Protein AF-0000000085028324 (afdb_homodimer)

InterPro domains:
  IPR006282 Thiamin pyrophosphokinase [TIGR01378] (23-215)
  IPR006282 Thiamin pyrophosphokinase [cd07995] (23-228)
  IPR007371 Thiamin pyrophosphokinase, catalytic domain [PF04263] (46-137)
  IPR007373 Thiamin pyrophosphokinase, thiamin-binding domain [PF04265] (170-210)
  IPR007373 Thiamin pyrophosphokinase, thiamin-binding domain [SM00983] (159-222)
  IPR036371 Thiamin pyrophosphokinase, thiamin-binding domain superfamily [SSF63862] (160-210)
  IPR036759 Thiamin pyrophosphokinase, catalytic domain superfamily [G3DSA:3.40.50.10240] (21-229)
  IPR036759 Thiamin pyrophosphokinase, catalytic domain superfamily [SSF63999] (16-139)
  IPR053149 Thiamine pyrophosphokinase [PTHR41299] (23-223)

Radius of gyration: 21.78 Å; Cα contacts (8 Å, |Δi|>4): 1201; chains: 2; bounding box: 48×61×48 Å

Organism: Acidaminococcus fermentans (strain ATCC 25085 / DSM 20731 / CCUG 9996 / CIP 106432 / VR4) (NCBI:txid591001)

pLDDT: mean 89.05, std 11.38, range [50.72, 98.75]

Solvent-accessible surface area (backbone atoms only — not comparable to full-atom values): 22921 Å² total; per-residue (Å²): 112,68,34,75,46,76,45,86,59,25,37,40,38,28,51,50,72,53,42,66,64,35,35,37,27,32,56,34,42,72,49,48,36,69,49,52,41,62,54,42,60,96,44,55,32,34,20,30,34,41,8,45,56,49,29,52,71,33,72,46,79,42,51,30,37,37,35,49,84,78,64,34,67,91,58,56,64,60,51,37,44,73,73,60,22,46,77,46,72,51,73,91,44,76,63,56,50,74,65,57,53,53,62,68,72,42,72,63,44,30,19,36,43,36,21,19,50,50,62,79,53,66,68,55,34,53,34,52,55,31,36,44,48,36,46,32,74,71,56,20,30,47,34,40,41,52,74,43,38,35,39,37,71,26,48,59,74,26,39,38,35,40,36,51,41,92,56,67,55,70,24,35,26,54,40,42,77,30,73,41,20,25,31,29,35,42,38,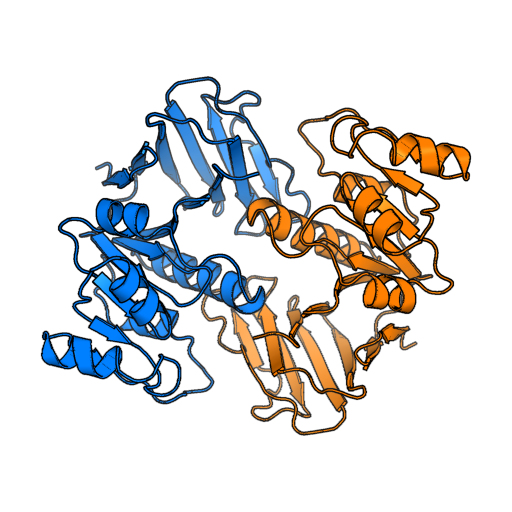38,73,74,59,40,74,71,35,78,36,28,34,62,55,55,27,50,53,68,34,38,70,72,45,71,40,33,41,39,36,16,65,38,46,26,33,31,47,32,38,26,63,60,133,110,68,35,72,45,75,44,85,60,24,36,40,37,28,50,49,73,53,41,67,64,34,35,36,28,31,56,34,41,73,48,47,36,69,49,52,42,63,54,41,61,95,44,56,35,33,20,31,34,42,8,44,56,48,29,53,71,33,72,45,78,42,50,30,37,35,35,50,86,78,65,33,65,90,59,56,62,59,50,37,44,73,73,62,22,46,76,46,73,51,74,89,44,76,62,55,49,72,64,55,53,53,59,69,72,41,72,63,44,31,19,35,43,36,20,17,50,50,62,80,54,66,69,55,35,53,35,50,55,31,36,43,48,37,44,31,73,70,56,20,29,47,34,40,42,52,74,44,38,36,38,36,71,25,47,58,73,25,39,38,36,42,37,50,40,93,57,67,54,70,22,36,28,54,40,41,76,30,73,41,20,25,30,30,34,42,39,37,73,74,60,42,73,70,35,78,37,28,33,61,53,52,26,51,54,68,34,38,70,72,44,70,41,33,42,38,36,17,65,36,45,28,33,30,49,33,38,25,63,59,135

Nearest PDB structures (foldseek):
  3lm8-assembly5_C  TM=8.568E-01  e=7.867E-20  Bacillus subtilis
  3lm8-assembly1_A  TM=8.497E-01  e=1.282E-19  Bacillus subtilis
  3lm8-assembly6_D  TM=8.243E-01  e=1.883E-18  Bacillus subtilis
  3k94-assembly1_A  TM=8.226E-01  e=4.164E-18  Geobacillus thermodenitrificans NG80-2
  3l8m-assembly1_A  TM=7.651E-01  e=1.821E-13  Staphylococcus saprophyticus subsp. saprophyticus ATCC 15305 = NCTC 7292

Secondary structure (DSSP, 8-state):
--EEEEETTEEEEESS----EEEEE-SSSPPPHHHHHHHTTTS-EEEETTHHHHHHHHT---SEEES-TTTSPTTHHHHHHHTTPEEE-----TT--HHHHHHHHS-TT-EEEEES-SSS-HHHHHHHHHHHHHHHHTT-EEEEE-SSEEEEEE-TTEEEEEEE-SS--SEEEEEESSSEEEEEEESBSS-EEEEEEETTB----SB-B-SSEEEEEEEES-EEEEEES--/--EEEEETTEEEEESS---SEEEEE-SSSPPPHHHHHHHTTTS-EEEETTHHHHHHHHT---SEEEE-TTTSPTTHHHHHHHTTPEEEE----TT--HHHHHHHHS-TTPEEEEES-SSS-HHHHHHHHHHHHHHHHTT-EEEEE-SSEEEEEE-TTEEEEEEE-SS--SEEEEEESSSEEEEEEESBSS-EEEEEEETTB----SB-B-SSEEEEEEEES-EEEEEES--

Foldseek 3Di:
DWDWADFPFFIKTKPADFDAEEEEFEAADQFDLCRVCVRCPPHAYEYEQCSLVSCVVNVHQHQEYEYAVPRYPPPSVVVNVVVHRHYDYDPPDPPDDRVLVVLVPDDLRHEYEYESQDHDDPVSNVVVVVSQVVSVVSNHHYKYDGPFKIKGKAAAFMKMKTFGDPDFFQFKFKAQPDQKWFKFKDQWPDTDDRDMAGPVHRPRTGIGGNDRMMMMHTHGHMMMIMTGRHD/DWDWAQFPFFIKTKPADFDAEEEEFEAADQFDLCRVCVRCPPHAYEYEQCSLVSCVVNVHQHQEYEYAVPRYPPPSVVVNVVVHRHYDYDPPDPPDDRVLVVLVPDDLRHEYEYESQDHDDPVSNVVVVVSQVVSVVSNHHYKYDGPFKIKGKAAAFMKMKTFGDPDFFQFKFKAQPDQKWFKFKDQWPDTDDRDMDGPVHRPRTGIGGNHRMMMMHTHDHMMMIMTGRHD

Sequence (462 aa):
MTMEIQLPQGKLQWSRTGGPLLVVVAGGRRPDPQWLRRAAEGLPVAAADRGADHCRAAGLVPGFLYGDRDSAAPGAWEEFARKGARVKTYPVNKDDTDLSLVLQDIPGNRTVLATGIWGGRADHLFGNLYTLLAYARRGGSAFMADDQEVLCYLLPGEGLRFTSGKKRPRAVSLLPLTPSCRVSITGVRWPLDNAELTQANPYAVSNKMTEPALNAFCREGIAGVYFTWKEMTMEIQLPQGKLQWSRTGGPLLVVVAGGRRPDPQWLRRAAEGLPVAAADRGADHCRAAGLVPGFLYGDRDSAAPGAWEEFARKGARVKTYPVNKDDTDLSLVLQDIPGNRTVLATGIWGGRADHLFGNLYTLLAYARRGGSAFMADDQEVLCYLLPGEGLRFTSGKKRPRAVSLLPLTPSCRVSITGVRWPLDNAELTQANPYAVSNKMTEPALNAFCREGIAGVYFTWKE

Structure (mmCIF, N/CA/C/O backbone):
data_AF-0000000085028324-model_v1
#
loop_
_entity.id
_entity.type
_entity.pdbx_description
1 polymer 'Thiamine diphosphokinase'
#
loop_
_atom_site.group_PDB
_atom_site.id
_atom_site.type_symbol
_atom_site.label_atom_id
_atom_site.label_alt_id
_atom_site.label_comp_id
_atom_site.label_asym_id
_atom_site.label_entity_id
_atom_site.label_seq_id
_atom_site.pdbx_PDB_ins_code
_atom_site.Cartn_x
_atom_site.Cartn_y
_atom_site.Cartn_z
_atom_site.occupancy
_atom_site.B_iso_or_equiv
_atom_site.auth_seq_id
_atom_site.auth_comp_id
_atom_site.auth_asym_id
_atom_site.auth_atom_id
_atom_site.pdbx_PDB_model_num
ATOM 1 N N . MET A 1 1 ? -6.492 18.469 24.5 1 54.53 1 MET A N 1
ATOM 2 C CA . MET A 1 1 ? -6.383 19.469 23.453 1 54.53 1 MET A CA 1
ATOM 3 C C . MET A 1 1 ? -6.414 18.828 22.078 1 54.53 1 MET A C 1
ATOM 5 O O . MET A 1 1 ? -5.895 17.719 21.891 1 54.53 1 MET A O 1
ATOM 9 N N . THR A 1 2 ? -7.457 19.219 21.125 1 77.12 2 THR A N 1
ATOM 10 C CA . THR A 1 2 ? -7.789 18.609 19.828 1 77.12 2 THR A CA 1
ATOM 11 C C . THR A 1 2 ? -7.117 19.375 18.688 1 77.12 2 THR A C 1
ATOM 13 O O . THR A 1 2 ? -7.102 20.609 18.688 1 77.12 2 THR A O 1
ATOM 16 N N . MET A 1 3 ? -6.191 18.797 18.016 1 87.5 3 MET A N 1
ATOM 17 C CA . MET A 1 3 ? -5.637 19.375 16.797 1 87.5 3 MET A CA 1
ATOM 18 C C . MET A 1 3 ? -6.684 19.422 15.695 1 87.5 3 MET A C 1
ATOM 20 O O . MET A 1 3 ? -7.391 18.438 15.461 1 87.5 3 MET A O 1
ATOM 24 N N . GLU A 1 4 ? -6.777 20.688 15.148 1 92.25 4 GLU A N 1
ATOM 25 C CA . GLU A 1 4 ? -7.715 20.875 14.047 1 92.25 4 GLU A CA 1
ATOM 26 C C . GLU A 1 4 ? -6.984 21.141 12.734 1 92.25 4 GLU A C 1
ATOM 28 O O . GLU A 1 4 ? -6.078 21.984 12.68 1 92.25 4 GLU A O 1
ATOM 33 N N . ILE A 1 5 ? -7.289 20.453 11.719 1 92.81 5 ILE A N 1
ATOM 34 C CA . ILE A 1 5 ? -6.68 20.609 10.406 1 92.81 5 ILE A CA 1
ATOM 35 C C . ILE A 1 5 ? -7.766 20.797 9.352 1 92.81 5 ILE A C 1
ATOM 37 O O . ILE A 1 5 ? -8.703 20 9.258 1 92.81 5 ILE A O 1
ATOM 41 N N . GLN A 1 6 ? -7.629 21.859 8.617 1 94.19 6 GLN A N 1
ATOM 42 C CA . GLN A 1 6 ? -8.562 22.125 7.531 1 94.19 6 GLN A CA 1
ATOM 43 C C . GLN A 1 6 ? -8.008 21.641 6.191 1 94.19 6 GLN A C 1
ATOM 45 O O . GLN A 1 6 ? -6.98 22.141 5.73 1 94.19 6 GLN A O 1
ATOM 50 N N . LEU A 1 7 ? -8.633 20.703 5.543 1 96.06 7 LEU A N 1
ATOM 51 C CA . LEU A 1 7 ? -8.359 20.25 4.18 1 96.06 7 LEU A CA 1
ATOM 52 C C . LEU A 1 7 ? -9.453 20.719 3.227 1 96.06 7 LEU A C 1
ATOM 54 O O . LEU A 1 7 ? -10.562 21.047 3.658 1 96.06 7 LEU A O 1
ATOM 58 N N . PRO A 1 8 ? -9.109 20.75 1.92 1 95.75 8 PRO A N 1
ATOM 59 C CA . PRO A 1 8 ? -10.164 21.062 0.957 1 95.75 8 PRO A CA 1
ATOM 60 C C . PRO A 1 8 ? -11.359 20.125 1.046 1 95.75 8 PRO A C 1
ATOM 62 O O . PRO A 1 8 ? -12.492 20.516 0.779 1 95.75 8 PRO A O 1
ATOM 65 N N . GLN A 1 9 ? -11.18 18.922 1.444 1 96.62 9 GLN A N 1
ATOM 66 C CA . GLN A 1 9 ? -12.211 17.875 1.477 1 96.62 9 GLN A CA 1
ATOM 67 C C . GLN A 1 9 ? -13.016 17.953 2.77 1 96.62 9 GLN A C 1
ATOM 69 O O . GLN A 1 9 ? -14.086 17.344 2.873 1 96.62 9 GLN A O 1
ATOM 74 N N . GLY A 1 10 ? -12.469 18.625 3.803 1 96.88 10 GLY A N 1
ATOM 75 C CA . GLY A 1 10 ? -13.141 18.641 5.09 1 96.88 10 GLY A CA 1
ATOM 76 C C . GLY A 1 10 ? -12.211 18.984 6.242 1 96.88 10 GLY A C 1
ATOM 77 O O . GLY A 1 10 ? -11.062 19.375 6.027 1 96.88 10 GLY A O 1
ATOM 78 N N . LYS A 1 11 ? -12.812 18.875 7.457 1 96.94 11 LYS A N 1
ATOM 79 C CA . LYS A 1 11 ? -12.094 19.234 8.672 1 96.94 11 LYS A CA 1
ATOM 80 C C . LYS A 1 11 ? -11.75 18 9.5 1 96.94 11 LYS A C 1
ATOM 82 O O . LYS A 1 11 ? -12.602 17.141 9.719 1 96.94 11 LYS A O 1
ATOM 87 N N . LEU A 1 12 ? -10.539 17.891 9.859 1 95.75 12 LEU A N 1
ATOM 88 C CA . LEU A 1 12 ? -10.07 16.859 10.773 1 95.75 12 LEU A CA 1
ATOM 89 C C . LEU A 1 12 ? -9.867 17.406 12.18 1 95.75 12 LEU A C 1
ATOM 91 O O . LEU A 1 12 ? -9.188 18.422 12.352 1 95.75 12 LEU A O 1
ATOM 95 N N . GLN A 1 13 ? -10.453 16.797 13.141 1 95.5 13 GLN A N 1
ATOM 96 C CA . GLN A 1 13 ? -10.203 17.078 14.547 1 95.5 13 GLN A CA 1
ATOM 97 C C . GLN A 1 13 ? -9.625 15.867 15.258 1 95.5 13 GLN A C 1
ATOM 99 O O . GLN A 1 13 ? -10.289 14.844 15.398 1 95.5 13 GLN A O 1
ATOM 104 N N . TRP A 1 14 ? -8.445 15.953 15.609 1 90.75 14 TRP A N 1
ATOM 105 C CA . TRP A 1 14 ? -7.625 14.859 16.109 1 90.75 14 TRP A CA 1
ATOM 106 C C . TRP A 1 14 ? -7.309 15.039 17.594 1 90.75 14 TRP A C 1
ATOM 108 O O . TRP A 1 14 ? -6.965 16.141 18.031 1 90.75 14 TRP A O 1
ATOM 118 N N . SER A 1 15 ? -7.453 14.047 18.438 1 89.69 15 SER A N 1
ATOM 119 C CA . SER A 1 15 ? -7.215 14.141 19.875 1 89.69 15 SER A CA 1
ATOM 120 C C . SER A 1 15 ? -5.723 14.219 20.188 1 89.69 15 SER A C 1
ATOM 122 O O . SER A 1 15 ? -5.336 14.516 21.328 1 89.69 15 SER A O 1
ATOM 124 N N . ARG A 1 16 ? -4.961 13.984 19.156 1 83.94 16 ARG A N 1
ATOM 125 C CA . ARG A 1 16 ? -3.516 14.094 19.328 1 83.94 16 ARG A CA 1
ATOM 126 C C . ARG A 1 16 ? -3.08 15.555 19.422 1 83.94 16 ARG A C 1
ATOM 128 O O . ARG A 1 16 ? -3.629 16.406 18.719 1 83.94 16 ARG A O 1
ATOM 135 N N . THR A 1 17 ? -2.182 15.742 20.344 1 78.31 17 THR A N 1
ATOM 136 C CA . THR A 1 17 ? -1.543 17.062 20.344 1 78.31 17 THR A CA 1
ATOM 137 C C . THR A 1 17 ? -0.445 17.125 19.297 1 78.31 17 THR A C 1
ATOM 139 O O . THR A 1 17 ? 0.298 16.172 19.094 1 78.31 17 THR A O 1
ATOM 142 N N . GLY A 1 18 ? -0.628 18 18.344 1 77.56 18 GLY A N 1
ATOM 143 C CA . GLY A 1 18 ? 0.427 18.141 17.344 1 77.56 18 GLY A CA 1
ATOM 144 C C . GLY A 1 18 ? 0.992 19.531 17.25 1 77.56 18 GLY A C 1
ATOM 145 O O . GLY A 1 18 ? 0.378 20.5 17.734 1 77.56 18 GLY A O 1
ATOM 146 N N . GLY A 1 19 ? 2.225 19.531 16.828 1 84.19 19 GLY A N 1
ATOM 147 C CA . GLY A 1 19 ? 2.871 20.812 16.609 1 84.19 19 GLY A CA 1
ATOM 148 C C . GLY A 1 19 ? 2.455 21.469 15.305 1 84.19 19 GLY A C 1
ATOM 149 O O . GLY A 1 19 ? 1.446 21.094 14.711 1 84.19 19 GLY A O 1
ATOM 150 N N . PRO A 1 20 ? 3.113 22.547 14.977 1 90 20 PRO A N 1
ATOM 151 C CA . PRO A 1 20 ? 2.799 23.266 13.742 1 90 20 PRO A CA 1
ATOM 152 C C . PRO A 1 20 ? 2.854 22.391 12.5 1 90 20 PRO A C 1
ATOM 154 O O . PRO A 1 20 ? 3.705 21.5 12.406 1 90 20 PRO A O 1
ATOM 157 N N . LEU A 1 21 ? 2.01 22.719 11.57 1 94.06 21 LEU A N 1
ATOM 158 C CA . LEU A 1 21 ? 1.854 21.906 10.367 1 94.06 21 LEU A CA 1
ATOM 159 C C . LEU A 1 21 ? 2.971 22.188 9.367 1 94.06 21 LEU A C 1
ATOM 161 O O . LEU A 1 21 ? 3.375 23.344 9.195 1 94.06 21 LEU A O 1
ATOM 165 N N . LEU A 1 22 ? 3.486 21.188 8.781 1 94.62 22 LEU A N 1
ATOM 166 C CA . LEU A 1 22 ? 4.434 21.203 7.672 1 94.62 22 LEU A CA 1
ATOM 167 C C . LEU A 1 22 ? 3.947 20.312 6.535 1 94.62 22 LEU A C 1
ATOM 169 O O . LEU A 1 22 ? 3.572 19.156 6.758 1 94.62 22 LEU A O 1
ATOM 173 N N . VAL A 1 23 ? 3.924 20.875 5.34 1 96.25 23 VAL A N 1
ATOM 174 C CA . VAL A 1 23 ? 3.545 20.094 4.172 1 96.25 23 VAL A CA 1
ATOM 175 C C . VAL A 1 23 ? 4.793 19.5 3.521 1 96.25 23 VAL A C 1
ATOM 177 O O . VAL A 1 23 ? 5.754 20.219 3.234 1 96.25 23 VAL A O 1
ATOM 180 N N . VAL A 1 24 ? 4.797 18.25 3.363 1 94.44 24 VAL A N 1
ATOM 181 C CA . VAL A 1 24 ? 5.879 17.562 2.666 1 94.44 24 VAL A CA 1
ATOM 182 C C . VAL A 1 24 ? 5.359 16.969 1.358 1 94.44 24 VAL A C 1
ATOM 184 O O . VAL A 1 24 ? 4.473 16.109 1.37 1 94.44 24 VAL A O 1
ATOM 187 N N . VAL A 1 25 ? 5.973 17.375 0.251 1 94.25 25 VAL A N 1
ATOM 188 C CA . VAL A 1 25 ? 5.555 16.922 -1.07 1 94.25 25 VAL A CA 1
ATOM 189 C C . VAL A 1 25 ? 6.578 15.93 -1.622 1 94.25 25 VAL A C 1
ATOM 191 O O . VAL A 1 25 ? 7.719 16.297 -1.908 1 94.25 25 VAL A O 1
ATOM 194 N N . ALA A 1 26 ? 6.113 14.727 -1.759 1 90.38 26 ALA A N 1
ATOM 195 C CA . ALA A 1 26 ? 6.977 13.672 -2.297 1 90.38 26 ALA A CA 1
ATOM 196 C C . ALA A 1 26 ? 6.758 13.5 -3.797 1 90.38 26 ALA A C 1
ATOM 198 O O . ALA A 1 26 ? 6.105 14.328 -4.438 1 90.38 26 ALA A O 1
ATOM 199 N N . GLY A 1 27 ? 7.355 12.414 -4.391 1 86.62 27 GLY A N 1
ATOM 200 C CA . GLY A 1 27 ? 7.383 12.289 -5.84 1 86.62 27 GLY A CA 1
ATOM 201 C C . GLY A 1 27 ? 6.434 11.227 -6.367 1 86.62 27 GLY A C 1
ATOM 202 O O . GLY A 1 27 ? 6.613 10.727 -7.48 1 86.62 27 GLY A O 1
ATOM 203 N N . GLY A 1 28 ? 5.473 10.781 -5.617 1 88.06 28 GLY A N 1
ATOM 204 C CA . GLY A 1 28 ? 4.477 9.844 -6.098 1 88.06 28 GLY A CA 1
ATOM 205 C C . GLY A 1 28 ? 3.471 10.469 -7.047 1 88.06 28 GLY A C 1
ATOM 206 O O . GLY A 1 28 ? 3.826 11.344 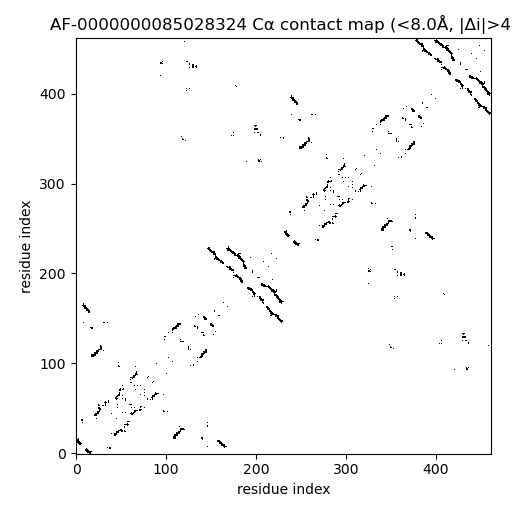-7.844 1 88.06 28 GLY A O 1
ATOM 207 N N . ARG A 1 29 ? 2.291 9.992 -7.043 1 90.75 29 ARG A N 1
ATOM 208 C CA . ARG A 1 29 ? 1.252 10.555 -7.895 1 90.75 29 ARG A CA 1
ATOM 209 C C . ARG A 1 29 ? 1.068 12.039 -7.625 1 90.75 29 ARG A C 1
ATOM 211 O O . ARG A 1 29 ? 0.912 12.453 -6.473 1 90.75 29 ARG A O 1
ATOM 218 N N . ARG A 1 30 ? 1.081 12.758 -8.641 1 93.69 30 ARG A N 1
ATOM 219 C CA . ARG A 1 30 ? 0.937 14.203 -8.516 1 93.69 30 ARG A CA 1
ATOM 220 C C . ARG A 1 30 ? -0.432 14.57 -7.953 1 93.69 30 ARG A C 1
ATOM 222 O O . ARG A 1 30 ? -1.462 14.211 -8.523 1 93.69 30 ARG A O 1
ATOM 229 N N . PRO A 1 31 ? -0.447 15.336 -6.852 1 96.38 31 PRO A N 1
ATOM 230 C CA . PRO A 1 31 ? -1.734 15.875 -6.41 1 96.38 31 PRO A CA 1
ATOM 231 C C . PRO A 1 31 ? -2.299 16.922 -7.375 1 96.38 31 PRO A C 1
ATOM 233 O O . PRO A 1 31 ? -1.545 17.547 -8.125 1 96.38 31 PRO A O 1
ATOM 236 N N . ASP A 1 32 ? -3.59 17.031 -7.363 1 97.25 32 ASP A N 1
ATOM 237 C CA . ASP A 1 32 ? -4.188 18.156 -8.086 1 97.25 32 ASP A CA 1
ATOM 238 C C . ASP A 1 32 ? -3.566 19.484 -7.66 1 97.25 32 ASP A C 1
ATOM 240 O O . ASP A 1 32 ? -3.504 19.797 -6.469 1 97.25 32 ASP A O 1
ATOM 244 N N . PRO A 1 33 ? -3.107 20.219 -8.648 1 97.31 33 PRO A N 1
ATOM 245 C CA . PRO A 1 33 ? -2.404 21.453 -8.297 1 97.31 33 PRO A CA 1
ATOM 246 C C . PRO A 1 33 ? -3.268 22.422 -7.484 1 97.31 33 PRO A C 1
ATOM 248 O O . PRO A 1 33 ? -2.77 23.078 -6.57 1 97.31 33 PRO A O 1
ATOM 251 N N . GLN A 1 34 ? -4.504 22.531 -7.793 1 97.19 34 GLN A N 1
ATOM 252 C CA . GLN A 1 34 ? -5.387 23.422 -7.035 1 97.19 34 GLN A CA 1
ATOM 253 C C . GLN A 1 34 ? -5.594 22.906 -5.617 1 97.19 34 GLN A C 1
ATOM 255 O O . GLN A 1 34 ? -5.637 23.688 -4.664 1 97.19 34 GLN A O 1
ATOM 260 N N . TRP A 1 35 ? -5.723 21.625 -5.504 1 97.38 35 TRP A N 1
ATOM 261 C CA . TRP A 1 35 ? -5.836 21.031 -4.18 1 97.38 35 TRP A CA 1
ATOM 262 C C . TRP A 1 35 ? -4.598 21.328 -3.34 1 97.38 35 TRP A C 1
ATOM 264 O O . TRP A 1 35 ? -4.711 21.703 -2.172 1 97.38 35 TRP A O 1
ATOM 274 N N . LEU A 1 36 ? -3.441 21.094 -3.934 1 97.81 36 LEU A N 1
ATOM 275 C CA . LEU A 1 36 ? -2.18 21.281 -3.227 1 97.81 36 LEU A CA 1
ATOM 276 C C . LEU A 1 36 ? -2.037 22.734 -2.766 1 97.81 36 LEU A C 1
ATOM 278 O O . LEU A 1 36 ? -1.634 22.984 -1.628 1 97.81 36 LEU A O 1
ATOM 282 N N . ARG A 1 37 ? -2.438 23.656 -3.584 1 96.5 37 ARG A N 1
ATOM 283 C CA . ARG A 1 37 ? -2.375 25.078 -3.242 1 96.5 37 ARG A CA 1
ATOM 284 C C . ARG A 1 37 ? -3.248 25.391 -2.031 1 96.5 37 ARG A C 1
ATOM 286 O O . ARG A 1 37 ? -2.82 26.094 -1.117 1 96.5 37 ARG A O 1
ATOM 293 N N . ARG A 1 38 ? -4.395 24.891 -2.037 1 96.25 38 ARG A N 1
ATOM 294 C CA . ARG A 1 38 ? -5.34 25.156 -0.958 1 96.25 38 ARG A CA 1
ATOM 295 C C . ARG A 1 38 ? -4.906 24.469 0.33 1 96.25 38 ARG A C 1
ATOM 297 O O . ARG A 1 38 ? -4.973 25.062 1.41 1 96.25 38 ARG A O 1
ATOM 304 N N . ALA A 1 39 ? -4.48 23.234 0.222 1 96.38 39 ALA A N 1
ATOM 305 C CA . ALA A 1 39 ? -4.09 22.453 1.389 1 96.38 39 ALA A CA 1
ATOM 306 C C . ALA A 1 39 ? -2.846 23.031 2.051 1 96.38 39 ALA A C 1
ATOM 308 O O . ALA A 1 39 ? -2.674 22.922 3.268 1 96.38 39 ALA A O 1
ATOM 309 N N . ALA A 1 40 ? -2.004 23.688 1.279 1 95.88 40 ALA A N 1
ATOM 310 C CA . ALA A 1 40 ? -0.717 24.172 1.77 1 95.88 40 ALA A CA 1
ATOM 311 C C . ALA A 1 40 ? -0.771 25.672 2.059 1 95.88 40 ALA A C 1
ATOM 313 O O . ALA A 1 40 ? 0.244 26.281 2.402 1 95.88 40 ALA A O 1
ATOM 314 N N . GLU A 1 41 ? -1.904 26.266 1.865 1 93.56 41 GLU A N 1
ATOM 315 C CA . GLU A 1 41 ? -2.02 27.719 1.99 1 93.56 41 GLU A CA 1
ATOM 316 C C . GLU A 1 41 ? -1.532 28.203 3.355 1 93.56 41 GLU A C 1
ATOM 318 O O . GLU A 1 41 ? -2.053 27.766 4.391 1 93.56 41 GLU A O 1
ATOM 323 N N . GLY A 1 42 ? -0.508 29.031 3.338 1 91.81 42 GLY A N 1
ATOM 324 C CA . GLY A 1 42 ? -0.01 29.641 4.562 1 91.81 42 GLY A CA 1
ATOM 325 C C . GLY A 1 42 ? 0.863 28.703 5.379 1 91.81 42 GLY A C 1
ATOM 326 O O . GLY A 1 42 ? 1.249 29.031 6.504 1 91.81 42 GLY A O 1
ATOM 327 N N . LEU A 1 43 ? 1.176 27.578 4.887 1 93.75 43 LEU A N 1
ATOM 328 C CA . LEU A 1 43 ? 1.954 26.594 5.621 1 93.75 43 LEU A CA 1
ATOM 329 C C . LEU A 1 43 ? 3.35 26.438 5.023 1 93.75 43 LEU A C 1
ATOM 331 O O . LEU A 1 43 ? 3.545 26.672 3.828 1 93.75 43 LEU A O 1
ATOM 335 N N . PRO A 1 44 ? 4.324 26.141 5.871 1 92.94 44 PRO A N 1
ATOM 336 C CA . PRO A 1 44 ? 5.621 25.781 5.301 1 92.94 44 PRO A CA 1
ATOM 337 C C . PRO A 1 44 ? 5.562 24.5 4.465 1 92.94 44 PRO A C 1
ATOM 339 O O . PRO A 1 44 ? 4.828 23.578 4.805 1 92.94 44 PRO A O 1
ATOM 342 N N . VAL A 1 45 ? 6.398 24.531 3.334 1 94.19 45 VAL A N 1
ATOM 343 C CA . VAL A 1 45 ? 6.383 23.406 2.398 1 94.19 45 VAL A CA 1
ATOM 344 C C . VAL A 1 45 ? 7.805 22.891 2.182 1 94.19 45 VAL A C 1
ATOM 346 O O . VAL A 1 45 ? 8.734 23.672 2.018 1 94.19 45 VAL A O 1
ATOM 349 N N . ALA A 1 46 ? 7.926 21.609 2.305 1 91.56 46 ALA A N 1
ATOM 350 C CA . ALA A 1 46 ? 9.148 20.906 1.914 1 91.56 46 ALA A CA 1
ATOM 351 C C . ALA A 1 46 ? 8.883 19.969 0.743 1 91.56 46 ALA A C 1
ATOM 353 O O . ALA A 1 46 ? 7.844 19.312 0.694 1 91.56 46 ALA A O 1
ATOM 354 N N . ALA A 1 47 ? 9.812 19.938 -0.221 1 90.06 47 ALA A N 1
ATOM 355 C CA . ALA A 1 47 ? 9.672 19.062 -1.379 1 90.06 47 ALA A CA 1
ATOM 356 C C . ALA A 1 47 ? 10.844 18.078 -1.471 1 90.06 47 ALA A C 1
ATOM 358 O O . ALA A 1 47 ? 11.992 18.453 -1.225 1 90.06 47 ALA A O 1
ATOM 359 N N . ALA A 1 48 ? 10.461 16.875 -1.785 1 83.19 48 ALA A N 1
ATOM 360 C CA . ALA A 1 48 ? 11.477 15.859 -2.006 1 83.19 48 ALA A CA 1
ATOM 361 C C . ALA A 1 48 ? 11.438 15.352 -3.445 1 83.19 48 ALA A C 1
ATOM 363 O O . ALA A 1 48 ? 10.375 15.008 -3.963 1 83.19 48 ALA A O 1
ATOM 364 N N . ASP A 1 49 ? 12.57 15.352 -4.117 1 80.06 49 ASP A N 1
ATOM 365 C CA . ASP A 1 49 ? 12.742 14.82 -5.469 1 80.06 49 ASP A CA 1
ATOM 366 C C . ASP A 1 49 ? 11.688 15.391 -6.418 1 80.06 49 ASP A C 1
ATOM 368 O O . ASP A 1 49 ? 11.531 16.609 -6.523 1 80.06 49 ASP A O 1
ATOM 372 N N . ARG A 1 50 ? 10.883 14.516 -7.027 1 82.69 50 ARG A N 1
ATOM 373 C CA . ARG A 1 50 ? 9.883 14.922 -8.008 1 82.69 50 ARG A CA 1
ATOM 374 C C . ARG A 1 50 ? 8.789 15.758 -7.348 1 82.69 50 ARG A C 1
ATOM 376 O O . ARG A 1 50 ? 7.957 16.359 -8.039 1 82.69 50 ARG A O 1
ATOM 383 N N . GLY A 1 51 ? 8.836 15.812 -6.055 1 89.06 51 GLY A N 1
ATOM 384 C CA . GLY A 1 51 ? 7.914 16.688 -5.348 1 89.06 51 GLY A CA 1
ATOM 385 C C . GLY A 1 51 ? 8.086 18.156 -5.719 1 89.06 51 GLY A C 1
ATOM 386 O O . GLY A 1 51 ? 7.125 18.922 -5.66 1 89.06 51 GLY A O 1
ATOM 387 N N . ALA A 1 52 ? 9.273 18.469 -6.109 1 87.56 52 ALA A N 1
ATOM 388 C CA . ALA A 1 52 ? 9.555 19.828 -6.562 1 87.56 52 ALA A CA 1
ATOM 389 C C . ALA A 1 52 ? 8.734 20.172 -7.805 1 87.56 52 ALA A C 1
ATOM 391 O O . ALA A 1 52 ? 8.219 21.297 -7.926 1 87.56 52 ALA A O 1
ATOM 392 N N . ASP A 1 53 ? 8.648 19.234 -8.664 1 89.69 53 ASP A N 1
ATOM 393 C CA . ASP A 1 53 ? 7.859 19.422 -9.875 1 89.69 53 ASP A CA 1
ATOM 394 C C . ASP A 1 53 ? 6.387 19.641 -9.531 1 89.69 53 ASP A C 1
ATOM 396 O O . ASP A 1 53 ? 5.703 20.438 -10.188 1 89.69 53 ASP A O 1
ATOM 400 N N . HIS A 1 54 ? 5.926 18.938 -8.539 1 93.25 54 HIS A N 1
ATOM 401 C CA . HIS A 1 54 ? 4.539 19.078 -8.109 1 93.25 54 HIS A CA 1
ATOM 402 C C . HIS A 1 54 ? 4.285 20.469 -7.535 1 93.25 54 HIS A C 1
ATOM 404 O O . HIS A 1 54 ? 3.238 21.062 -7.789 1 93.25 54 HIS A O 1
ATOM 410 N N . CYS A 1 55 ? 5.227 20.953 -6.793 1 93.25 55 CYS A N 1
ATOM 411 C CA . CYS A 1 55 ? 5.125 22.297 -6.246 1 93.25 55 CYS A CA 1
ATOM 412 C C . CYS A 1 55 ? 5.082 23.328 -7.359 1 93.25 55 CYS A C 1
ATOM 414 O O . CYS A 1 55 ? 4.27 24.266 -7.32 1 93.25 55 CYS A O 1
ATOM 416 N N . ARG A 1 56 ? 5.957 23.109 -8.297 1 91.12 56 ARG A N 1
ATOM 417 C CA . ARG A 1 56 ? 6.004 24.016 -9.438 1 91.12 56 ARG A CA 1
ATOM 418 C C . ARG A 1 56 ? 4.664 24.062 -10.164 1 91.12 56 ARG A C 1
ATOM 420 O O . ARG A 1 56 ? 4.156 25.141 -10.484 1 91.12 56 ARG A O 1
ATOM 427 N N . ALA A 1 57 ? 4.148 22.922 -10.43 1 92.56 57 ALA A N 1
ATOM 428 C CA . ALA A 1 57 ? 2.865 22.812 -11.125 1 92.56 57 ALA A CA 1
ATOM 429 C C . ALA A 1 57 ? 1.761 23.516 -10.336 1 92.56 57 ALA A C 1
ATOM 431 O O . ALA A 1 57 ? 0.813 24.047 -10.922 1 92.56 57 ALA A O 1
ATOM 432 N N . ALA A 1 58 ? 1.894 23.578 -9.008 1 94.25 58 ALA A N 1
ATOM 433 C CA . ALA A 1 58 ? 0.888 24.188 -8.141 1 94.25 58 ALA A CA 1
ATOM 434 C C . ALA A 1 58 ? 1.197 25.672 -7.898 1 94.25 58 ALA A C 1
ATOM 436 O O . ALA A 1 58 ? 0.431 26.359 -7.227 1 94.25 58 ALA A O 1
ATOM 437 N N . GLY A 1 59 ? 2.299 26.094 -8.359 1 90.25 59 GLY A N 1
ATOM 438 C CA . GLY A 1 59 ? 2.721 27.469 -8.125 1 90.25 59 GLY A CA 1
ATOM 439 C C . GLY A 1 59 ? 3.197 27.719 -6.707 1 90.25 59 GLY A C 1
ATOM 440 O O . GLY A 1 59 ? 3.057 28.828 -6.18 1 90.25 59 GLY A O 1
ATOM 441 N N . LEU A 1 60 ? 3.65 26.719 -6.062 1 92.44 60 LEU A N 1
ATOM 442 C CA . LEU A 1 60 ? 4.148 26.797 -4.695 1 92.44 60 LEU A CA 1
ATOM 443 C C . LEU A 1 60 ? 5.672 26.797 -4.672 1 92.44 60 LEU A C 1
ATOM 445 O O . LEU A 1 60 ? 6.312 26.078 -5.434 1 92.44 60 LEU A O 1
ATOM 449 N N . VAL A 1 61 ? 6.18 27.609 -3.828 1 88.56 61 VAL A N 1
ATOM 450 C CA . VAL A 1 61 ? 7.625 27.625 -3.631 1 88.56 61 VAL A CA 1
ATOM 451 C C . VAL A 1 61 ? 7.977 26.922 -2.328 1 88.56 61 VAL A C 1
ATOM 453 O O . VAL A 1 61 ? 7.688 27.422 -1.24 1 88.56 61 VAL A O 1
ATOM 456 N N . PRO A 1 62 ? 8.578 25.812 -2.426 1 91.81 62 PRO A N 1
ATOM 457 C CA . PRO A 1 62 ? 8.969 25.125 -1.189 1 91.81 62 PRO A CA 1
ATOM 458 C C . PRO A 1 62 ? 10.078 25.875 -0.44 1 91.81 62 PRO A C 1
ATOM 460 O O . PRO A 1 62 ? 10.953 26.469 -1.063 1 91.81 62 PRO A O 1
ATOM 463 N N . GLY A 1 63 ? 9.922 25.844 0.84 1 86.38 63 GLY A N 1
ATOM 464 C CA . GLY A 1 63 ? 10.992 26.406 1.654 1 86.38 63 GLY A CA 1
ATOM 465 C C . GLY A 1 63 ? 12.211 25.5 1.738 1 86.38 63 GLY A C 1
ATOM 466 O O . GLY A 1 63 ? 13.328 25.984 1.947 1 86.38 63 GLY A O 1
ATOM 467 N N . PHE A 1 64 ? 11.977 24.219 1.628 1 84.38 64 PHE A N 1
ATOM 468 C CA . PHE A 1 64 ? 13.039 23.234 1.712 1 84.38 64 PHE A CA 1
ATOM 469 C C . PHE A 1 64 ? 12.945 22.234 0.559 1 84.38 64 PHE A C 1
ATOM 471 O O . PHE A 1 64 ? 11.852 21.812 0.184 1 84.38 64 PHE A O 1
ATOM 478 N N . LEU A 1 65 ? 14.102 21.922 -0.003 1 83 65 LEU A N 1
ATOM 479 C CA . LEU A 1 65 ? 14.211 20.906 -1.052 1 83 65 LEU A CA 1
ATOM 480 C C . LEU A 1 65 ? 15.141 19.781 -0.623 1 83 65 LEU A C 1
ATOM 482 O O . LEU A 1 65 ? 16.266 20.031 -0.18 1 83 65 LEU A O 1
ATOM 486 N N . TYR A 1 66 ? 14.5 18.609 -0.752 1 79.19 66 TYR A N 1
ATOM 487 C CA . TYR A 1 66 ? 15.273 17.422 -0.441 1 79.19 66 TYR A CA 1
ATOM 488 C C . TYR A 1 66 ? 15.469 16.562 -1.683 1 79.19 66 TYR A C 1
ATOM 490 O O . TYR A 1 66 ? 14.539 16.375 -2.467 1 79.19 66 TYR A O 1
ATOM 498 N N . GLY A 1 67 ? 16.578 15.992 -2.02 1 72.31 67 GLY A N 1
ATOM 499 C CA . GLY A 1 67 ? 16.734 15.039 -3.105 1 72.31 67 GLY A CA 1
ATOM 500 C C . GLY A 1 67 ? 18.156 14.992 -3.648 1 72.31 67 GLY A C 1
ATOM 501 O O . GLY A 1 67 ? 19.016 15.766 -3.229 1 72.31 67 GLY A O 1
ATOM 502 N N . ASP A 1 68 ? 18.25 13.82 -4.48 1 61.66 68 ASP A N 1
ATOM 503 C CA . ASP A 1 68 ? 19.5 13.758 -5.23 1 61.66 68 ASP A CA 1
ATOM 504 C C . ASP A 1 68 ? 19.438 14.602 -6.5 1 61.66 68 ASP A C 1
ATOM 506 O O . ASP A 1 68 ? 18.375 14.719 -7.117 1 61.66 68 ASP A O 1
ATOM 510 N N . ARG A 1 69 ? 19.906 15.742 -6.5 1 57 69 ARG A N 1
ATOM 511 C CA . ARG A 1 69 ? 19.891 16.688 -7.613 1 57 69 ARG A CA 1
ATOM 512 C C . ARG A 1 69 ? 19.578 15.977 -8.93 1 57 69 ARG A C 1
ATOM 514 O O . ARG A 1 69 ? 19.141 16.609 -9.891 1 57 69 ARG A O 1
ATOM 521 N N . ASP A 1 70 ? 19.672 14.578 -8.945 1 52.94 70 ASP A N 1
ATOM 522 C CA . ASP A 1 70 ? 19.531 13.906 -10.234 1 52.94 70 ASP A CA 1
ATOM 523 C C . ASP A 1 70 ? 18.078 13.523 -10.492 1 52.94 70 ASP A C 1
ATOM 525 O O . ASP A 1 70 ? 17.703 13.164 -11.617 1 52.94 70 ASP A O 1
ATOM 529 N N . SER A 1 71 ? 17.203 13.523 -9.57 1 54.44 71 SER A N 1
ATOM 530 C CA . SER A 1 71 ? 15.891 12.922 -9.75 1 54.44 71 SER A CA 1
ATOM 531 C C . SER A 1 71 ? 14.867 13.953 -10.203 1 54.44 71 SER A C 1
ATOM 533 O O . SER A 1 71 ? 13.789 13.602 -10.688 1 54.44 71 SER A O 1
ATOM 535 N N . ALA A 1 72 ? 15.086 15.211 -9.984 1 58.47 72 ALA A N 1
ATOM 536 C CA . ALA A 1 72 ? 14.125 16.234 -10.398 1 58.47 72 ALA A CA 1
ATOM 537 C C . ALA A 1 72 ? 14.414 16.719 -11.812 1 58.47 72 ALA A C 1
ATOM 539 O O . ALA A 1 72 ? 15.508 16.5 -12.336 1 58.47 72 ALA A O 1
ATOM 540 N N . ALA A 1 73 ? 13.336 17.094 -12.539 1 58.78 73 ALA A N 1
ATOM 541 C CA . ALA A 1 73 ? 13.539 17.656 -13.875 1 58.78 73 ALA A CA 1
ATOM 542 C C . ALA A 1 73 ? 14.609 18.75 -13.859 1 58.78 73 ALA A C 1
ATOM 544 O O . ALA A 1 73 ? 14.727 19.484 -12.875 1 58.78 73 ALA A O 1
ATOM 545 N N . PRO A 1 74 ? 15.242 18.75 -14.969 1 61.09 74 PRO A N 1
ATOM 546 C CA . PRO A 1 74 ? 16.203 19.844 -15.117 1 61.09 74 PRO A CA 1
ATOM 547 C C . PRO A 1 74 ? 15.578 21.219 -14.953 1 61.09 74 PRO A C 1
ATOM 549 O O . PRO A 1 74 ? 14.484 21.469 -15.469 1 61.09 74 PRO A O 1
ATOM 552 N N . GLY A 1 75 ? 16 22.094 -13.93 1 63.16 75 GLY A N 1
ATOM 553 C CA . GLY A 1 75 ? 15.594 23.484 -13.836 1 63.16 75 GLY A CA 1
ATOM 554 C C . GLY A 1 75 ? 14.758 23.781 -12.609 1 63.16 75 GLY A C 1
ATOM 555 O O . GLY A 1 75 ? 14.719 24.922 -12.133 1 63.16 75 GLY A O 1
ATOM 556 N N . ALA A 1 76 ? 13.984 22.828 -12.117 1 65 76 ALA A N 1
ATOM 557 C CA . ALA A 1 76 ? 13.125 23.156 -10.984 1 65 76 ALA A CA 1
ATOM 558 C C . ALA A 1 76 ? 13.953 23.453 -9.734 1 65 76 ALA A C 1
ATOM 560 O O . ALA A 1 76 ? 13.672 24.422 -9.016 1 65 76 ALA A O 1
ATOM 561 N N . TRP A 1 77 ? 14.953 22.719 -9.602 1 69.31 77 TRP A N 1
ATOM 562 C CA . TRP A 1 77 ? 15.812 22.891 -8.43 1 69.31 77 TRP A CA 1
ATOM 563 C C . TRP A 1 77 ? 16.5 24.25 -8.453 1 69.31 77 TRP A C 1
ATOM 565 O O . TRP A 1 77 ? 16.5 24.969 -7.445 1 69.31 77 TRP A O 1
ATOM 575 N N . GLU A 1 78 ? 16.922 24.531 -9.625 1 70.88 78 GLU A N 1
ATOM 576 C CA . GLU A 1 78 ? 17.609 25.812 -9.766 1 70.88 78 GLU A CA 1
ATOM 577 C C . GLU A 1 78 ? 16.656 26.984 -9.57 1 70.88 78 GLU A C 1
ATOM 579 O O . GLU A 1 78 ? 17.016 27.984 -8.953 1 70.88 78 GLU A O 1
ATOM 584 N N . GLU A 1 79 ? 15.57 26.734 -10.039 1 76 79 GLU A N 1
ATOM 585 C CA . GLU A 1 79 ? 14.555 27.781 -9.922 1 76 79 GLU A CA 1
ATOM 586 C C . GLU A 1 79 ? 14.188 28.031 -8.469 1 76 79 GLU A C 1
ATOM 588 O O . GLU A 1 79 ? 14.117 29.188 -8.023 1 76 79 GLU A O 1
ATOM 593 N N . PHE A 1 80 ? 14.086 27.047 -7.754 1 75.19 80 PHE A N 1
ATOM 594 C CA . PHE A 1 80 ? 13.633 27.188 -6.379 1 75.19 80 PHE A CA 1
ATOM 595 C C . PHE A 1 80 ? 14.766 27.672 -5.48 1 75.19 80 PHE A C 1
ATOM 597 O O . PHE A 1 80 ? 14.539 28.438 -4.547 1 75.19 80 PHE A O 1
ATOM 604 N N . ALA A 1 81 ? 15.906 27.188 -5.793 1 72.06 81 ALA A N 1
ATOM 605 C CA . ALA A 1 81 ? 17.062 27.703 -5.062 1 72.06 81 ALA A CA 1
ATOM 606 C C . ALA A 1 81 ? 17.188 29.219 -5.227 1 72.06 81 ALA A C 1
ATOM 608 O O . ALA A 1 81 ? 17.453 29.938 -4.258 1 72.06 81 ALA A O 1
ATOM 609 N N . ARG A 1 82 ? 16.875 29.609 -6.367 1 75.25 82 ARG A N 1
ATOM 610 C CA . ARG A 1 82 ? 16.953 31.031 -6.645 1 75.25 82 ARG A CA 1
ATOM 611 C C . ARG A 1 82 ? 15.852 31.781 -5.898 1 75.25 82 ARG A C 1
ATOM 613 O O . ARG A 1 82 ? 16.031 32.938 -5.516 1 75.25 82 ARG A O 1
ATOM 620 N N . LYS A 1 83 ? 14.859 31.094 -5.645 1 78.75 83 LYS A N 1
ATOM 621 C CA . LYS A 1 83 ? 13.719 31.719 -4.984 1 78.75 83 LYS A CA 1
ATOM 622 C C . LYS A 1 83 ? 13.812 31.594 -3.469 1 78.75 83 LYS A C 1
ATOM 624 O O . LYS A 1 83 ? 12.875 31.922 -2.75 1 78.75 83 LYS A O 1
ATOM 629 N N . GLY A 1 84 ? 14.922 30.938 -3.004 1 75.62 84 GLY A N 1
ATOM 630 C CA . GLY A 1 84 ? 15.188 30.969 -1.575 1 75.62 84 GLY A CA 1
ATOM 631 C C . GLY A 1 84 ? 14.992 29.625 -0.907 1 75.62 84 GLY A C 1
ATOM 632 O O . GLY A 1 84 ? 15.086 29.516 0.317 1 75.62 84 GLY A O 1
ATOM 633 N N . ALA A 1 85 ? 14.703 28.703 -1.661 1 80.06 85 ALA A N 1
ATOM 634 C CA . ALA A 1 85 ? 14.555 27.375 -1.066 1 80.06 85 ALA A CA 1
ATOM 635 C C . ALA A 1 85 ? 15.891 26.859 -0.533 1 80.06 85 ALA A C 1
ATOM 637 O O . ALA A 1 85 ? 16.938 27.062 -1.16 1 80.06 85 ALA A O 1
ATOM 638 N N . ARG A 1 86 ?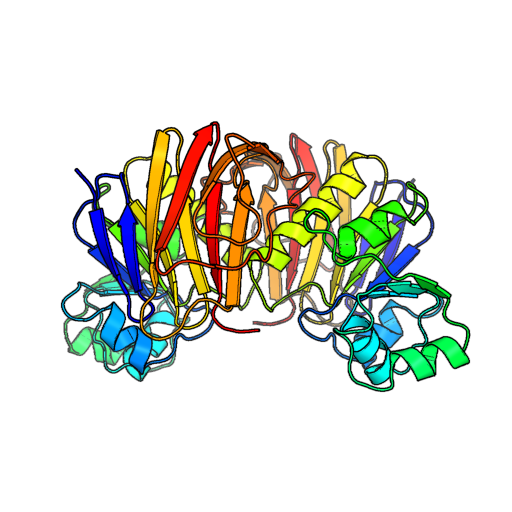 15.914 26.375 0.702 1 81.81 86 ARG A N 1
ATOM 639 C CA . ARG A 1 86 ? 17.094 25.703 1.232 1 81.81 86 ARG A CA 1
ATOM 640 C C . ARG A 1 86 ? 17.234 24.281 0.68 1 81.81 86 ARG A C 1
ATOM 642 O O . ARG A 1 86 ? 16.312 23.469 0.821 1 81.81 86 ARG A O 1
ATOM 649 N N . VAL A 1 87 ? 18.344 24.016 0.015 1 78.19 87 VAL A N 1
ATOM 650 C CA . VAL A 1 87 ? 18.562 22.734 -0.655 1 78.19 87 VAL A CA 1
ATOM 651 C C . VAL A 1 87 ? 19.406 21.828 0.228 1 78.19 87 VAL A C 1
ATOM 653 O O . VAL A 1 87 ? 20.469 22.219 0.698 1 78.19 87 VAL A O 1
ATOM 656 N N . LYS A 1 88 ? 18.828 20.797 0.557 1 76.94 88 LYS A N 1
ATOM 657 C CA . LYS A 1 88 ? 19.578 19.75 1.27 1 76.94 88 LYS A CA 1
ATOM 658 C C . LYS A 1 88 ? 19.75 18.516 0.404 1 76.94 88 LYS A C 1
ATOM 660 O O . LYS A 1 88 ? 18.766 17.906 -0.036 1 76.94 88 LYS A O 1
ATOM 665 N N . THR A 1 89 ? 20.984 18.219 0.077 1 67.81 89 THR A N 1
ATOM 666 C CA . THR A 1 89 ? 21.281 17.047 -0.74 1 67.81 89 THR A CA 1
ATOM 667 C C . THR A 1 89 ? 21.781 15.891 0.129 1 67.81 89 THR A C 1
ATOM 669 O O . THR A 1 89 ? 22.484 16.109 1.121 1 67.81 89 THR A O 1
ATOM 672 N N . TYR A 1 90 ? 21.125 14.828 -0.022 1 62.94 90 TYR A N 1
ATOM 673 C CA . TYR A 1 90 ? 21.594 13.656 0.708 1 62.94 90 TYR A CA 1
ATOM 674 C C . TYR A 1 90 ? 22.219 12.641 -0.24 1 62.94 90 TYR A C 1
ATOM 676 O O . TYR A 1 90 ? 21.766 12.484 -1.377 1 62.94 90 TYR A O 1
ATOM 684 N N . PRO A 1 91 ? 23.469 12.234 0.175 1 56.5 91 PRO A N 1
ATOM 685 C CA . PRO A 1 91 ? 24.031 11.172 -0.656 1 56.5 91 PRO A CA 1
ATOM 686 C C . PRO A 1 91 ? 23.047 10.016 -0.875 1 56.5 91 PRO A C 1
ATOM 688 O O . PRO A 1 91 ? 22.203 9.75 -0.015 1 56.5 91 PRO A O 1
ATOM 691 N N . VAL A 1 92 ? 22.891 9.758 -2.094 1 50.88 92 VAL A N 1
ATOM 692 C CA . VAL A 1 92 ? 22.125 8.555 -2.436 1 50.88 92 VAL A CA 1
ATOM 693 C C . VAL A 1 92 ? 22.516 7.418 -1.494 1 50.88 92 VAL A C 1
ATOM 695 O O . VAL A 1 92 ? 23.641 6.926 -1.536 1 50.88 92 VAL A O 1
ATOM 698 N N . ASN A 1 93 ? 22.391 7.734 -0.18 1 52.59 93 ASN A N 1
ATOM 699 C CA . ASN A 1 93 ? 22.734 6.633 0.712 1 52.59 93 ASN A CA 1
ATOM 700 C C . ASN A 1 93 ? 21.641 5.566 0.742 1 52.59 93 ASN A C 1
ATOM 702 O O . ASN A 1 93 ? 20.453 5.887 0.668 1 52.59 93 ASN A O 1
ATOM 706 N N . LYS A 1 94 ? 22.094 4.309 0.594 1 52.38 94 LYS A N 1
ATOM 707 C CA . LYS A 1 94 ? 21.406 3.029 0.458 1 52.38 94 LYS A CA 1
ATOM 708 C C . LYS A 1 94 ? 20.359 2.852 1.555 1 52.38 94 LYS A C 1
ATOM 710 O O . LYS A 1 94 ? 19.422 2.064 1.404 1 52.38 94 LYS A O 1
ATOM 715 N N . ASP A 1 95 ? 20.484 3.727 2.666 1 57.38 95 ASP A N 1
ATOM 716 C CA . ASP A 1 95 ? 19.766 3.264 3.846 1 57.38 95 ASP A CA 1
ATOM 717 C C . ASP A 1 95 ? 18.578 4.168 4.148 1 57.38 95 ASP A C 1
ATOM 719 O O . ASP A 1 95 ? 17.797 3.893 5.066 1 57.38 95 ASP A O 1
ATOM 723 N N . ASP A 1 96 ? 18.453 5.219 3.416 1 64.12 96 ASP A N 1
ATOM 724 C CA . ASP A 1 96 ? 17.328 6.078 3.791 1 64.12 96 ASP A CA 1
ATOM 725 C C . ASP A 1 96 ? 16.531 6.488 2.562 1 64.12 96 ASP A C 1
ATOM 727 O O . ASP A 1 96 ? 17.094 6.695 1.484 1 64.12 96 ASP A O 1
ATOM 731 N N . THR A 1 97 ? 15.219 6.418 2.867 1 71.31 97 THR A N 1
ATOM 732 C CA . THR A 1 97 ? 14.367 7 1.834 1 71.31 97 THR A CA 1
ATOM 733 C C . THR A 1 97 ? 14.375 8.523 1.922 1 71.31 97 THR A C 1
ATOM 735 O O . THR A 1 97 ? 14.727 9.086 2.961 1 71.31 97 THR A O 1
ATOM 738 N N . ASP A 1 98 ? 14.055 9.148 0.928 1 73.69 98 ASP A N 1
ATOM 739 C CA . ASP A 1 98 ? 14.008 10.609 0.899 1 73.69 98 ASP A CA 1
ATOM 740 C C . ASP A 1 98 ? 13.07 11.148 1.979 1 73.69 98 ASP A C 1
ATOM 742 O O . ASP A 1 98 ? 13.398 12.117 2.664 1 73.69 98 ASP A O 1
ATOM 746 N N . LEU A 1 99 ? 12 10.492 2.26 1 79.12 99 LEU A N 1
ATOM 747 C CA . LEU A 1 99 ? 11.055 10.93 3.281 1 79.12 99 LEU A CA 1
ATOM 748 C C . LEU A 1 99 ? 11.656 10.805 4.672 1 79.12 99 LEU A C 1
ATOM 750 O O . LEU A 1 99 ? 11.469 11.68 5.52 1 79.12 99 LEU A O 1
ATOM 754 N N . SER A 1 100 ? 12.352 9.711 4.863 1 80.81 100 SER A N 1
ATOM 755 C CA . SER A 1 100 ? 12.969 9.508 6.168 1 80.81 100 SER A CA 1
ATOM 756 C C . SER A 1 100 ? 13.977 10.609 6.48 1 80.81 100 SER A C 1
ATOM 758 O O . SER A 1 100 ? 14.078 11.062 7.621 1 80.81 100 SER A O 1
ATOM 760 N N . LEU A 1 101 ? 14.609 11.047 5.477 1 79.06 101 LEU A N 1
ATOM 761 C CA . LEU A 1 101 ? 15.586 12.109 5.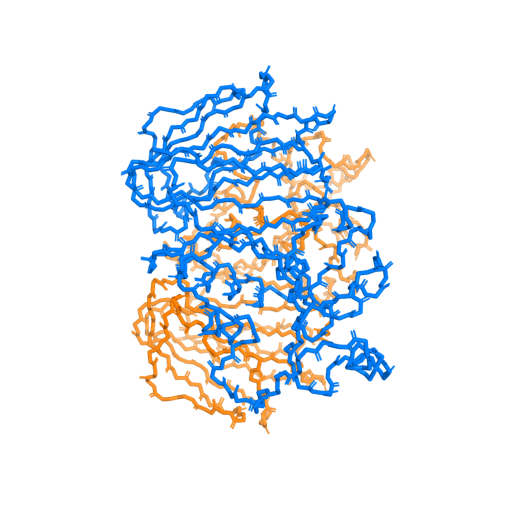656 1 79.06 101 LEU A CA 1
ATOM 762 C C . LEU A 1 101 ? 14.906 13.43 6.012 1 79.06 101 LEU A C 1
ATOM 764 O O . LEU A 1 101 ? 15.383 14.164 6.883 1 79.06 101 LEU A O 1
ATOM 768 N N . VAL A 1 102 ? 13.859 13.75 5.375 1 81.5 102 VAL A N 1
ATOM 769 C CA . VAL A 1 102 ? 13.086 14.945 5.684 1 81.5 102 VAL A CA 1
ATOM 770 C C . VAL A 1 102 ? 12.625 14.906 7.141 1 81.5 102 VAL A C 1
ATOM 772 O O . VAL A 1 102 ? 12.773 15.883 7.875 1 81.5 102 VAL A O 1
ATOM 775 N N . LEU A 1 103 ? 12.156 13.766 7.59 1 85.5 103 LEU A N 1
ATOM 776 C CA . LEU A 1 103 ? 11.57 13.625 8.914 1 85.5 103 LEU A CA 1
ATOM 777 C C . LEU A 1 103 ? 12.648 13.703 10 1 85.5 103 LEU A C 1
ATOM 779 O O . LEU A 1 103 ? 12.359 14.07 11.141 1 85.5 103 LEU A O 1
ATOM 783 N N . GLN A 1 104 ? 13.812 13.352 9.594 1 82 104 GLN A N 1
ATOM 784 C CA . GLN A 1 104 ? 14.922 13.461 10.531 1 82 104 GLN A CA 1
ATOM 785 C C . GLN A 1 104 ? 15.367 14.914 10.688 1 82 104 GLN A C 1
ATOM 787 O O . GLN A 1 104 ? 15.938 15.289 11.711 1 82 104 GLN A O 1
ATOM 792 N N . ASP A 1 105 ? 15.07 15.719 9.695 1 82.12 105 ASP A N 1
ATOM 793 C CA . ASP A 1 105 ? 15.57 17.078 9.641 1 82.12 105 ASP A CA 1
ATOM 794 C C . ASP A 1 105 ? 14.562 18.062 10.234 1 82.12 105 ASP A C 1
ATOM 796 O O . ASP A 1 105 ? 14.859 19.25 10.383 1 82.12 105 ASP A O 1
ATOM 800 N N . ILE A 1 106 ? 13.398 17.625 10.547 1 81.5 106 ILE A N 1
ATOM 801 C CA . ILE A 1 106 ? 12.383 18.531 11.07 1 81.5 106 ILE A CA 1
ATOM 802 C C . ILE A 1 106 ? 12.211 18.297 12.57 1 81.5 106 ILE A C 1
ATOM 804 O O . ILE A 1 106 ? 12.539 17.234 13.086 1 81.5 106 ILE A O 1
ATOM 808 N N . PRO A 1 107 ? 11.742 19.359 13.25 1 79.12 107 PRO A N 1
ATOM 809 C CA . PRO A 1 107 ? 11.461 19.141 14.672 1 79.12 107 PRO A CA 1
ATOM 810 C C . PRO A 1 107 ? 10.492 18 14.922 1 79.12 107 PRO A C 1
ATOM 812 O O . PRO A 1 107 ? 9.547 17.797 14.148 1 79.12 107 PRO A O 1
ATOM 815 N N . GLY A 1 108 ? 10.703 17.203 15.977 1 78.75 108 GLY A N 1
ATOM 816 C CA . GLY A 1 108 ? 9.984 15.969 16.266 1 78.75 108 GLY A CA 1
ATOM 817 C C . GLY A 1 108 ? 8.547 16.203 16.672 1 78.75 108 GLY A C 1
ATOM 818 O O . GLY A 1 108 ? 7.762 15.25 16.75 1 78.75 108 GLY A O 1
ATOM 819 N N . ASN A 1 109 ? 8.141 17.438 16.859 1 82.94 109 ASN A N 1
ATOM 820 C CA . ASN A 1 109 ? 6.781 17.703 17.328 1 82.94 109 ASN A CA 1
ATOM 821 C C . ASN A 1 109 ? 5.906 18.281 16.219 1 82.94 109 ASN A C 1
ATOM 823 O O . ASN A 1 109 ? 4.773 18.703 16.484 1 82.94 109 ASN A O 1
ATOM 827 N N . ARG A 1 110 ? 6.363 18.281 15.078 1 89.5 110 ARG A N 1
ATOM 828 C CA . ARG A 1 110 ? 5.594 18.859 13.977 1 89.5 110 ARG A CA 1
ATOM 829 C C . ARG A 1 110 ? 4.488 17.906 13.531 1 89.5 110 ARG A C 1
ATOM 831 O O . ARG A 1 110 ? 4.566 16.703 13.766 1 89.5 110 ARG A O 1
ATOM 838 N N . THR A 1 111 ? 3.479 18.547 12.984 1 93.81 111 THR A N 1
ATOM 839 C CA . THR A 1 111 ? 2.465 17.781 12.266 1 93.81 111 THR A CA 1
ATOM 840 C C . THR A 1 111 ? 2.752 17.781 10.773 1 93.81 111 THR A C 1
ATOM 842 O O . THR A 1 111 ? 2.789 18.844 10.141 1 93.81 111 THR A O 1
ATOM 845 N N . VAL A 1 112 ? 2.939 16.625 10.234 1 95.12 112 VAL A N 1
ATOM 846 C CA . VAL A 1 112 ? 3.352 16.516 8.836 1 95.12 112 VAL A CA 1
ATOM 847 C C . VAL A 1 112 ? 2.156 16.094 7.977 1 95.12 112 VAL A C 1
ATOM 849 O O . VAL A 1 112 ? 1.528 15.07 8.227 1 95.12 112 VAL A O 1
ATOM 852 N N . LEU A 1 113 ? 1.805 16.922 7.016 1 96.62 113 LEU A N 1
ATOM 853 C CA . LEU A 1 113 ? 0.958 16.531 5.895 1 96.62 113 LEU A CA 1
ATOM 854 C C . LEU A 1 113 ? 1.801 16.016 4.73 1 96.62 113 LEU A C 1
ATOM 856 O O . LEU A 1 113 ? 2.455 16.812 4.043 1 96.62 113 LEU A O 1
ATOM 860 N N . ALA A 1 114 ? 1.781 14.789 4.516 1 96.69 114 ALA A N 1
ATOM 861 C CA . ALA A 1 114 ? 2.523 14.195 3.402 1 96.69 114 ALA A CA 1
ATOM 862 C C . ALA A 1 114 ? 1.639 14.062 2.166 1 96.69 114 ALA A C 1
ATOM 864 O O . ALA A 1 114 ? 0.583 13.43 2.217 1 96.69 114 ALA A O 1
ATOM 865 N N . THR A 1 115 ? 2.066 14.648 1.072 1 96.94 115 THR A N 1
ATOM 866 C CA . THR A 1 115 ? 1.345 14.555 -0.192 1 96.94 115 THR A CA 1
ATOM 867 C C . THR A 1 115 ? 2.287 14.148 -1.323 1 96.94 115 THR A C 1
ATOM 869 O O . THR A 1 115 ? 3.496 14.023 -1.117 1 96.94 115 THR A O 1
ATOM 872 N N . GLY A 1 116 ? 1.69 13.773 -2.504 1 94 116 GLY A N 1
ATOM 873 C CA . GLY A 1 116 ? 2.537 13.172 -3.521 1 94 116 GLY A CA 1
ATOM 874 C C . GLY A 1 116 ? 3.127 11.836 -3.096 1 94 116 GLY A C 1
ATOM 875 O O . GLY A 1 116 ? 4.227 11.477 -3.521 1 94 116 GLY A O 1
ATOM 876 N N . ILE A 1 117 ? 2.471 11.234 -2.213 1 91.94 117 ILE A N 1
ATOM 877 C CA . ILE A 1 117 ? 3.023 10.047 -1.58 1 91.94 117 ILE A CA 1
ATOM 878 C C . ILE A 1 117 ? 2.277 8.805 -2.072 1 91.94 117 ILE A C 1
ATOM 880 O O . ILE A 1 117 ? 2.723 7.676 -1.849 1 91.94 117 ILE A O 1
ATOM 884 N N . TRP A 1 118 ? 1.119 9.023 -2.641 1 90.81 118 TRP A N 1
ATOM 885 C CA . TRP A 1 118 ? 0.278 7.934 -3.129 1 90.81 118 TRP A CA 1
ATOM 886 C C . TRP A 1 118 ? 0.695 7.508 -4.531 1 90.81 118 TRP A C 1
ATOM 888 O O . TRP A 1 118 ? 1.409 8.242 -5.223 1 90.81 118 TRP A O 1
ATOM 898 N N . GLY A 1 119 ? 0.214 6.316 -4.84 1 81.56 119 GLY A N 1
ATOM 899 C CA . GLY A 1 119 ? 0.424 5.871 -6.207 1 81.56 119 GLY A CA 1
ATOM 900 C C . GLY A 1 119 ? 1.87 5.52 -6.504 1 81.56 119 GLY A C 1
ATOM 901 O O . GLY A 1 119 ? 2.688 5.402 -5.59 1 81.56 119 GLY A O 1
ATOM 902 N N . GLY A 1 120 ? 2.207 5.184 -7.723 1 80.06 120 GLY A N 1
ATOM 903 C CA . GLY A 1 120 ? 3.545 4.812 -8.148 1 80.06 120 GLY A CA 1
ATOM 904 C C . GLY A 1 120 ? 3.953 3.424 -7.695 1 80.06 120 GLY A C 1
ATOM 905 O O . GLY A 1 120 ? 3.219 2.455 -7.906 1 80.06 120 GLY A O 1
ATOM 906 N N . ARG A 1 121 ? 5.148 3.396 -7.129 1 88.25 121 ARG A N 1
ATOM 907 C CA . ARG A 1 121 ? 5.707 2.121 -6.691 1 88.25 121 ARG A CA 1
ATOM 908 C C . ARG A 1 121 ? 5.129 1.7 -5.348 1 88.25 121 ARG A C 1
ATOM 910 O O . ARG A 1 121 ? 5.129 2.482 -4.395 1 88.25 121 ARG A O 1
ATOM 917 N N . ALA A 1 122 ? 4.707 0.467 -5.285 1 93 122 ALA A N 1
ATOM 918 C CA . ALA A 1 122 ? 4.086 -0.042 -4.066 1 93 122 ALA A CA 1
ATOM 919 C C . ALA A 1 122 ? 5.102 -0.14 -2.932 1 93 122 ALA A C 1
ATOM 921 O O . ALA A 1 122 ? 4.746 0.01 -1.759 1 93 122 ALA A O 1
ATOM 922 N N . ASP A 1 123 ? 6.359 -0.396 -3.244 1 92.94 123 ASP A N 1
ATOM 923 C CA . ASP A 1 123 ? 7.371 -0.485 -2.193 1 92.94 123 ASP A CA 1
ATOM 924 C C . ASP A 1 123 ? 7.617 0.878 -1.551 1 92.94 123 ASP A C 1
ATOM 926 O O . ASP A 1 123 ? 7.816 0.972 -0.338 1 92.94 123 ASP A O 1
ATOM 930 N N . HIS A 1 124 ? 7.543 1.913 -2.373 1 89.62 124 HIS A N 1
ATOM 931 C CA . HIS A 1 124 ? 7.66 3.262 -1.831 1 89.62 124 HIS A CA 1
ATOM 932 C C . HIS A 1 124 ? 6.461 3.605 -0.951 1 89.62 124 HIS A C 1
ATOM 934 O O . HIS A 1 124 ? 6.625 4.164 0.136 1 89.62 124 HIS A O 1
ATOM 940 N N . LEU A 1 125 ? 5.297 3.318 -1.452 1 92.25 125 LEU A N 1
ATOM 941 C CA . LEU A 1 125 ? 4.098 3.6 -0.668 1 92.25 125 LEU A CA 1
ATOM 942 C C . LEU A 1 125 ? 4.152 2.893 0.682 1 92.25 125 LEU A C 1
ATOM 944 O O . LEU A 1 125 ? 3.861 3.496 1.716 1 92.25 125 LEU A O 1
ATOM 948 N N . PHE A 1 126 ? 4.527 1.639 0.668 1 94.06 126 PHE A N 1
ATOM 949 C CA . PHE A 1 126 ? 4.672 0.872 1.9 1 94.06 126 PHE A CA 1
ATOM 950 C C . PHE A 1 126 ? 5.68 1.528 2.834 1 94.06 126 PHE A C 1
ATOM 952 O O . PHE A 1 126 ? 5.387 1.756 4.012 1 94.06 126 PHE A O 1
ATOM 959 N N . GLY A 1 127 ? 6.812 1.819 2.328 1 91.94 127 GLY A N 1
ATOM 960 C CA . GLY A 1 127 ? 7.852 2.463 3.117 1 91.94 127 GLY A CA 1
ATOM 961 C C . GLY A 1 127 ? 7.414 3.789 3.707 1 91.94 127 GLY A C 1
ATOM 962 O O . GLY A 1 127 ? 7.66 4.062 4.887 1 91.94 127 GLY A O 1
ATOM 963 N N . ASN A 1 128 ? 6.789 4.602 2.879 1 91 128 ASN A N 1
ATOM 964 C CA . ASN A 1 128 ? 6.34 5.914 3.332 1 91 128 ASN A CA 1
ATOM 965 C C . ASN A 1 128 ? 5.289 5.797 4.43 1 91 128 ASN A C 1
ATOM 967 O O . ASN A 1 128 ? 5.324 6.547 5.41 1 91 128 ASN A O 1
ATOM 971 N N . LEU A 1 129 ? 4.379 4.883 4.25 1 95.12 129 LEU A N 1
ATOM 972 C CA . LEU A 1 129 ? 3.326 4.652 5.234 1 95.12 129 LEU A CA 1
ATOM 973 C C . LEU A 1 129 ? 3.92 4.355 6.605 1 95.12 129 LEU A C 1
ATOM 975 O O . LEU A 1 129 ? 3.568 5.008 7.594 1 95.12 129 LEU A O 1
ATOM 979 N N . TYR A 1 1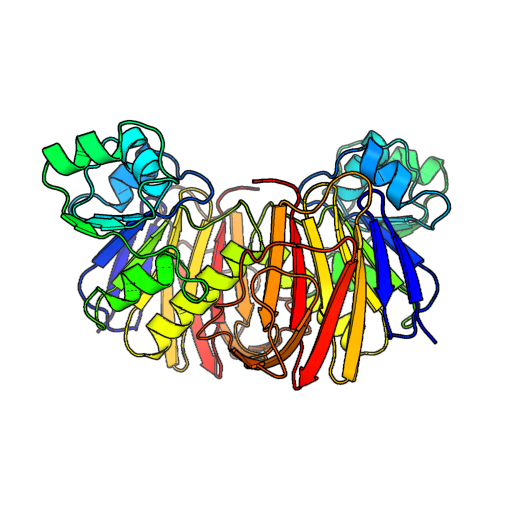30 ? 4.859 3.539 6.672 1 95 130 TYR A N 1
ATOM 980 C CA . TYR A 1 130 ? 5.363 3.086 7.965 1 95 130 TYR A CA 1
ATOM 981 C C . TYR A 1 130 ? 6.441 4.023 8.492 1 95 130 TYR A C 1
ATOM 983 O O . TYR A 1 130 ? 6.617 4.164 9.703 1 95 130 TYR A O 1
ATOM 991 N N . THR A 1 131 ? 7.148 4.668 7.59 1 92.75 131 THR A N 1
ATOM 992 C CA . THR A 1 131 ? 8.07 5.707 8.031 1 92.75 131 THR A CA 1
ATOM 993 C C . THR A 1 131 ? 7.324 6.828 8.742 1 92.75 131 THR A C 1
ATOM 995 O O . THR A 1 131 ? 7.746 7.281 9.812 1 92.75 131 THR A O 1
ATOM 998 N N . LEU A 1 132 ? 6.234 7.23 8.203 1 95 132 LEU A N 1
ATOM 999 C CA . LEU A 1 132 ? 5.406 8.266 8.812 1 95 132 LEU A CA 1
ATOM 1000 C C . LEU A 1 132 ? 4.789 7.762 10.117 1 95 132 LEU A C 1
ATOM 1002 O O . LEU A 1 132 ? 4.668 8.516 11.086 1 95 132 LEU A O 1
ATOM 1006 N N . LEU A 1 133 ? 4.391 6.523 10.078 1 95.62 133 LEU A N 1
ATOM 1007 C CA . LEU A 1 133 ? 3.865 5.934 11.305 1 95.62 133 LEU A CA 1
ATOM 1008 C C . LEU A 1 133 ? 4.922 5.93 12.406 1 95.62 133 LEU A C 1
ATOM 1010 O O . LEU A 1 133 ? 4.625 6.242 13.562 1 95.62 133 LEU A O 1
ATOM 1014 N N . ALA A 1 134 ? 6.133 5.594 12.047 1 93.56 134 ALA A N 1
ATOM 1015 C CA . ALA A 1 134 ? 7.23 5.605 13.008 1 93.56 134 ALA A CA 1
ATOM 1016 C C . ALA A 1 134 ? 7.449 7.008 13.57 1 93.56 134 ALA A C 1
ATOM 1018 O O . ALA A 1 134 ? 7.688 7.168 14.773 1 93.56 134 ALA A O 1
ATOM 1019 N N . TYR A 1 135 ? 7.367 7.973 12.711 1 93.12 135 TYR A N 1
ATOM 1020 C CA . TYR A 1 135 ? 7.461 9.367 13.133 1 93.12 135 TYR A CA 1
ATOM 1021 C C . TYR A 1 135 ? 6.379 9.703 14.156 1 93.12 135 TYR A C 1
ATOM 1023 O O . TYR A 1 135 ? 6.648 10.336 15.172 1 93.12 135 TYR A O 1
ATOM 1031 N N . ALA A 1 136 ? 5.184 9.234 13.914 1 92.75 136 ALA A N 1
ATOM 1032 C CA . ALA A 1 136 ? 4.059 9.461 14.82 1 92.75 136 ALA A CA 1
ATOM 1033 C C . ALA A 1 136 ? 4.281 8.758 16.156 1 92.75 136 ALA A C 1
ATOM 1035 O O . ALA A 1 136 ? 3.969 9.312 17.219 1 92.75 136 ALA A O 1
ATOM 1036 N N . ARG A 1 137 ? 4.836 7.641 16.125 1 92.44 137 ARG A N 1
ATOM 1037 C CA . ARG A 1 137 ? 5.062 6.844 17.328 1 92.44 137 ARG A CA 1
ATOM 1038 C C . ARG A 1 137 ? 6.141 7.473 18.203 1 92.44 137 ARG A C 1
ATOM 1040 O O . ARG A 1 137 ? 6.211 7.195 19.406 1 92.44 137 ARG A O 1
ATOM 1047 N N . ARG A 1 138 ? 6.969 8.242 17.594 1 89.75 138 ARG A N 1
ATOM 1048 C CA . ARG A 1 138 ? 8.039 8.883 18.359 1 89.75 138 ARG A CA 1
ATOM 1049 C C . ARG A 1 138 ? 7.621 10.258 18.844 1 89.75 138 ARG A C 1
ATOM 1051 O O . ARG A 1 138 ? 8.453 11.031 19.328 1 89.75 138 ARG A O 1
ATOM 1058 N N . GLY A 1 139 ? 6.387 10.609 18.688 1 87.75 139 GLY A N 1
ATOM 1059 C CA . GLY A 1 139 ? 5.883 11.828 19.312 1 87.75 139 GLY A CA 1
ATOM 1060 C C . GLY A 1 139 ? 5.414 12.852 18.297 1 87.75 139 GLY A C 1
ATOM 1061 O O . GLY A 1 139 ? 4.773 13.844 18.656 1 87.75 139 GLY A O 1
ATOM 1062 N N . GLY A 1 140 ? 5.746 12.672 17.031 1 90.19 140 GLY A N 1
ATOM 1063 C CA . GLY A 1 140 ? 5.23 13.555 16 1 90.19 140 GLY A CA 1
ATOM 1064 C C . GLY A 1 140 ? 3.799 13.242 15.609 1 90.19 140 GLY A C 1
ATOM 1065 O O . GLY A 1 140 ? 3.121 12.469 16.281 1 90.19 140 GLY A O 1
ATOM 1066 N N . SER A 1 141 ? 3.314 14.031 14.695 1 92 141 SER A N 1
ATOM 1067 C CA . SER A 1 141 ? 2.025 13.766 14.062 1 92 141 SER A CA 1
ATOM 1068 C C . SER A 1 141 ? 2.148 13.75 12.539 1 92 141 SER A C 1
ATOM 1070 O O . SER A 1 141 ? 2.928 14.516 11.969 1 92 141 SER A O 1
ATOM 1072 N N . ALA A 1 142 ? 1.438 12.836 11.961 1 94.12 142 ALA A N 1
ATOM 1073 C CA . ALA A 1 142 ? 1.529 12.773 10.508 1 94.12 142 ALA A CA 1
ATOM 1074 C C . ALA A 1 142 ? 0.251 12.195 9.898 1 94.12 142 ALA A C 1
ATOM 1076 O O . ALA A 1 142 ? -0.471 11.445 10.555 1 94.12 142 ALA A O 1
ATOM 1077 N N . PHE A 1 143 ? -0.055 12.602 8.711 1 96.31 143 PHE A N 1
ATOM 1078 C CA . PHE A 1 143 ? -1.099 11.992 7.891 1 96.31 143 PHE A CA 1
ATOM 1079 C C . PHE A 1 143 ? -0.783 12.148 6.406 1 96.31 143 PHE A C 1
ATOM 1081 O O . PHE A 1 143 ? 0.022 13 6.023 1 96.31 143 PHE A O 1
ATOM 1088 N N . MET A 1 144 ? -1.333 11.328 5.605 1 97.5 144 MET A N 1
ATOM 1089 C CA . MET A 1 144 ? -1.167 11.312 4.152 1 97.5 144 MET A CA 1
ATOM 1090 C C . MET A 1 144 ? -2.416 11.836 3.455 1 97.5 144 MET A C 1
ATOM 1092 O O . MET A 1 144 ? -3.533 11.438 3.787 1 97.5 144 MET A O 1
ATOM 1096 N N . ALA A 1 145 ? -2.207 12.758 2.504 1 97.69 145 ALA A N 1
ATOM 1097 C CA . ALA A 1 145 ? -3.404 13.297 1.87 1 97.69 145 ALA A CA 1
ATOM 1098 C C . ALA A 1 145 ? -3.104 13.781 0.454 1 97.69 145 ALA A C 1
ATOM 1100 O O . ALA A 1 145 ? -2.006 14.273 0.18 1 97.69 145 ALA A O 1
ATOM 1101 N N . ASP A 1 146 ? -3.945 13.609 -0.431 1 97 146 ASP A N 1
ATOM 1102 C CA . ASP A 1 146 ? -4.066 14.344 -1.688 1 97 146 ASP A CA 1
ATOM 1103 C C . ASP A 1 146 ? -5.527 14.531 -2.08 1 97 146 ASP A C 1
ATOM 1105 O O . ASP A 1 146 ? -6.422 14.391 -1.241 1 97 146 ASP A O 1
ATOM 1109 N N . ASP A 1 147 ? -5.785 14.945 -3.291 1 96.44 147 ASP A N 1
ATOM 1110 C CA . ASP A 1 147 ? -7.137 15.258 -3.736 1 96.44 147 ASP A CA 1
ATOM 1111 C C . ASP A 1 147 ? -8 14.008 -3.791 1 96.44 147 ASP A C 1
ATOM 1113 O O . ASP A 1 147 ? -9.234 14.094 -3.77 1 96.44 147 ASP A O 1
ATOM 1117 N N . GLN A 1 148 ? -7.422 12.82 -3.75 1 95.94 148 GLN A N 1
ATOM 1118 C CA . GLN A 1 148 ? -8.18 11.602 -3.986 1 95.94 148 GLN A CA 1
ATOM 1119 C C . GLN A 1 148 ? -8.375 10.812 -2.691 1 95.94 148 GLN A C 1
ATOM 1121 O O . GLN A 1 148 ? -9.359 10.094 -2.535 1 95.94 148 GLN A O 1
ATOM 1126 N N . GLU A 1 149 ? -7.453 10.852 -1.819 1 96.62 149 GLU A N 1
ATOM 1127 C CA . GLU A 1 149 ? -7.551 10 -0.636 1 96.62 149 GLU A CA 1
ATOM 1128 C C . GLU A 1 149 ? -6.77 10.594 0.534 1 96.62 149 GLU A C 1
ATOM 1130 O O . GLU A 1 149 ? -5.867 11.406 0.337 1 96.62 149 GLU A O 1
ATOM 1135 N N . VAL A 1 150 ? -7.152 10.266 1.781 1 97.75 150 VAL A N 1
ATOM 1136 C CA . VAL A 1 150 ? -6.547 10.688 3.041 1 97.75 150 VAL A CA 1
ATOM 1137 C C . VAL A 1 150 ? -6.398 9.484 3.969 1 97.75 150 VAL A C 1
ATOM 1139 O O . VAL A 1 150 ? -7.293 8.641 4.043 1 97.75 150 VAL A O 1
ATOM 1142 N N . LEU A 1 151 ? -5.258 9.367 4.629 1 98.25 151 LEU A N 1
ATOM 1143 C CA . LEU A 1 151 ? -5.043 8.367 5.668 1 98.25 151 LEU A CA 1
ATOM 1144 C C . LEU A 1 151 ? -4.52 9.008 6.949 1 98.25 151 LEU A C 1
ATOM 1146 O O . LEU A 1 151 ? -3.494 9.695 6.93 1 98.25 151 LEU A O 1
ATOM 1150 N N . CYS A 1 152 ? -5.195 8.844 8.055 1 97.5 152 CYS A N 1
ATOM 1151 C CA . CYS A 1 152 ? -4.812 9.328 9.375 1 97.5 152 CYS A CA 1
ATOM 1152 C C . CYS A 1 152 ? -4.457 8.172 10.297 1 97.5 152 CYS A C 1
ATOM 1154 O O . CYS A 1 152 ? -5.121 7.137 10.281 1 97.5 152 CYS A O 1
ATOM 1156 N N . TYR A 1 153 ? -3.438 8.336 11.07 1 97.12 153 TYR A N 1
ATOM 1157 C CA . TYR A 1 153 ? -3.037 7.32 12.047 1 97.12 153 TYR A CA 1
ATOM 1158 C C . TYR A 1 153 ? -3.736 7.543 13.383 1 97.12 153 TYR A C 1
ATOM 1160 O O . TYR A 1 153 ? -3.779 8.664 13.891 1 97.12 153 TYR A O 1
ATOM 1168 N N . LEU A 1 154 ? -4.266 6.52 13.938 1 97.31 154 LEU A N 1
ATOM 1169 C CA . LEU A 1 154 ? -4.781 6.539 15.305 1 97.31 154 LEU A CA 1
ATOM 1170 C C . LEU A 1 154 ? -3.977 5.609 16.203 1 97.31 154 LEU A C 1
ATOM 1172 O O . LEU A 1 154 ? -4.062 4.387 16.078 1 97.31 154 LEU A O 1
ATOM 1176 N N . LEU A 1 155 ? -3.189 6.191 17.078 1 97.06 155 LEU A N 1
ATOM 1177 C CA . LEU A 1 155 ? -2.465 5.438 18.094 1 97.06 155 LEU A CA 1
ATOM 1178 C C . LEU A 1 155 ? -3.385 5.066 19.25 1 97.06 155 LEU A C 1
ATOM 1180 O O . LEU A 1 155 ? -4.52 5.539 19.328 1 97.06 155 LEU A O 1
ATOM 1184 N N . PRO A 1 156 ? -2.943 4.164 20.156 1 97.5 156 PRO A N 1
ATOM 1185 C CA . PRO A 1 156 ? -3.801 3.773 21.281 1 97.5 156 PRO A CA 1
ATOM 1186 C C . PRO A 1 156 ? -4.297 4.969 22.078 1 97.5 156 PRO A C 1
ATOM 1188 O O . PRO A 1 156 ? -3.5 5.832 22.469 1 97.5 156 PRO A O 1
ATOM 1191 N N . GLY A 1 157 ? -5.637 5.023 22.266 1 97 157 GLY A N 1
ATOM 1192 C CA . GLY A 1 157 ? -6.234 6.074 23.062 1 97 157 GLY A CA 1
ATOM 1193 C C . GLY A 1 157 ? -6.57 7.32 22.266 1 97 157 GLY A C 1
ATOM 1194 O O . GLY A 1 157 ? -7.066 8.305 22.828 1 97 157 GLY A O 1
ATOM 1195 N N . GLU A 1 158 ? -6.355 7.25 20.969 1 96.56 158 GLU A N 1
ATOM 1196 C CA . GLU A 1 158 ? -6.594 8.445 20.156 1 96.56 158 GLU A CA 1
ATOM 1197 C C . GLU A 1 158 ? -7.938 8.367 19.453 1 96.56 158 GLU A C 1
ATOM 1199 O O . GLU A 1 158 ? -8.414 7.281 19.109 1 96.56 158 GLU A O 1
ATOM 1204 N N . GLY A 1 159 ? -8.5 9.578 19.188 1 97.31 159 GLY A N 1
ATOM 1205 C CA . GLY A 1 159 ? -9.742 9.742 18.453 1 97.31 159 GLY A CA 1
ATOM 1206 C C . GLY A 1 159 ? -9.625 10.75 17.328 1 97.31 159 GLY A C 1
ATOM 1207 O O . GLY A 1 159 ? -8.742 11.609 17.328 1 97.31 159 GLY A O 1
ATOM 1208 N N . LEU A 1 160 ? -10.516 10.594 16.344 1 97.19 160 LEU A N 1
ATOM 1209 C CA . LEU A 1 160 ? -10.562 11.469 15.188 1 97.19 160 LEU A CA 1
ATOM 1210 C C . LEU A 1 160 ? -12 11.758 14.781 1 97.19 160 LEU A C 1
ATOM 1212 O O . LEU A 1 160 ? -12.82 10.844 14.688 1 97.19 160 LEU A O 1
ATOM 1216 N N . ARG A 1 161 ? -12.289 12.992 14.664 1 98 161 ARG A N 1
ATOM 1217 C CA . ARG A 1 161 ? -13.547 13.43 14.07 1 98 161 ARG A CA 1
ATOM 1218 C C . ARG A 1 161 ? -13.312 14.031 12.688 1 98 161 ARG A C 1
ATOM 1220 O O . ARG A 1 161 ? -12.461 14.906 12.523 1 98 161 ARG A O 1
ATOM 1227 N N . PHE A 1 162 ? -13.953 13.523 11.703 1 98.25 162 PHE A N 1
ATOM 1228 C CA . PHE A 1 162 ? -13.906 14.094 10.367 1 98.25 162 PHE A CA 1
ATOM 1229 C C . PHE A 1 162 ? -15.258 14.695 9.992 1 98.25 162 PHE A C 1
ATOM 1231 O O . PHE A 1 162 ? -16.281 14.016 10.031 1 98.25 162 PHE A O 1
ATOM 1238 N N . THR A 1 163 ? -15.258 15.938 9.711 1 98.38 163 THR A N 1
ATOM 1239 C CA . THR A 1 163 ? -16.422 16.641 9.188 1 98.38 163 THR A CA 1
ATOM 1240 C C . THR A 1 163 ? -16.281 16.891 7.691 1 98.38 163 THR A C 1
ATOM 1242 O O . THR A 1 163 ? -15.367 17.594 7.258 1 98.38 163 THR A O 1
ATOM 1245 N N . SER A 1 164 ? -17.203 16.375 6.938 1 97.56 164 SER A N 1
ATOM 1246 C CA . SER A 1 164 ? -17.094 16.422 5.484 1 97.56 164 SER A CA 1
ATOM 1247 C C . SER A 1 164 ? -17.312 17.844 4.965 1 97.56 164 SER A C 1
ATOM 1249 O O . SER A 1 164 ? -18.125 18.594 5.512 1 97.56 164 SER A O 1
ATOM 1251 N N . GLY A 1 165 ? -16.594 18.172 3.941 1 95.75 165 GLY A N 1
ATOM 1252 C CA . GLY A 1 165 ? -16.875 19.406 3.207 1 95.75 165 GLY A CA 1
ATOM 1253 C C . GLY A 1 165 ? -18.031 19.25 2.234 1 95.75 165 GLY A C 1
ATOM 1254 O O . GLY A 1 165 ? -19.062 18.656 2.57 1 95.75 165 GLY A O 1
ATOM 1255 N N . LYS A 1 166 ? -17.875 19.844 1.062 1 92.44 166 LYS A N 1
ATOM 1256 C CA . LYS A 1 166 ? -18.938 19.859 0.062 1 92.44 166 LYS A CA 1
ATOM 1257 C C . LYS A 1 166 ? -19.234 18.453 -0.436 1 92.44 166 LYS A C 1
ATOM 1259 O O . LYS A 1 166 ? -20.406 18.109 -0.648 1 92.44 166 LYS A O 1
ATOM 1264 N N . LYS A 1 167 ? -18.234 17.672 -0.594 1 93.5 167 LYS A N 1
ATOM 1265 C CA . LYS A 1 167 ? -18.422 16.312 -1.093 1 93.5 167 LYS A CA 1
ATOM 1266 C C . LYS A 1 167 ? -18.016 15.289 -0.04 1 93.5 167 LYS A C 1
ATOM 1268 O O . LYS A 1 167 ? -16.891 15.32 0.469 1 93.5 167 LYS A O 1
ATOM 1273 N N . ARG A 1 168 ? -18.891 14.398 0.18 1 95.38 168 ARG A N 1
ATOM 1274 C CA . ARG A 1 168 ? -18.578 13.297 1.08 1 95.38 168 ARG A CA 1
ATOM 1275 C C . ARG A 1 168 ? -17.625 12.312 0.412 1 95.38 168 ARG A C 1
ATOM 1277 O O . ARG A 1 168 ? -17.641 12.156 -0.811 1 95.38 168 ARG A O 1
ATOM 1284 N N . PRO A 1 169 ? -16.797 11.672 1.267 1 97 169 PRO A N 1
ATOM 1285 C CA . PRO A 1 169 ? -15.984 10.609 0.662 1 97 169 PRO A CA 1
ATOM 1286 C C . PRO A 1 169 ? -16.828 9.477 0.096 1 97 169 PRO A C 1
ATOM 1288 O O . PRO A 1 169 ? -17.922 9.203 0.601 1 97 169 PRO A O 1
ATOM 1291 N N . ARG A 1 170 ? -16.281 8.867 -0.909 1 94.25 170 ARG A N 1
ATOM 1292 C CA . ARG A 1 170 ? -16.938 7.711 -1.521 1 94.25 170 ARG A CA 1
ATOM 1293 C C . ARG A 1 170 ? -16.891 6.5 -0.598 1 94.25 170 ARG A C 1
ATOM 1295 O O . ARG A 1 170 ? -17.781 5.656 -0.617 1 94.25 170 ARG A O 1
ATOM 1302 N N . ALA A 1 171 ? -15.836 6.441 0.171 1 94.06 171 ALA A N 1
ATOM 1303 C CA . ALA A 1 171 ? -15.68 5.324 1.1 1 94.06 171 ALA A CA 1
ATOM 1304 C C . ALA A 1 171 ? -14.789 5.711 2.275 1 94.06 171 ALA A C 1
ATOM 1306 O O . ALA A 1 171 ? -13.953 6.609 2.16 1 94.06 171 ALA A O 1
ATOM 1307 N N . VAL A 1 172 ? -15.023 5.078 3.363 1 96.75 172 VAL A N 1
ATOM 1308 C CA . VAL A 1 172 ? -14.195 5.168 4.562 1 96.75 172 VAL A CA 1
ATOM 1309 C C . VAL A 1 172 ? -13.773 3.771 5.004 1 96.75 172 VAL A C 1
ATOM 1311 O O . VAL A 1 172 ? -14.594 2.854 5.055 1 96.75 172 VAL A O 1
ATOM 1314 N N . SER A 1 173 ? -12.5 3.604 5.242 1 96.31 173 SER A N 1
ATOM 1315 C CA . SER A 1 173 ? -11.984 2.312 5.688 1 96.31 173 SER A CA 1
ATOM 1316 C C . SER A 1 173 ? -11.172 2.451 6.969 1 96.31 173 SER A C 1
ATOM 1318 O O . SER A 1 173 ? -10.555 3.49 7.207 1 96.31 173 SER A O 1
ATOM 1320 N N . LEU A 1 174 ? -11.227 1.459 7.836 1 97.62 174 LEU A N 1
ATOM 1321 C CA . LEU A 1 174 ? -10.328 1.31 8.969 1 97.62 174 LEU A CA 1
ATOM 1322 C C . LEU A 1 174 ? -9.305 0.208 8.711 1 97.62 174 LEU A C 1
ATOM 1324 O O . LEU A 1 174 ? -9.672 -0.94 8.453 1 97.62 174 LEU A O 1
ATOM 1328 N N . LEU A 1 175 ? -8.062 0.578 8.758 1 97.5 175 LEU A N 1
ATOM 1329 C CA . LEU A 1 175 ? -6.984 -0.351 8.422 1 97.5 175 LEU A CA 1
ATOM 1330 C C . LEU A 1 175 ? -6.156 -0.687 9.656 1 97.5 175 LEU A C 1
ATOM 1332 O O . LEU A 1 175 ? -5.645 0.212 10.328 1 97.5 175 LEU A O 1
ATOM 1336 N N . PRO A 1 176 ? -6.004 -1.967 9.992 1 97.69 176 PRO A N 1
ATOM 1337 C CA . PRO A 1 176 ? -5.078 -2.336 11.07 1 97.69 176 PRO A CA 1
ATOM 1338 C C . PRO A 1 176 ? -3.615 -2.205 10.656 1 97.69 176 PRO A C 1
ATOM 1340 O O . PRO A 1 176 ? -3.107 -3.037 9.898 1 97.69 176 PRO A O 1
ATOM 1343 N N . LEU A 1 177 ? -2.924 -1.235 11.211 1 97.31 177 LEU A N 1
ATOM 1344 C CA . LEU A 1 177 ? -1.532 -0.989 10.844 1 97.31 177 LEU A CA 1
ATOM 1345 C C . LEU A 1 177 ? -0.585 -1.745 11.773 1 97.31 177 LEU A C 1
ATOM 1347 O O . LEU A 1 177 ? 0.634 -1.697 11.594 1 97.31 177 LEU A O 1
ATOM 1351 N N . THR A 1 178 ? -1.104 -2.342 12.758 1 96.81 178 THR A N 1
ATOM 1352 C CA . THR A 1 178 ? -0.482 -3.393 13.562 1 96.81 178 THR A CA 1
ATOM 1353 C C . THR A 1 178 ? -1.205 -4.723 13.359 1 96.81 178 THR A C 1
ATOM 1355 O O . THR A 1 178 ? -2.273 -4.77 12.75 1 96.81 178 THR A O 1
ATOM 1358 N N . PRO A 1 179 ? -0.596 -5.84 13.805 1 94.88 179 PRO A N 1
ATOM 1359 C CA . PRO A 1 179 ? -1.251 -7.121 13.547 1 94.88 179 PRO A CA 1
ATOM 1360 C C . PRO A 1 179 ? -2.725 -7.125 13.945 1 94.88 179 PRO A C 1
ATOM 1362 O O . PRO A 1 179 ? -3.547 -7.766 13.289 1 94.88 179 PRO A O 1
ATOM 1365 N N . SER A 1 180 ? -2.992 -6.422 14.977 1 96.69 180 SER A N 1
ATOM 1366 C CA . SER A 1 180 ? -4.371 -6.238 15.422 1 96.69 180 SER A CA 1
ATOM 1367 C C . SER A 1 180 ? -4.57 -4.863 16.047 1 96.69 180 SER A C 1
ATOM 1369 O O . SER A 1 180 ? -3.607 -4.23 16.5 1 96.69 180 SER A O 1
ATOM 1371 N N . CYS A 1 181 ? -5.82 -4.383 15.953 1 97.75 181 CYS A N 1
ATOM 1372 C CA . CYS A 1 181 ? -6.219 -3.184 16.688 1 97.75 181 CYS A CA 1
ATOM 1373 C C . CYS A 1 181 ? -7.684 -3.26 17.094 1 97.75 181 CYS A C 1
ATOM 1375 O O . CYS A 1 181 ? -8.43 -4.102 16.594 1 97.75 181 CYS A O 1
ATOM 1377 N N . ARG A 1 182 ? -8.047 -2.494 18.047 1 98.62 182 ARG A N 1
ATOM 1378 C CA . ARG A 1 182 ? -9.43 -2.379 18.5 1 98.62 182 ARG A CA 1
ATOM 1379 C C . ARG A 1 182 ? -9.977 -0.974 18.266 1 98.62 182 ARG A C 1
ATOM 1381 O O . ARG A 1 182 ? -9.406 0.009 18.734 1 98.62 182 ARG A O 1
ATOM 1388 N N . VAL A 1 183 ? -11.086 -0.949 17.547 1 98.44 183 VAL A N 1
ATOM 1389 C CA . VAL A 1 183 ? -11.523 0.358 17.062 1 98.44 183 VAL A CA 1
ATOM 1390 C C . VAL A 1 183 ? -13.031 0.501 17.25 1 98.44 183 VAL A C 1
ATOM 1392 O O . VAL A 1 183 ? -13.742 -0.496 17.375 1 98.44 183 VAL A O 1
ATOM 1395 N N . SER A 1 184 ? -13.453 1.743 17.312 1 98.75 184 SER A N 1
ATOM 1396 C CA . SER A 1 184 ? -14.844 2.16 17.203 1 98.75 184 SER A CA 1
ATOM 1397 C C . SER A 1 184 ? -15.023 3.221 16.125 1 98.75 184 SER A C 1
ATOM 1399 O O . SER A 1 184 ? -14.109 4.008 15.859 1 98.75 184 SER A O 1
ATOM 1401 N N . ILE A 1 185 ? -16.156 3.229 15.484 1 98.62 185 ILE A N 1
ATOM 1402 C CA . ILE A 1 185 ? -16.469 4.254 14.492 1 98.62 185 ILE A CA 1
ATOM 1403 C C . ILE A 1 185 ? -17.984 4.484 14.438 1 98.62 185 ILE A C 1
ATOM 1405 O O . ILE A 1 185 ? -18.766 3.531 14.508 1 98.62 185 ILE A O 1
ATOM 1409 N N . THR A 1 186 ? -18.391 5.684 14.391 1 98.69 186 THR A N 1
ATOM 1410 C CA . THR A 1 186 ? -19.797 6.086 14.258 1 98.69 186 THR A CA 1
ATOM 1411 C C . THR A 1 186 ? -19.953 7.105 13.133 1 98.69 186 THR A C 1
ATOM 1413 O O . THR A 1 186 ? -18.969 7.598 12.586 1 98.69 186 THR A O 1
ATOM 1416 N N . GLY A 1 187 ? -21.25 7.359 12.789 1 98.38 187 GLY A N 1
ATOM 1417 C CA . GLY A 1 187 ? -21.531 8.273 11.688 1 98.38 187 GLY A CA 1
ATOM 1418 C C . GLY A 1 187 ? -21.406 7.613 10.328 1 98.38 187 GLY A C 1
ATOM 1419 O O . GLY A 1 187 ? -21.25 8.297 9.312 1 98.38 187 GLY A O 1
ATOM 1420 N N . VAL A 1 188 ? -21.406 6.293 10.297 1 97.5 188 VAL A N 1
ATOM 1421 C CA . VAL A 1 188 ? -21.234 5.516 9.078 1 97.5 188 VAL A CA 1
ATOM 1422 C C . VAL A 1 188 ? -22.359 4.484 8.961 1 97.5 188 VAL A C 1
ATOM 1424 O O . VAL A 1 188 ? -23.125 4.277 9.914 1 97.5 188 VAL A O 1
ATOM 1427 N N . ARG A 1 189 ? -22.422 3.865 7.867 1 95.75 189 ARG A N 1
ATOM 1428 C CA . ARG A 1 189 ? -23.484 2.896 7.582 1 95.75 189 ARG A CA 1
ATOM 1429 C C . ARG A 1 189 ? -23.328 1.653 8.453 1 95.75 189 ARG A C 1
ATOM 1431 O O . ARG A 1 189 ? -24.328 1.103 8.93 1 95.75 189 ARG A O 1
ATOM 1438 N N . TRP A 1 190 ? -22.094 1.138 8.688 1 94.75 190 TRP A N 1
ATOM 1439 C CA . TRP A 1 190 ? -21.797 -0.035 9.508 1 94.75 190 TRP A CA 1
ATOM 1440 C C . TRP A 1 190 ? -20.891 0.328 10.672 1 94.75 190 TRP A C 1
ATOM 1442 O O . TRP A 1 190 ? -19.672 0.085 10.625 1 94.75 190 TRP A O 1
ATOM 1452 N N . PRO A 1 191 ? -21.516 0.863 11.688 1 97.31 191 PRO A N 1
ATOM 1453 C CA . PRO A 1 191 ? -20.703 1.269 12.844 1 97.31 191 PRO A CA 1
ATOM 1454 C C . PRO A 1 191 ? -20.031 0.086 13.547 1 97.31 191 PRO A C 1
ATOM 1456 O O . PRO A 1 191 ? -20.469 -1.058 13.375 1 97.31 191 PRO A O 1
ATOM 1459 N N . LEU A 1 192 ? -18.938 0.336 14.164 1 97.5 192 LEU A N 1
ATOM 1460 C CA . LEU A 1 192 ? -18.219 -0.62 14.992 1 97.5 192 LEU A CA 1
ATOM 1461 C C . LEU A 1 192 ? -18.047 -0.088 16.422 1 97.5 192 LEU A C 1
ATOM 1463 O O . LEU A 1 192 ? -17.859 1.113 16.609 1 97.5 192 LEU A O 1
ATOM 1467 N N . ASP A 1 193 ? -18.125 -0.895 17.359 1 98.25 193 ASP A N 1
ATOM 1468 C CA . ASP A 1 193 ? -17.906 -0.583 18.766 1 98.25 193 ASP A CA 1
ATOM 1469 C C . ASP A 1 193 ? -16.875 -1.528 19.391 1 98.25 193 ASP A C 1
ATOM 1471 O O . ASP A 1 193 ? -17.172 -2.693 19.656 1 98.25 193 ASP A O 1
ATOM 1475 N N . ASN A 1 194 ? -15.758 -1.002 19.656 1 98.12 194 ASN A N 1
ATOM 1476 C CA . ASN A 1 194 ? -14.648 -1.755 20.219 1 98.12 194 ASN A CA 1
ATOM 1477 C C . ASN A 1 194 ? -14.398 -3.053 19.453 1 98.12 194 ASN A C 1
ATOM 1479 O O . ASN A 1 194 ? -14.211 -4.109 20.062 1 98.12 194 ASN A O 1
ATOM 1483 N N . ALA A 1 195 ? -14.445 -2.998 18.234 1 97.31 195 ALA A N 1
ATOM 1484 C CA . ALA A 1 195 ? -14.281 -4.164 17.359 1 97.31 195 ALA A CA 1
ATOM 1485 C C . ALA A 1 195 ? -12.805 -4.465 17.125 1 97.31 195 ALA A C 1
ATOM 1487 O O . ALA A 1 195 ? -11.992 -3.549 16.969 1 97.31 195 ALA A O 1
ATOM 1488 N N . GLU A 1 196 ? -12.508 -5.699 17.062 1 97.44 196 GLU A N 1
ATOM 1489 C CA . GLU A 1 196 ? -11.148 -6.102 16.734 1 97.44 196 GLU A CA 1
ATOM 1490 C C . GLU A 1 196 ? -10.969 -6.234 15.219 1 97.44 196 GLU A C 1
ATOM 1492 O O . GLU A 1 196 ? -11.766 -6.887 14.547 1 97.44 196 GLU A O 1
ATOM 1497 N N . LEU A 1 197 ? -10.016 -5.543 14.719 1 95.88 197 LEU A N 1
ATOM 1498 C CA . LEU A 1 197 ? -9.555 -5.715 13.352 1 95.88 197 LEU A CA 1
ATOM 1499 C C . LEU A 1 197 ? -8.18 -6.371 13.32 1 95.88 197 LEU A C 1
ATOM 1501 O O . LEU A 1 197 ? -7.316 -6.047 14.133 1 95.88 197 LEU A O 1
ATOM 1505 N N . THR A 1 198 ? -7.965 -7.312 12.422 1 95.19 198 THR A N 1
ATOM 1506 C CA . THR A 1 198 ? -6.66 -7.941 12.258 1 95.19 198 THR A CA 1
ATOM 1507 C C . THR A 1 198 ? -6.172 -7.809 10.812 1 95.19 198 THR A C 1
ATOM 1509 O O . THR A 1 198 ? -6.98 -7.699 9.891 1 95.19 198 THR A O 1
ATOM 1512 N N . GLN A 1 199 ? -4.895 -7.797 10.633 1 93.69 199 GLN A N 1
ATOM 1513 C CA . GLN A 1 199 ? -4.332 -7.789 9.289 1 93.69 199 GLN A CA 1
ATOM 1514 C C . GLN A 1 199 ? -4.688 -9.07 8.531 1 93.69 199 GLN A C 1
ATOM 1516 O O . GLN A 1 199 ? -4.797 -9.062 7.309 1 93.69 199 GLN A O 1
ATOM 1521 N N . ALA A 1 200 ? -4.934 -10.086 9.242 1 89.31 200 ALA A N 1
ATOM 1522 C CA . ALA A 1 200 ? -5.297 -11.367 8.641 1 89.31 200 ALA A CA 1
ATOM 1523 C C . ALA A 1 200 ? -6.719 -11.328 8.086 1 89.31 200 ALA A C 1
ATOM 1525 O O . ALA A 1 200 ? -7.078 -12.125 7.219 1 89.31 200 ALA A O 1
ATOM 1526 N N . ASN A 1 201 ? -7.488 -10.453 8.625 1 86.88 201 ASN A N 1
ATOM 1527 C CA . ASN A 1 201 ? -8.867 -10.266 8.195 1 86.88 201 ASN A CA 1
ATOM 1528 C C . ASN A 1 201 ? -9.25 -8.789 8.18 1 86.88 201 ASN A C 1
ATOM 1530 O O . ASN A 1 201 ? -10.031 -8.328 9.016 1 86.88 201 ASN A O 1
ATOM 1534 N N . PRO A 1 202 ? -8.773 -8.062 7.145 1 85.44 202 PRO A N 1
ATOM 1535 C CA . PRO A 1 202 ? -9.055 -6.625 7.066 1 85.44 202 PRO A CA 1
ATOM 1536 C C . PRO A 1 202 ? -10.43 -6.328 6.469 1 85.44 202 PRO A C 1
ATOM 1538 O O . PRO A 1 202 ? -10.523 -5.734 5.395 1 85.44 202 PRO A O 1
ATOM 1541 N N . TYR A 1 203 ? -11.484 -6.484 7.254 1 85.94 203 TYR A N 1
ATOM 1542 C CA . TYR A 1 203 ? -12.844 -6.488 6.723 1 85.94 203 TYR A CA 1
ATOM 1543 C C . TYR A 1 203 ? -13.438 -5.086 6.734 1 85.94 203 TYR A C 1
ATOM 1545 O O . TYR A 1 203 ? -14.453 -4.824 6.082 1 85.94 203 TYR A O 1
ATOM 1553 N N . ALA A 1 204 ? -12.914 -4.172 7.484 1 91.94 204 ALA A N 1
ATOM 1554 C CA . ALA A 1 204 ? -13.523 -2.861 7.691 1 91.94 204 ALA A CA 1
ATOM 1555 C C . ALA A 1 204 ? -13.164 -1.9 6.566 1 91.94 204 ALA A C 1
ATOM 1557 O O . ALA A 1 204 ? -12.648 -0.808 6.816 1 91.94 204 ALA A O 1
ATOM 1558 N N . VAL A 1 205 ? -13.43 -2.309 5.316 1 91.56 205 VAL A N 1
ATOM 1559 C CA . VAL A 1 205 ? -13.086 -1.526 4.137 1 91.56 205 VAL A CA 1
ATOM 1560 C C . VAL A 1 205 ? -14.359 -1.065 3.43 1 91.56 205 VAL A C 1
ATOM 1562 O O . VAL A 1 205 ? -15.359 -1.787 3.406 1 91.56 205 VAL A O 1
ATOM 1565 N N . SER A 1 206 ? -14.344 0.153 2.912 1 91.12 206 SER A N 1
ATOM 1566 C CA . SER A 1 206 ? -15.367 0.708 2.029 1 91.12 206 SER A CA 1
ATOM 1567 C C . SER A 1 206 ? -16.672 0.937 2.777 1 91.12 206 SER A C 1
ATOM 1569 O O . SER A 1 206 ? -17.75 0.598 2.275 1 91.12 206 SER A O 1
ATOM 1571 N N . ASN A 1 207 ? -16.594 1.399 3.998 1 93.19 207 ASN A N 1
ATOM 1572 C CA . ASN A 1 207 ? -17.766 1.913 4.691 1 93.19 207 ASN A CA 1
ATOM 1573 C C . ASN A 1 207 ? -18.281 3.201 4.055 1 93.19 207 ASN A C 1
ATOM 1575 O O . ASN A 1 207 ? -17.641 3.742 3.146 1 93.19 207 ASN A O 1
ATOM 1579 N N . LYS A 1 208 ? -19.469 3.631 4.492 1 94.88 208 LYS A N 1
ATOM 1580 C CA . LYS A 1 208 ? -20.078 4.844 3.941 1 94.88 208 LYS A CA 1
ATOM 1581 C C . LYS A 1 208 ? -20.484 5.809 5.051 1 94.88 208 LYS A C 1
ATOM 1583 O O . LYS A 1 208 ? -21.094 5.402 6.039 1 94.88 208 LYS A O 1
ATOM 1588 N N . MET A 1 209 ? -20.094 7.078 4.855 1 96.06 209 MET A N 1
ATOM 1589 C CA . MET A 1 209 ? -20.547 8.094 5.801 1 96.06 209 MET A CA 1
ATOM 1590 C C . MET A 1 209 ? -22.047 8.32 5.672 1 96.06 209 MET A C 1
ATOM 1592 O O . MET A 1 209 ? -22.562 8.469 4.562 1 96.06 209 MET A O 1
ATOM 1596 N N . THR A 1 210 ? -22.75 8.391 6.73 1 96.75 210 THR A N 1
ATOM 1597 C CA . THR A 1 210 ? -24.188 8.617 6.727 1 96.75 210 THR A CA 1
ATOM 1598 C C . THR A 1 210 ? -24.531 9.945 7.398 1 96.75 210 THR A C 1
ATOM 1600 O O . THR A 1 210 ? -25.641 10.445 7.266 1 96.75 210 THR A O 1
ATOM 1603 N N . GLU A 1 211 ? -23.625 10.508 8.156 1 97.19 211 GLU A N 1
ATOM 1604 C CA . GLU A 1 211 ? -23.734 11.789 8.844 1 97.19 211 GLU A CA 1
ATOM 1605 C C . GLU A 1 211 ? -22.719 12.789 8.32 1 97.19 211 GLU A C 1
ATOM 1607 O O . GLU A 1 211 ? -21.781 12.406 7.613 1 97.19 211 GLU A O 1
ATOM 1612 N N . PRO A 1 212 ? -22.984 14.055 8.656 1 97.19 212 PRO A N 1
ATOM 1613 C CA . PRO A 1 212 ? -22.016 15.055 8.195 1 97.19 212 PRO A CA 1
ATOM 1614 C C . PRO A 1 212 ? -20.625 14.844 8.781 1 97.19 212 PRO A C 1
ATOM 1616 O O . PRO A 1 212 ? -19.641 15.32 8.219 1 97.19 212 PRO A O 1
ATOM 1619 N N . ALA A 1 213 ? -20.641 14.156 9.914 1 98.19 213 ALA A N 1
ATOM 1620 C CA . ALA A 1 213 ? -19.375 13.875 10.578 1 98.19 213 ALA A CA 1
ATOM 1621 C C . ALA A 1 213 ? -19.297 12.406 11.008 1 98.19 213 ALA A C 1
ATOM 1623 O O . ALA A 1 213 ? -20.312 11.758 11.227 1 98.19 213 ALA A O 1
ATOM 1624 N N . LEU A 1 214 ? -18.062 11.898 10.984 1 98.12 214 LEU A N 1
ATOM 1625 C CA . LEU A 1 214 ? -17.828 10.586 11.586 1 98.12 214 LEU A CA 1
ATOM 1626 C C . LEU A 1 214 ? -16.797 10.68 12.719 1 98.12 214 LEU A C 1
ATOM 1628 O O . LEU A 1 214 ? -16 11.617 12.758 1 98.12 214 LEU A O 1
ATOM 1632 N N . ASN A 1 215 ? -16.938 9.812 13.688 1 98.62 215 ASN A N 1
ATOM 1633 C CA . ASN A 1 215 ? -16.016 9.695 14.805 1 98.62 215 ASN A CA 1
ATOM 1634 C C . ASN A 1 215 ? -15.359 8.312 14.852 1 98.62 215 ASN A C 1
ATOM 1636 O O . ASN A 1 215 ? -16.047 7.293 14.805 1 98.62 215 ASN A O 1
ATOM 1640 N N . ALA A 1 216 ? -14.07 8.305 14.883 1 98.56 216 ALA A N 1
ATOM 1641 C CA . ALA A 1 216 ? -13.312 7.066 15.023 1 98.56 216 ALA A CA 1
ATOM 1642 C C . ALA A 1 216 ? -12.43 7.098 16.266 1 98.56 216 ALA A C 1
ATOM 1644 O O . ALA A 1 216 ? -11.969 8.164 16.688 1 98.56 216 ALA A O 1
ATOM 1645 N N . PHE A 1 217 ? -12.227 5.98 16.875 1 98.62 217 PHE A N 1
ATOM 1646 C CA . PHE A 1 217 ? -11.422 5.852 18.078 1 98.62 217 PHE A CA 1
ATOM 1647 C C . PHE A 1 217 ? -10.648 4.535 18.078 1 98.62 217 PHE A C 1
ATOM 1649 O O . PHE A 1 217 ? -11.18 3.496 17.688 1 98.62 217 PHE A O 1
ATOM 1656 N N . CYS A 1 218 ? -9.344 4.586 18.422 1 98.5 218 CYS A N 1
ATOM 1657 C CA . CYS A 1 218 ? -8.516 3.391 18.531 1 98.5 218 CYS A CA 1
ATOM 1658 C C . CYS A 1 218 ? -8.141 3.109 19.969 1 98.5 218 CYS A C 1
ATOM 1660 O O . CYS A 1 218 ? -7.445 3.904 20.609 1 98.5 218 CYS A O 1
ATOM 1662 N N . ARG A 1 219 ? -8.531 1.979 20.469 1 98.44 219 ARG A N 1
ATOM 1663 C CA . ARG A 1 219 ? -8.289 1.618 21.859 1 98.44 219 ARG A CA 1
ATOM 1664 C C . ARG A 1 219 ? -6.953 0.903 22.016 1 98.44 219 ARG A C 1
ATOM 1666 O O . ARG A 1 219 ? -6.219 1.154 22.984 1 98.44 219 ARG A O 1
ATOM 1673 N N . GLU A 1 220 ? -6.73 -0.075 21.234 1 98.25 220 GLU A N 1
ATOM 1674 C CA . GLU A 1 220 ? -5.52 -0.888 21.219 1 98.25 220 GLU A CA 1
ATOM 1675 C C . GLU A 1 220 ? -4.953 -1.005 19.812 1 98.25 220 GLU A C 1
ATOM 1677 O O . GLU A 1 220 ? -5.699 -0.938 18.828 1 98.25 220 GLU A O 1
ATOM 1682 N N . GLY A 1 221 ? -3.574 -1.147 19.797 1 97.75 221 GLY A N 1
ATOM 1683 C CA . GLY A 1 221 ? -2.961 -1.214 18.469 1 97.75 221 GLY A CA 1
ATOM 1684 C C . GLY A 1 221 ? -2.943 0.123 17.75 1 97.75 221 GLY A C 1
ATOM 1685 O O . GLY A 1 221 ? -3.004 1.176 18.391 1 97.75 221 GLY A O 1
ATOM 1686 N N . ILE A 1 222 ? -2.721 0.074 16.484 1 98.06 222 ILE A N 1
ATOM 1687 C CA . ILE A 1 222 ? -2.699 1.282 15.672 1 98.06 222 ILE A CA 1
ATOM 1688 C C . ILE A 1 222 ? -3.627 1.109 14.469 1 98.06 222 ILE A C 1
ATOM 1690 O O . ILE A 1 222 ? -3.559 0.101 13.766 1 98.06 222 ILE A O 1
ATOM 1694 N N . ALA A 1 223 ? -4.488 2.047 14.258 1 98.19 223 ALA A N 1
ATOM 1695 C CA . ALA A 1 223 ? -5.438 2.006 13.148 1 98.19 223 ALA A CA 1
ATOM 1696 C C . ALA A 1 223 ? -5.191 3.154 12.18 1 98.19 223 ALA A C 1
ATOM 1698 O O . ALA A 1 223 ? -4.734 4.227 12.578 1 98.19 223 ALA A O 1
ATOM 1699 N N . GLY A 1 224 ? -5.387 2.898 10.938 1 98.25 224 GLY A N 1
ATOM 1700 C CA . GLY A 1 224 ? -5.508 3.939 9.93 1 98.25 224 GLY A CA 1
ATOM 1701 C C . GLY A 1 224 ? -6.945 4.25 9.562 1 98.25 224 GLY A C 1
ATOM 1702 O O . GLY A 1 224 ? -7.738 3.342 9.305 1 98.25 224 GLY A O 1
ATOM 1703 N N . VAL A 1 225 ? -7.336 5.473 9.633 1 98.44 225 VAL A N 1
ATOM 1704 C CA . VAL A 1 225 ? -8.609 5.926 9.07 1 98.44 225 VAL A CA 1
ATOM 1705 C C . VAL A 1 225 ? -8.391 6.449 7.656 1 98.44 225 VAL A C 1
ATOM 1707 O O . VAL A 1 225 ? -7.738 7.477 7.461 1 98.44 225 VAL A O 1
ATOM 1710 N N . TYR A 1 226 ? -8.945 5.758 6.727 1 98.06 226 TYR A N 1
ATOM 1711 C CA . TYR A 1 226 ? -8.711 6.023 5.309 1 98.06 226 TYR A CA 1
ATOM 1712 C C . TYR A 1 226 ? -9.969 6.551 4.633 1 98.06 226 TYR A C 1
ATOM 1714 O O . TYR A 1 226 ? -11.055 6 4.816 1 98.06 226 TYR A O 1
ATOM 1722 N N . PHE A 1 227 ? -9.836 7.641 3.885 1 98 227 PHE A N 1
ATOM 1723 C CA . PHE A 1 227 ? -10.906 8.234 3.088 1 98 227 PHE A CA 1
ATOM 1724 C C . PHE A 1 227 ? -10.531 8.242 1.608 1 98 227 PHE A C 1
ATOM 1726 O O . PHE A 1 227 ? -9.383 8.516 1.254 1 98 227 PHE A O 1
ATOM 1733 N N . THR A 1 228 ? -11.531 8 0.773 1 96.81 228 THR A N 1
ATOM 1734 C CA . THR A 1 228 ? -11.273 8.164 -0.654 1 96.81 228 THR A CA 1
ATOM 1735 C C . THR A 1 228 ? -12.43 8.898 -1.329 1 96.81 228 THR A C 1
ATOM 1737 O O . THR A 1 228 ? -13.594 8.695 -0.98 1 96.81 228 THR A O 1
ATOM 1740 N N . TRP A 1 229 ? -12.148 9.805 -2.246 1 96.25 229 TRP A N 1
ATOM 1741 C CA . TRP A 1 229 ? -13.117 10.555 -3.043 1 96.25 229 TRP A CA 1
ATOM 1742 C C . TRP A 1 229 ? -13.086 10.102 -4.5 1 96.25 229 TRP A C 1
ATOM 1744 O O . TRP A 1 229 ? -13.805 10.648 -5.34 1 96.25 229 TRP A O 1
ATOM 1754 N N . LYS A 1 230 ? -12.195 9.203 -4.816 1 83.62 230 LYS A N 1
ATOM 1755 C CA . LYS A 1 230 ? -12.094 8.672 -6.172 1 83.62 230 LYS A CA 1
ATOM 1756 C C . LYS A 1 230 ? -12.398 7.172 -6.191 1 83.62 230 LYS A C 1
ATOM 1758 O O . LYS A 1 230 ? -12.078 6.453 -5.246 1 83.62 230 LYS A O 1
ATOM 1763 N N . GLU A 1 231 ? -13.188 6.754 -7.27 1 66.38 231 GLU A N 1
ATOM 1764 C CA . GLU A 1 231 ? -13.484 5.336 -7.43 1 66.38 231 GLU A CA 1
ATOM 1765 C C . GLU A 1 231 ? -12.312 4.602 -8.078 1 66.38 231 GLU A C 1
ATOM 1767 O O . GLU A 1 231 ? -11.57 5.184 -8.867 1 66.38 231 GLU A O 1
ATOM 1772 N N . MET B 1 1 ? 11.539 -29.422 -1.56 1 54.56 1 MET B N 1
ATOM 1773 C CA . MET B 1 1 ? 11.031 -29.312 -2.924 1 54.56 1 MET B CA 1
ATOM 1774 C C . MET B 1 1 ? 10.727 -27.859 -3.273 1 54.56 1 MET B C 1
ATOM 1776 O O . MET B 1 1 ? 10.312 -27.078 -2.41 1 54.56 1 MET B O 1
ATOM 1780 N N . THR B 1 2 ? 11.375 -27.266 -4.438 1 77.19 2 THR B N 1
ATOM 1781 C CA . THR B 1 2 ? 11.367 -25.859 -4.859 1 77.19 2 THR B CA 1
ATOM 1782 C C . THR B 1 2 ? 10.25 -25.609 -5.875 1 77.19 2 THR B C 1
ATOM 1784 O O . THR B 1 2 ? 10.07 -26.406 -6.809 1 77.19 2 THR B O 1
ATOM 1787 N N . MET B 1 3 ? 9.234 -24.891 -5.52 1 87.25 3 MET B N 1
ATOM 1788 C CA . MET B 1 3 ? 8.227 -24.453 -6.48 1 87.25 3 MET B CA 1
ATOM 1789 C C . MET B 1 3 ? 8.828 -23.5 -7.516 1 87.25 3 MET B C 1
ATOM 1791 O O . MET B 1 3 ? 9.555 -22.578 -7.164 1 87.25 3 MET B O 1
ATOM 1795 N N . GLU B 1 4 ? 8.539 -23.922 -8.797 1 92.12 4 GLU B N 1
ATOM 1796 C CA . GLU B 1 4 ? 9.023 -23.078 -9.898 1 92.12 4 GLU B CA 1
ATOM 1797 C C . GLU B 1 4 ? 7.867 -22.391 -10.617 1 92.12 4 GLU B C 1
ATOM 1799 O O . GLU B 1 4 ? 6.879 -23.047 -10.969 1 92.12 4 GLU B O 1
ATOM 1804 N N . ILE B 1 5 ? 7.922 -21.156 -10.797 1 92.69 5 ILE B N 1
ATOM 1805 C CA . ILE B 1 5 ? 6.895 -20.375 -11.477 1 92.69 5 ILE B CA 1
ATOM 1806 C C . ILE B 1 5 ? 7.531 -19.562 -12.609 1 92.69 5 ILE B C 1
ATOM 1808 O O . ILE B 1 5 ? 8.492 -18.828 -12.383 1 92.69 5 ILE B O 1
ATOM 1812 N N . GLN B 1 6 ? 7 -19.734 -13.758 1 94.06 6 GLN B N 1
ATOM 1813 C CA . GLN B 1 6 ? 7.469 -18.969 -14.906 1 94.06 6 GLN B CA 1
ATOM 1814 C C . GLN B 1 6 ? 6.582 -17.75 -15.156 1 94.06 6 GLN B C 1
ATOM 1816 O O . GLN B 1 6 ? 5.395 -17.891 -15.453 1 94.06 6 GLN B O 1
ATOM 1821 N N . LEU B 1 7 ? 7.086 -16.562 -15.055 1 96 7 LEU B N 1
ATOM 1822 C CA . LEU B 1 7 ? 6.445 -15.305 -15.438 1 96 7 LEU B CA 1
ATOM 1823 C C . LEU B 1 7 ? 7.078 -14.742 -16.703 1 96 7 LEU B C 1
ATOM 1825 O O . LEU B 1 7 ? 8.211 -15.094 -17.047 1 96 7 LEU B O 1
ATOM 1829 N N . PRO B 1 8 ? 6.328 -13.844 -17.375 1 95.69 8 PRO B N 1
ATOM 1830 C CA . PRO B 1 8 ? 6.938 -13.18 -18.531 1 95.69 8 PRO B CA 1
ATOM 1831 C C . PRO B 1 8 ? 8.227 -12.438 -18.172 1 95.69 8 PRO B C 1
ATOM 1833 O O . PRO B 1 8 ? 9.125 -12.328 -19 1 95.69 8 PRO B O 1
ATOM 1836 N N . GLN B 1 9 ? 8.367 -11.969 -16.984 1 96.5 9 GLN B N 1
ATOM 1837 C CA . GLN B 1 9 ? 9.492 -11.156 -16.547 1 96.5 9 GLN B CA 1
ATOM 1838 C C . GLN B 1 9 ? 10.664 -12.023 -16.109 1 96.5 9 GLN B C 1
ATOM 1840 O O . GLN B 1 9 ? 11.789 -11.531 -15.945 1 96.5 9 GLN B O 1
ATOM 1845 N N . GLY B 1 10 ? 10.406 -13.32 -15.812 1 96.81 10 GLY B N 1
ATOM 1846 C CA . GLY B 1 10 ? 11.461 -14.188 -15.297 1 96.81 10 GLY B CA 1
ATOM 1847 C C . GLY B 1 10 ? 10.922 -15.406 -14.562 1 96.81 10 GLY B C 1
ATOM 1848 O O . GLY B 1 10 ? 9.727 -15.68 -14.609 1 96.81 10 GLY B O 1
ATOM 1849 N N . LYS B 1 11 ? 11.898 -16.125 -13.961 1 96.94 11 LYS B N 1
ATOM 1850 C CA . LYS B 1 11 ? 11.57 -17.375 -13.281 1 96.94 11 LYS B CA 1
ATOM 1851 C C . LYS B 1 11 ? 11.719 -17.219 -11.766 1 96.94 11 LYS B C 1
ATOM 1853 O O . LYS B 1 11 ? 12.719 -16.688 -11.281 1 96.94 11 LYS B O 1
ATOM 1858 N N . LEU B 1 12 ? 10.727 -17.609 -11.078 1 95.69 12 LEU B N 1
ATOM 1859 C CA . LEU B 1 12 ? 10.758 -17.672 -9.617 1 95.69 12 LEU B CA 1
ATOM 1860 C C . LEU B 1 12 ? 10.945 -19.109 -9.141 1 95.69 12 LEU B C 1
ATOM 1862 O O . LEU B 1 12 ? 10.203 -20 -9.555 1 95.69 12 LEU B O 1
ATOM 1866 N N . GLN B 1 13 ? 11.891 -19.328 -8.32 1 95.44 13 GLN B N 1
ATOM 1867 C CA . GLN B 1 13 ? 12.078 -20.594 -7.617 1 95.44 13 GLN B CA 1
ATOM 1868 C C . GLN B 1 13 ? 11.945 -20.406 -6.109 1 95.44 13 GLN B C 1
ATOM 1870 O O . GLN B 1 13 ? 12.758 -19.719 -5.488 1 95.44 13 GLN B O 1
ATOM 1875 N N . TRP B 1 14 ? 10.969 -20.891 -5.582 1 90.75 14 TRP B N 1
ATOM 1876 C CA . TRP B 1 14 ? 10.523 -20.656 -4.211 1 90.75 14 TRP B CA 1
ATOM 1877 C C . TRP B 1 14 ? 10.68 -21.922 -3.363 1 90.75 14 TRP B C 1
ATOM 1879 O O . TRP B 1 14 ? 10.336 -23.016 -3.803 1 90.75 14 TRP B O 1
ATOM 1889 N N . SER B 1 15 ? 11.266 -21.891 -2.186 1 89.44 15 SER B N 1
ATOM 1890 C CA . SER B 1 15 ? 11.5 -23.047 -1.339 1 89.44 15 SER B CA 1
ATOM 1891 C C . SER B 1 15 ? 10.203 -23.562 -0.719 1 89.44 15 SER B C 1
ATOM 1893 O O . SER B 1 15 ? 10.172 -24.641 -0.137 1 89.44 15 SER B O 1
ATOM 1895 N N . ARG B 1 16 ? 9.188 -22.766 -0.904 1 83.69 16 ARG B N 1
ATOM 1896 C CA . ARG B 1 16 ? 7.883 -23.188 -0.406 1 83.69 16 ARG B CA 1
ATOM 1897 C C . ARG B 1 16 ? 7.285 -24.281 -1.287 1 83.69 16 ARG B C 1
ATOM 1899 O O . ARG B 1 16 ? 7.445 -24.25 -2.51 1 83.69 16 ARG B O 1
ATOM 1906 N N . THR B 1 17 ? 6.727 -25.219 -0.598 1 77.81 17 THR B N 1
ATOM 1907 C CA . THR B 1 17 ? 5.93 -26.188 -1.348 1 77.81 17 THR B CA 1
ATOM 1908 C C . THR B 1 17 ? 4.543 -25.625 -1.646 1 77.81 17 THR B C 1
ATOM 1910 O O . THR B 1 17 ? 3.928 -24.984 -0.791 1 77.81 17 THR B O 1
ATOM 1913 N N . GLY B 1 18 ? 4.246 -25.453 -2.914 1 77.81 18 GLY B N 1
ATOM 1914 C CA . GLY B 1 18 ? 2.912 -24.984 -3.236 1 77.81 18 GLY B CA 1
ATOM 1915 C C . GLY B 1 18 ? 2.135 -25.922 -4.133 1 77.81 18 GLY B C 1
ATOM 1916 O O . GLY B 1 18 ? 2.715 -26.812 -4.754 1 77.81 18 GLY B O 1
ATOM 1917 N N . GLY B 1 19 ? 0.853 -25.781 -3.963 1 84.44 19 GLY B N 1
ATOM 1918 C CA . GLY B 1 19 ? -0.022 -26.562 -4.824 1 84.44 19 GLY B CA 1
ATOM 1919 C C . GLY B 1 19 ? -0.167 -25.969 -6.215 1 84.44 19 GLY B C 1
ATOM 1920 O O . GLY B 1 19 ? 0.632 -25.125 -6.625 1 84.44 19 GLY B O 1
ATOM 1921 N N . PRO B 1 20 ? -1.051 -26.531 -6.988 1 90 20 PRO B N 1
ATOM 1922 C CA . PRO B 1 20 ? -1.277 -26.062 -8.359 1 90 20 PRO B CA 1
ATOM 1923 C C . PRO B 1 20 ? -1.599 -24.578 -8.422 1 90 20 PRO B C 1
ATOM 1925 O O . PRO B 1 20 ? -2.283 -24.047 -7.539 1 90 20 PRO B O 1
ATOM 1928 N N . LEU B 1 21 ? -1.169 -23.984 -9.484 1 94.06 21 LEU B N 1
ATOM 1929 C CA . LEU B 1 21 ? -1.289 -22.547 -9.648 1 94.06 21 LEU B CA 1
ATOM 1930 C C . LEU B 1 21 ? -2.701 -22.156 -10.086 1 94.06 21 LEU B C 1
ATOM 1932 O O . LEU B 1 21 ? -3.312 -22.859 -10.898 1 94.06 21 LEU B O 1
ATOM 1936 N N . LEU B 1 22 ? -3.217 -21.141 -9.516 1 94.62 22 LEU B N 1
ATOM 1937 C CA . LEU B 1 22 ? -4.465 -20.469 -9.867 1 94.62 22 LEU B CA 1
ATOM 1938 C C . LEU B 1 22 ? -4.258 -18.969 -10.039 1 94.62 22 LEU B C 1
ATOM 1940 O O . LEU B 1 22 ? -3.656 -18.328 -9.18 1 94.62 22 LEU B O 1
ATOM 1944 N N . VAL B 1 23 ? -4.715 -18.453 -11.164 1 96.25 23 VAL B N 1
ATOM 1945 C CA . VAL B 1 23 ? -4.625 -17.016 -11.398 1 96.25 23 VAL B CA 1
ATOM 1946 C C . VAL B 1 23 ? -5.91 -16.344 -10.93 1 96.25 23 VAL B C 1
ATOM 1948 O O . VAL B 1 23 ? -7.008 -16.75 -11.312 1 96.25 23 VAL B O 1
ATOM 1951 N N . VAL B 1 24 ? -5.77 -15.406 -10.094 1 94.38 24 VAL B N 1
ATOM 1952 C CA . VAL B 1 24 ? -6.902 -14.609 -9.641 1 94.38 24 VAL B CA 1
ATOM 1953 C C . VAL B 1 24 ? -6.758 -13.172 -10.141 1 94.38 24 VAL B C 1
ATOM 1955 O O . VAL B 1 24 ? -5.797 -12.484 -9.805 1 94.38 24 VAL B O 1
ATOM 1958 N N . VAL B 1 25 ? -7.754 -12.719 -10.898 1 94.19 25 VAL B N 1
ATOM 1959 C CA . VAL B 1 25 ? -7.73 -11.375 -11.477 1 94.19 25 VAL B CA 1
ATOM 1960 C C . VAL B 1 25 ? -8.711 -10.477 -10.734 1 94.19 25 VAL B C 1
ATOM 1962 O O . VAL B 1 25 ? -9.93 -10.68 -10.797 1 94.19 25 VAL B O 1
ATOM 1965 N N . ALA B 1 26 ? -8.148 -9.508 -10.07 1 90.31 26 ALA B N 1
ATOM 1966 C CA . ALA B 1 26 ? -8.969 -8.555 -9.328 1 90.31 26 ALA B CA 1
ATOM 1967 C C . ALA B 1 26 ? -9.227 -7.297 -10.148 1 90.31 26 ALA B C 1
ATOM 1969 O O . ALA B 1 26 ? -8.961 -7.27 -11.352 1 90.31 26 ALA B O 1
ATOM 1970 N N . GLY B 1 27 ? -9.805 -6.238 -9.5 1 86.62 27 GLY B N 1
ATOM 1971 C CA . GLY B 1 27 ? -10.289 -5.09 -10.25 1 86.62 27 GLY B CA 1
ATOM 1972 C C . GLY B 1 27 ? -9.414 -3.861 -10.094 1 86.62 27 GLY B C 1
ATOM 1973 O O . GLY B 1 27 ? -9.867 -2.738 -10.328 1 86.62 27 GLY B O 1
ATOM 1974 N N . GLY B 1 28 ? -8.203 -3.973 -9.641 1 88 28 GLY B N 1
ATOM 1975 C CA . GLY B 1 28 ? -7.289 -2.846 -9.562 1 88 28 GLY B CA 1
ATOM 1976 C C . GLY B 1 28 ? -6.77 -2.404 -10.914 1 88 28 GLY B C 1
ATOM 1977 O O . GLY B 1 28 ? -7.496 -2.445 -11.906 1 88 28 GLY B O 1
ATOM 1978 N N . ARG B 1 29 ? -5.594 -1.896 -10.938 1 90.69 29 ARG B N 1
ATOM 1979 C CA . ARG B 1 29 ? -5 -1.478 -12.203 1 90.69 29 ARG B CA 1
ATOM 1980 C C . ARG B 1 29 ? -4.969 -2.629 -13.203 1 90.69 29 ARG B C 1
ATOM 1982 O O . ARG B 1 29 ? -4.504 -3.725 -12.883 1 90.69 29 ARG B O 1
ATOM 1989 N N . ARG B 1 30 ? -5.422 -2.357 -14.32 1 93.56 30 ARG B N 1
ATOM 1990 C CA . ARG B 1 30 ? -5.469 -3.381 -15.359 1 93.56 30 ARG B CA 1
ATOM 1991 C C . ARG B 1 30 ? -4.062 -3.828 -15.75 1 93.56 30 ARG B C 1
ATOM 1993 O O . ARG B 1 30 ? -3.238 -3.01 -16.156 1 93.56 30 ARG B O 1
ATOM 2000 N N . PRO B 1 31 ? -3.807 -5.145 -15.672 1 96.31 31 PRO B N 1
ATOM 2001 C CA . PRO B 1 31 ? -2.545 -5.629 -16.234 1 96.31 31 PRO B CA 1
ATOM 2002 C C . PRO B 1 31 ? -2.498 -5.516 -17.766 1 96.31 31 PRO B C 1
ATOM 2004 O O . PRO B 1 31 ? -3.545 -5.488 -18.422 1 96.31 31 PRO B O 1
ATOM 2007 N N . ASP B 1 32 ? -1.306 -5.402 -18.266 1 97.19 32 ASP B N 1
ATOM 2008 C CA . ASP B 1 32 ? -1.158 -5.508 -19.719 1 97.19 32 ASP B CA 1
ATOM 2009 C C . ASP B 1 32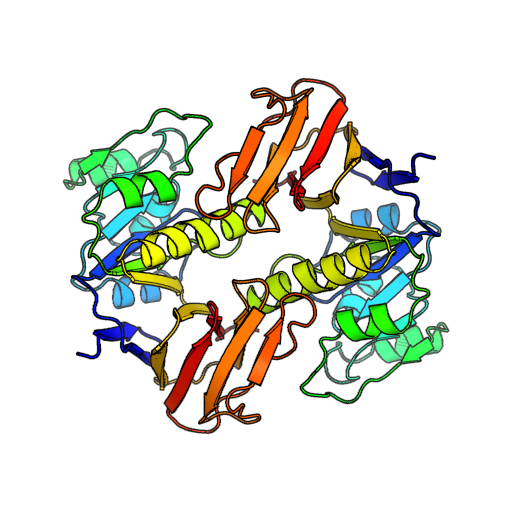 ? -1.803 -6.793 -20.234 1 97.19 32 ASP B C 1
ATOM 2011 O O . ASP B 1 32 ? -1.519 -7.883 -19.75 1 97.19 32 ASP B O 1
ATOM 2015 N N . PRO B 1 33 ? -2.682 -6.609 -21.219 1 97.25 33 PRO B N 1
ATOM 2016 C CA . PRO B 1 33 ? -3.414 -7.785 -21.688 1 97.25 33 PRO B CA 1
ATOM 2017 C C . PRO B 1 33 ? -2.49 -8.883 -22.203 1 97.25 33 PRO B C 1
ATOM 2019 O O . PRO B 1 33 ? -2.758 -10.07 -21.984 1 97.25 33 PRO B O 1
ATOM 2022 N N . GLN B 1 34 ? -1.452 -8.555 -22.891 1 97.12 34 GLN B N 1
ATOM 2023 C CA . GLN B 1 34 ? -0.517 -9.555 -23.391 1 97.12 34 GLN B CA 1
ATOM 2024 C C . GLN B 1 34 ? 0.223 -10.234 -22.234 1 97.12 34 GLN B C 1
ATOM 2026 O O . GLN B 1 34 ? 0.456 -11.445 -22.266 1 97.12 34 GLN B O 1
ATOM 2031 N N . TRP B 1 35 ? 0.572 -9.453 -21.266 1 97.38 35 TRP B N 1
ATOM 2032 C CA . TRP B 1 35 ? 1.207 -10.023 -20.094 1 97.38 35 TRP B CA 1
ATOM 2033 C C . TRP B 1 35 ? 0.286 -11.031 -19.406 1 97.38 35 TRP B C 1
ATOM 2035 O O . TRP B 1 35 ? 0.716 -12.125 -19.047 1 97.38 35 TRP B O 1
ATOM 2045 N N . LEU B 1 36 ? -0.946 -10.625 -19.203 1 97.81 36 LEU B N 1
ATOM 2046 C CA . LEU B 1 36 ? -1.918 -11.469 -18.516 1 97.81 36 LEU B CA 1
ATOM 2047 C C . LEU B 1 36 ? -2.123 -12.781 -19.266 1 97.81 36 LEU B C 1
ATOM 2049 O O . LEU B 1 36 ? -2.164 -13.844 -18.656 1 97.81 36 LEU B O 1
ATOM 2053 N N . ARG B 1 37 ? -2.174 -12.711 -20.562 1 96.38 37 ARG B N 1
ATOM 2054 C CA . ARG B 1 37 ? -2.338 -13.906 -21.391 1 96.38 37 ARG B CA 1
ATOM 2055 C C . ARG B 1 37 ? -1.172 -14.867 -21.203 1 96.38 37 ARG B C 1
ATOM 2057 O O . ARG B 1 37 ? -1.377 -16.078 -21.031 1 96.38 37 ARG B O 1
ATOM 2064 N N . ARG B 1 38 ? -0.014 -14.359 -21.219 1 96.19 38 ARG B N 1
ATOM 2065 C CA . ARG B 1 38 ? 1.184 -15.188 -21.094 1 96.19 38 ARG B CA 1
ATOM 2066 C C . ARG B 1 38 ? 1.311 -15.75 -19.672 1 96.19 38 ARG B C 1
ATOM 2068 O O . ARG B 1 38 ? 1.634 -16.922 -19.5 1 96.19 38 ARG B O 1
ATOM 2075 N N . ALA B 1 39 ? 1.065 -14.938 -18.688 1 96.31 39 ALA B N 1
ATOM 2076 C CA . ALA B 1 39 ? 1.206 -15.344 -17.297 1 96.31 39 ALA B CA 1
ATOM 2077 C C . ALA B 1 39 ? 0.174 -16.406 -16.938 1 96.31 39 ALA B C 1
ATOM 2079 O O . ALA B 1 39 ? 0.431 -17.266 -16.078 1 96.31 39 ALA B O 1
ATOM 2080 N N . ALA B 1 40 ? -0.969 -16.391 -17.578 1 95.81 40 ALA B N 1
ATOM 2081 C CA . ALA B 1 40 ? -2.082 -17.266 -17.234 1 95.81 40 ALA B CA 1
ATOM 2082 C C . ALA B 1 40 ? -2.166 -18.453 -18.188 1 95.81 40 ALA B C 1
ATOM 2084 O O . ALA B 1 40 ? -3.096 -19.266 -18.094 1 95.81 40 ALA B O 1
ATOM 2085 N N . GLU B 1 41 ? -1.263 -18.531 -19.125 1 93.44 41 GLU B N 1
ATOM 2086 C CA . GLU B 1 41 ? -1.338 -19.562 -20.156 1 93.44 41 GLU B CA 1
ATOM 2087 C C . GLU B 1 41 ? -1.409 -20.953 -19.531 1 93.44 41 GLU B C 1
ATOM 2089 O O . GLU B 1 41 ? -0.517 -21.359 -18.781 1 93.44 41 GLU B O 1
ATOM 2094 N N . GLY B 1 42 ? -2.502 -21.656 -19.828 1 91.69 42 GLY B N 1
ATOM 2095 C CA . GLY B 1 42 ? -2.65 -23.031 -19.391 1 91.69 42 GLY B CA 1
ATOM 2096 C C . GLY B 1 42 ? -3.055 -23.156 -17.922 1 91.69 42 GLY B C 1
ATOM 2097 O O . GLY B 1 42 ? -3.098 -24.266 -17.375 1 91.69 42 GLY B O 1
ATOM 2098 N N . LEU B 1 43 ? -3.336 -22.094 -17.281 1 93.62 43 LEU B N 1
ATOM 2099 C CA . LEU B 1 43 ? -3.672 -22.109 -15.867 1 93.62 43 LEU B CA 1
ATOM 2100 C C . LEU B 1 43 ? -5.145 -21.781 -15.648 1 93.62 43 LEU B C 1
ATOM 2102 O O . LEU B 1 43 ? -5.754 -21.078 -16.453 1 93.62 43 LEU B O 1
ATOM 2106 N N . PRO B 1 44 ? -5.746 -22.375 -14.617 1 92.94 44 PRO B N 1
ATOM 2107 C CA . PRO B 1 44 ? -7.086 -21.906 -14.25 1 92.94 44 PRO B CA 1
ATOM 2108 C C . PRO B 1 44 ? -7.105 -20.438 -13.82 1 92.94 44 PRO B C 1
ATOM 2110 O O . PRO B 1 44 ? -6.164 -19.969 -13.172 1 92.94 44 PRO B O 1
ATOM 2113 N N . VAL B 1 45 ? -8.25 -19.75 -14.219 1 94.12 45 VAL B N 1
ATOM 2114 C CA . VAL B 1 45 ? -8.367 -18.328 -13.945 1 94.12 45 VAL B CA 1
ATOM 2115 C C . VAL B 1 45 ? -9.68 -18.047 -13.219 1 94.12 45 VAL B C 1
ATOM 2117 O O . VAL B 1 45 ? -10.727 -18.578 -13.594 1 94.12 45 VAL B O 1
ATOM 2120 N N . ALA B 1 46 ? -9.562 -17.312 -12.172 1 91.56 46 ALA B N 1
ATOM 2121 C CA . ALA B 1 46 ? -10.719 -16.75 -11.477 1 91.56 46 ALA B CA 1
ATOM 2122 C C . ALA B 1 46 ? -10.719 -15.227 -11.555 1 91.56 46 ALA B C 1
ATOM 2124 O O . ALA B 1 46 ? -9.664 -14.594 -11.438 1 91.56 46 ALA B O 1
ATOM 2125 N N . ALA B 1 47 ? -11.891 -14.641 -11.797 1 90.12 47 ALA B N 1
ATOM 2126 C CA . ALA B 1 47 ? -12.008 -13.188 -11.875 1 90.12 47 ALA B CA 1
ATOM 2127 C C . ALA B 1 47 ? -12.977 -12.656 -10.82 1 90.12 47 ALA B C 1
ATOM 2129 O O . ALA B 1 47 ? -14.023 -13.258 -10.57 1 90.12 47 ALA B O 1
ATOM 2130 N N . ALA B 1 48 ? -12.531 -11.57 -10.242 1 83.19 48 ALA B N 1
ATOM 2131 C CA . ALA B 1 48 ? -13.391 -10.891 -9.273 1 83.19 48 ALA B CA 1
ATOM 2132 C C . ALA B 1 48 ? -13.758 -9.492 -9.75 1 83.19 48 ALA B C 1
ATOM 2134 O O . ALA B 1 48 ? -12.883 -8.719 -10.156 1 83.19 48 ALA B O 1
ATOM 2135 N N . ASP B 1 49 ? -15.023 -9.164 -9.766 1 80.19 49 ASP B N 1
ATOM 2136 C CA . ASP B 1 49 ? -15.547 -7.848 -10.117 1 80.19 49 ASP B CA 1
ATOM 2137 C C . ASP B 1 49 ? -14.969 -7.359 -11.445 1 80.19 49 ASP B C 1
ATOM 2139 O O . ASP B 1 49 ? -15.047 -8.062 -12.453 1 80.19 49 ASP B O 1
ATOM 2143 N N . ARG B 1 50 ? -14.297 -6.211 -11.422 1 82.69 50 ARG B N 1
ATOM 2144 C CA . ARG B 1 50 ? -13.75 -5.605 -12.633 1 82.69 50 ARG B CA 1
ATOM 2145 C C . ARG B 1 50 ? -12.641 -6.473 -13.227 1 82.69 50 ARG B C 1
ATOM 2147 O O . ARG B 1 50 ? -12.188 -6.227 -14.344 1 82.69 50 ARG B O 1
ATOM 2154 N N . GLY B 1 51 ? -12.266 -7.465 -12.492 1 88.94 51 GLY B N 1
ATOM 2155 C CA . GLY B 1 51 ? -11.312 -8.422 -13.031 1 88.94 51 GLY B CA 1
ATOM 2156 C C . GLY B 1 51 ? -11.812 -9.133 -14.273 1 88.94 51 GLY B C 1
ATOM 2157 O O . GLY B 1 51 ? -11.023 -9.539 -15.125 1 88.94 51 GLY B O 1
ATOM 2158 N N . ALA B 1 52 ? -13.102 -9.25 -14.344 1 87.44 52 ALA B N 1
ATOM 2159 C CA . ALA B 1 52 ? -13.719 -9.859 -15.523 1 87.44 52 ALA B CA 1
ATOM 2160 C C . ALA B 1 52 ? -13.422 -9.039 -16.781 1 87.44 52 ALA B C 1
ATOM 2162 O O . ALA B 1 52 ? -13.148 -9.602 -17.844 1 87.44 52 ALA B O 1
ATOM 2163 N N . ASP B 1 53 ? -13.484 -7.773 -16.609 1 89.62 53 ASP B N 1
ATOM 2164 C CA . ASP B 1 53 ? -13.18 -6.883 -17.719 1 89.62 53 ASP B CA 1
ATOM 2165 C C . ASP B 1 53 ? -11.727 -7.047 -18.172 1 89.62 53 ASP B C 1
ATOM 2167 O O . ASP B 1 53 ? -11.43 -6.98 -19.359 1 89.62 53 ASP B O 1
ATOM 2171 N N . HIS B 1 54 ? -10.859 -7.238 -17.219 1 93.06 54 HIS B N 1
ATOM 2172 C CA . HIS B 1 54 ? -9.453 -7.441 -17.531 1 93.06 54 HIS B CA 1
ATOM 2173 C C . HIS B 1 54 ? -9.242 -8.742 -18.297 1 93.06 54 HIS B C 1
ATOM 2175 O O . HIS B 1 54 ? -8.438 -8.781 -19.234 1 93.06 54 HIS B O 1
ATOM 2181 N N . CYS B 1 55 ? -9.945 -9.742 -17.906 1 93.12 55 CYS B N 1
ATOM 2182 C CA . CYS B 1 55 ? -9.875 -11.016 -18.625 1 93.12 55 CYS B CA 1
ATOM 2183 C C . CYS B 1 55 ? -10.367 -10.867 -20.047 1 93.12 55 CYS B C 1
ATOM 2185 O O . CYS B 1 55 ? -9.742 -11.375 -20.984 1 93.12 55 CYS B O 1
ATOM 2187 N N . ARG B 1 56 ? -11.453 -10.172 -20.141 1 90.88 56 ARG B N 1
ATOM 2188 C CA . ARG B 1 56 ? -12.016 -9.938 -21.469 1 90.88 56 ARG B CA 1
ATOM 2189 C C . ARG B 1 56 ? -11.016 -9.211 -22.375 1 90.88 56 ARG B C 1
ATOM 2191 O O . ARG B 1 56 ? -10.82 -9.602 -23.531 1 90.88 56 ARG B O 1
ATOM 2198 N N . ALA B 1 57 ? -10.453 -8.188 -21.859 1 92.31 57 ALA B N 1
ATOM 2199 C CA . ALA B 1 57 ? -9.469 -7.414 -22.609 1 92.31 57 ALA B CA 1
ATOM 2200 C C . ALA B 1 57 ? -8.289 -8.281 -23.031 1 92.31 57 ALA B C 1
ATOM 2202 O O . ALA B 1 57 ? -7.688 -8.055 -24.094 1 92.31 57 ALA B O 1
ATOM 2203 N N . ALA B 1 58 ? -7.984 -9.32 -22.266 1 94.06 58 ALA B N 1
ATOM 2204 C CA . ALA B 1 58 ? -6.852 -10.203 -22.531 1 94.06 58 ALA B CA 1
ATOM 2205 C C . ALA B 1 58 ? -7.281 -11.398 -23.375 1 94.06 58 ALA B C 1
ATOM 2207 O O . ALA B 1 58 ? -6.453 -12.234 -23.75 1 94.06 58 ALA B O 1
ATOM 2208 N N . GLY B 1 59 ? -8.531 -11.516 -23.594 1 90.12 59 GLY B N 1
ATOM 2209 C CA . GLY B 1 59 ? -9.062 -12.656 -24.344 1 90.12 59 GLY B CA 1
ATOM 2210 C C . GLY B 1 59 ? -9.07 -13.938 -23.531 1 90.12 59 GLY B C 1
ATOM 2211 O O . GLY B 1 59 ? -8.93 -15.031 -24.078 1 90.12 59 GLY B O 1
ATOM 2212 N N . LEU B 1 60 ? -9.125 -13.812 -22.266 1 92.25 60 LEU B N 1
ATOM 2213 C CA . LEU B 1 60 ? -9.141 -14.953 -21.359 1 92.25 60 LEU B CA 1
ATOM 2214 C C . LEU B 1 60 ? -10.555 -15.211 -20.844 1 92.25 60 LEU B C 1
ATOM 2216 O O . LEU B 1 60 ? -11.289 -14.273 -20.531 1 92.25 60 LEU B O 1
ATOM 2220 N N . VAL B 1 61 ? -10.875 -16.453 -20.781 1 88.44 61 VAL B N 1
ATOM 2221 C CA . VAL B 1 61 ? -12.156 -16.828 -20.203 1 88.44 61 VAL B CA 1
ATOM 2222 C C . VAL B 1 61 ? -11.945 -17.375 -18.797 1 88.44 61 VAL B C 1
ATOM 2224 O O . VAL B 1 61 ? -11.398 -18.469 -18.625 1 88.44 61 VAL B O 1
ATOM 2227 N N . PRO B 1 62 ? -12.367 -16.672 -17.828 1 91.75 62 PRO B N 1
ATOM 2228 C CA . PRO B 1 62 ? -12.227 -17.203 -16.469 1 91.75 62 PRO B CA 1
ATOM 2229 C C . PRO B 1 62 ? -13.117 -18.422 -16.219 1 91.75 62 PRO B C 1
ATOM 2231 O O . PRO B 1 62 ? -14.234 -18.484 -16.734 1 91.75 62 PRO B O 1
ATOM 2234 N N . GLY B 1 63 ? -12.555 -19.312 -15.508 1 86.31 63 GLY B N 1
ATOM 2235 C CA . GLY B 1 63 ? -13.367 -20.453 -15.086 1 86.31 63 GLY B CA 1
ATOM 2236 C C . GLY B 1 63 ? -14.336 -20.109 -13.969 1 86.31 63 GLY B C 1
ATOM 2237 O O . GLY B 1 63 ? -15.383 -20.75 -13.828 1 86.31 63 GLY B O 1
ATOM 2238 N N . PHE B 1 64 ? -13.953 -19.141 -13.172 1 84.31 64 PHE B N 1
ATOM 2239 C CA . PHE B 1 64 ? -14.766 -18.719 -12.039 1 84.31 64 PHE B CA 1
ATOM 2240 C C . PHE B 1 64 ? -14.906 -17.203 -12.016 1 84.31 64 PHE B C 1
ATOM 2242 O O . PHE B 1 64 ? -13.945 -16.484 -12.289 1 84.31 64 PHE B O 1
ATOM 2249 N N . LEU B 1 65 ? -16.109 -16.75 -11.719 1 82.94 65 LEU B N 1
ATOM 2250 C CA . LEU B 1 65 ? -16.406 -15.336 -11.555 1 82.94 65 LEU B CA 1
ATOM 2251 C C . LEU B 1 65 ? -16.953 -15.055 -10.156 1 82.94 65 LEU B C 1
ATOM 2253 O O . LEU B 1 65 ? -17.891 -15.719 -9.711 1 82.94 65 LEU B O 1
ATOM 2257 N N . TYR B 1 66 ? -16.234 -14.102 -9.578 1 79.25 66 TYR B N 1
ATOM 2258 C CA . TYR B 1 66 ? -16.672 -13.664 -8.258 1 79.25 66 TYR B CA 1
ATOM 2259 C C . TYR B 1 66 ? -17.125 -12.211 -8.281 1 79.25 66 TYR B C 1
ATOM 2261 O O . TYR B 1 66 ? -16.484 -11.367 -8.906 1 79.25 66 TYR B O 1
ATOM 2269 N N . GLY B 1 67 ? -18.172 -11.773 -7.719 1 72.38 67 GLY B N 1
ATOM 2270 C CA . GLY B 1 67 ? -18.531 -10.375 -7.594 1 72.38 67 GLY B CA 1
ATOM 2271 C C . GLY B 1 67 ? -20.016 -10.156 -7.391 1 72.38 67 GLY B C 1
ATOM 2272 O O . GLY B 1 67 ? -20.797 -11.102 -7.418 1 72.38 67 GLY B O 1
ATOM 2273 N N . ASP B 1 68 ? -20.188 -8.773 -6.992 1 62.09 68 ASP B N 1
ATOM 2274 C CA . ASP B 1 68 ? -21.594 -8.367 -6.945 1 62.09 68 ASP B CA 1
ATOM 2275 C C . ASP B 1 68 ? -22.094 -7.969 -8.328 1 62.09 68 ASP B C 1
ATOM 2277 O O . ASP B 1 68 ? -21.359 -7.379 -9.125 1 62.09 68 ASP B O 1
ATOM 2281 N N . ARG B 1 69 ? -22.672 -8.812 -9.039 1 57.22 69 ARG B N 1
ATOM 2282 C CA . ARG B 1 69 ? -23.188 -8.602 -10.391 1 57.22 69 ARG B CA 1
ATOM 2283 C C . ARG B 1 69 ? -23.219 -7.121 -10.734 1 57.22 69 ARG B C 1
ATOM 2285 O O . ARG B 1 69 ? -23.266 -6.754 -11.914 1 57.22 69 ARG B O 1
ATOM 2292 N N . ASP B 1 70 ? -23.078 -6.184 -9.688 1 53.09 70 ASP B N 1
ATOM 2293 C CA . ASP B 1 70 ? -23.266 -4.766 -9.984 1 53.09 70 ASP B CA 1
ATOM 2294 C C . ASP B 1 70 ? -21.953 -4.102 -10.367 1 53.09 70 ASP B C 1
ATOM 2296 O O . ASP B 1 70 ? -21.938 -2.982 -10.883 1 53.09 70 ASP B O 1
ATOM 2300 N N . SER B 1 71 ? -20.844 -4.633 -10.094 1 54.25 71 SER B N 1
ATOM 2301 C CA . SER B 1 71 ? -19.578 -3.895 -10.211 1 54.25 71 SER B CA 1
ATOM 2302 C C . SER B 1 71 ? -18.953 -4.102 -11.586 1 54.25 71 SER B C 1
ATOM 2304 O O . SER B 1 71 ? -18.062 -3.344 -11.992 1 54.25 71 SER B O 1
ATOM 2306 N N . ALA B 1 72 ? -19.266 -5.125 -12.297 1 58.22 72 ALA B N 1
ATOM 2307 C CA . ALA B 1 72 ? -18.672 -5.352 -13.609 1 58.22 72 ALA B CA 1
ATOM 2308 C C . ALA B 1 72 ? -19.484 -4.656 -14.703 1 58.22 72 ALA B C 1
ATOM 2310 O O . ALA B 1 72 ? -20.641 -4.285 -14.492 1 58.22 72 ALA B O 1
ATOM 2311 N N . ALA B 1 73 ? -18.766 -4.223 -15.766 1 58.59 73 ALA B N 1
ATOM 2312 C CA . ALA B 1 73 ? -19.469 -3.625 -16.891 1 58.59 73 ALA B CA 1
ATOM 2313 C C . ALA B 1 73 ? -20.625 -4.512 -17.344 1 58.59 73 ALA B C 1
ATOM 2315 O O . ALA B 1 73 ? -20.547 -5.742 -17.266 1 58.59 73 ALA B O 1
ATOM 2316 N N . PRO B 1 74 ? -21.609 -3.787 -17.766 1 60.78 74 PRO B N 1
ATOM 2317 C CA . PRO B 1 74 ? -22.719 -4.527 -18.359 1 60.78 74 PRO B CA 1
ATOM 2318 C C . PRO B 1 74 ? -22.297 -5.465 -19.484 1 60.78 74 PRO B C 1
ATOM 2320 O O . PRO B 1 74 ? -21.5 -5.082 -20.328 1 60.78 74 PRO B O 1
ATOM 2323 N N . GLY B 1 75 ? -22.484 -6.867 -19.391 1 62.81 75 GLY B N 1
ATOM 2324 C CA . GLY B 1 75 ? -22.297 -7.785 -20.5 1 62.81 75 GLY B CA 1
ATOM 2325 C C . GLY B 1 75 ? -21.156 -8.766 -20.281 1 62.81 75 GLY B C 1
ATOM 2326 O O . GLY B 1 75 ? -21.156 -9.852 -20.859 1 62.81 75 GLY B O 1
ATOM 2327 N N . ALA B 1 76 ? -20.141 -8.398 -19.516 1 64.94 76 ALA B N 1
ATOM 2328 C CA . ALA B 1 76 ? -19.016 -9.32 -19.391 1 64.94 76 ALA B CA 1
ATOM 2329 C C . ALA B 1 76 ? -19.406 -10.57 -18.609 1 64.94 76 ALA B C 1
ATOM 2331 O O . ALA B 1 76 ? -19.062 -11.688 -18.984 1 64.94 76 ALA B O 1
ATOM 2332 N N . TRP B 1 77 ? -20.203 -10.336 -17.656 1 69.31 77 TRP B N 1
ATOM 2333 C CA . TRP B 1 77 ? -20.641 -11.438 -16.812 1 69.31 77 TRP B CA 1
ATOM 2334 C C . TRP B 1 77 ? -21.484 -12.43 -17.609 1 69.31 77 TRP B C 1
ATOM 2336 O O . TRP B 1 77 ? -21.266 -13.641 -17.547 1 69.31 77 TRP B O 1
ATOM 2346 N N . GLU B 1 78 ? -22.312 -11.805 -18.375 1 70.81 78 GLU B N 1
ATOM 2347 C CA . GLU B 1 78 ? -23.203 -12.648 -19.172 1 70.81 78 GLU B CA 1
ATOM 2348 C C . GLU B 1 78 ? -22.422 -13.406 -20.234 1 70.81 78 GLU B C 1
ATOM 2350 O O . GLU B 1 78 ? -22.703 -14.578 -20.5 1 70.81 78 GLU B O 1
ATOM 2355 N N . GLU B 1 79 ? -21.531 -12.734 -20.672 1 76.06 79 GLU B N 1
ATOM 2356 C CA . GLU B 1 79 ? -20.719 -13.344 -21.719 1 76.06 79 GLU B CA 1
ATOM 2357 C C . GLU B 1 79 ? -19.922 -14.531 -21.172 1 76.06 79 GLU B C 1
ATOM 2359 O O . GLU B 1 79 ? -19.891 -15.594 -21.781 1 76.06 79 GLU B O 1
ATOM 2364 N N . PHE B 1 80 ? -19.438 -14.391 -20.062 1 75.25 80 PHE B N 1
ATOM 2365 C CA . PHE B 1 80 ? -18.578 -15.438 -19.516 1 75.25 80 PHE B CA 1
ATOM 2366 C C . PHE B 1 80 ? -19.422 -16.594 -18.969 1 75.25 80 PHE B C 1
ATOM 2368 O O . PHE B 1 80 ? -19.016 -17.75 -19.062 1 75.25 80 PHE B O 1
ATOM 2375 N N . ALA B 1 81 ? -20.5 -16.203 -18.422 1 72.31 81 ALA B N 1
ATOM 2376 C CA . ALA B 1 81 ? -21.422 -17.266 -18 1 72.31 81 ALA B CA 1
ATOM 2377 C C . ALA B 1 81 ? -21.812 -18.156 -19.172 1 72.31 81 ALA B C 1
ATOM 2379 O O . ALA B 1 81 ? -21.859 -19.375 -19.047 1 72.31 81 ALA B O 1
ATOM 2380 N N . ARG B 1 82 ? -21.984 -17.516 -20.219 1 75.38 82 ARG B N 1
ATOM 2381 C CA . ARG B 1 82 ? -22.344 -18.266 -21.422 1 75.38 82 ARG B CA 1
ATOM 2382 C C . ARG B 1 82 ? -21.188 -19.141 -21.891 1 75.38 82 ARG B C 1
ATOM 2384 O O . ARG B 1 82 ? -21.406 -20.203 -22.469 1 75.38 82 ARG B O 1
ATOM 2391 N N . LYS B 1 83 ? -20.094 -18.719 -21.562 1 78.62 83 LYS B N 1
ATOM 2392 C CA . LYS B 1 83 ? -18.906 -19.438 -22.016 1 78.62 83 LYS B CA 1
ATOM 2393 C C . LYS B 1 83 ? -18.469 -20.484 -20.984 1 78.62 83 LYS B C 1
ATOM 2395 O O . LYS B 1 83 ? -17.406 -21.094 -21.125 1 78.62 83 LYS B O 1
ATOM 2400 N N . GLY B 1 84 ? -19.25 -20.578 -19.875 1 75.69 84 GLY B N 1
ATOM 2401 C CA . GLY B 1 84 ? -19.031 -21.688 -18.969 1 75.69 84 GLY B CA 1
ATOM 2402 C C . GLY B 1 84 ? -18.422 -21.266 -17.641 1 75.69 84 GLY B C 1
ATOM 2403 O O . GLY B 1 84 ? -18.094 -22.125 -16.797 1 75.69 84 GLY B O 1
ATOM 2404 N N . ALA B 1 85 ? -18.266 -20.062 -17.5 1 80.19 85 ALA B N 1
ATOM 2405 C CA . ALA B 1 85 ? -17.719 -19.609 -16.219 1 80.19 85 ALA B CA 1
ATOM 2406 C C . ALA B 1 85 ? -18.719 -19.875 -15.086 1 80.19 85 ALA B C 1
ATOM 2408 O O . ALA B 1 85 ? -19.922 -19.703 -15.266 1 80.19 85 ALA B O 1
ATOM 2409 N N . ARG B 1 86 ? -18.266 -20.453 -13.984 1 82 86 ARG B N 1
ATOM 2410 C CA . ARG B 1 86 ? -19.094 -20.594 -12.797 1 82 86 ARG B CA 1
ATOM 2411 C C . ARG B 1 86 ? -19.172 -19.281 -12.031 1 82 86 ARG B C 1
ATOM 2413 O O . ARG B 1 86 ? -18.141 -18.719 -11.648 1 82 86 ARG B O 1
ATOM 2420 N N . VAL B 1 87 ? -20.375 -18.797 -11.844 1 78.31 87 VAL B N 1
ATOM 2421 C CA . VAL B 1 87 ? -20.609 -17.5 -11.219 1 78.31 87 VAL B CA 1
ATOM 2422 C C . VAL B 1 87 ? -20.953 -17.688 -9.742 1 78.31 87 VAL B C 1
ATOM 2424 O O . VAL B 1 87 ? -21.859 -18.453 -9.414 1 78.31 87 VAL B O 1
ATOM 2427 N N . LYS B 1 88 ? -20.156 -17.172 -8.977 1 77.19 88 LYS B N 1
ATOM 2428 C CA . LYS B 1 88 ? -20.453 -17.141 -7.547 1 77.19 88 LYS B CA 1
ATOM 2429 C C . LYS B 1 88 ? -20.703 -15.703 -7.074 1 77.19 88 LYS B C 1
ATOM 2431 O O . LYS B 1 88 ? -19.844 -14.836 -7.211 1 77.19 88 LYS B O 1
ATOM 2436 N N . THR B 1 89 ? -21.922 -15.461 -6.633 1 68.06 89 THR B N 1
ATOM 2437 C CA . THR B 1 89 ? -22.281 -14.141 -6.145 1 68.06 89 THR B CA 1
ATOM 2438 C C . THR B 1 89 ? -22.281 -14.102 -4.617 1 68.06 89 THR B C 1
ATOM 2440 O O . THR B 1 89 ? -22.625 -15.086 -3.967 1 68.06 89 THR B O 1
ATOM 2443 N N . TYR B 1 90 ? -21.562 -13.188 -4.145 1 63.16 90 TYR B N 1
ATOM 2444 C CA . TYR B 1 90 ? -21.578 -13.031 -2.695 1 63.16 90 TYR B CA 1
ATOM 2445 C C . TYR B 1 90 ? -22.312 -11.758 -2.293 1 63.16 90 TYR B C 1
ATOM 2447 O O . TYR B 1 90 ? -22.25 -10.742 -2.998 1 63.16 90 TYR B O 1
ATOM 2455 N N . PRO B 1 91 ? -23.266 -11.984 -1.344 1 56.38 91 PRO B N 1
ATOM 2456 C CA . PRO B 1 91 ? -23.906 -10.75 -0.865 1 56.38 91 PRO B CA 1
ATOM 2457 C C . PRO B 1 91 ? -22.891 -9.672 -0.492 1 56.38 91 PRO B C 1
ATOM 2459 O O . PRO B 1 91 ? -21.781 -9.992 -0.061 1 56.38 91 PRO B O 1
ATOM 2462 N N . VAL B 1 92 ? -23.109 -8.586 -1.091 1 50.72 92 VAL B N 1
ATOM 2463 C CA . VAL B 1 92 ? -22.344 -7.418 -0.684 1 50.72 92 VAL B CA 1
ATOM 2464 C C . VAL B 1 92 ? -22.203 -7.391 0.837 1 50.72 92 VAL B C 1
ATOM 2466 O O . VAL B 1 92 ? -23.203 -7.211 1.551 1 50.72 92 VAL B O 1
ATOM 2469 N N . ASN B 1 93 ? -21.719 -8.523 1.37 1 52.47 93 ASN B N 1
ATOM 2470 C CA . ASN B 1 93 ? -21.609 -8.484 2.824 1 52.47 93 ASN B CA 1
ATOM 2471 C C . ASN B 1 93 ? -20.406 -7.648 3.266 1 52.47 93 ASN B C 1
ATOM 2473 O O . ASN B 1 93 ? -19.391 -7.598 2.57 1 52.47 93 ASN B O 1
ATOM 2477 N N . LYS B 1 94 ? -20.656 -6.797 4.293 1 52.44 94 LYS B N 1
ATOM 2478 C CA . LYS B 1 94 ? -19.859 -5.762 4.945 1 52.44 94 LYS B CA 1
ATOM 2479 C C . LYS B 1 94 ? -18.484 -6.301 5.352 1 52.44 94 LYS B C 1
ATOM 2481 O O . LYS B 1 94 ? -17.547 -5.527 5.543 1 52.44 94 LYS B O 1
ATOM 2486 N N . ASP B 1 95 ? -18.359 -7.707 5.375 1 57.28 95 ASP B N 1
ATOM 2487 C CA . ASP B 1 95 ? -17.234 -8.172 6.18 1 57.28 95 ASP B CA 1
ATOM 2488 C C . ASP B 1 95 ? -16.156 -8.805 5.301 1 57.28 95 ASP B C 1
ATOM 2490 O O . ASP B 1 95 ? -15.078 -9.164 5.789 1 57.28 95 ASP B O 1
ATOM 2494 N N . ASP B 1 96 ? -16.453 -8.961 4.055 1 64.31 96 ASP B N 1
ATOM 2495 C CA . ASP B 1 96 ? -15.406 -9.633 3.277 1 64.31 96 ASP B CA 1
ATOM 2496 C C . ASP B 1 96 ? -15.125 -8.891 1.977 1 64.31 96 ASP B C 1
ATOM 2498 O O . ASP B 1 96 ? -16.031 -8.32 1.367 1 64.31 96 ASP B O 1
ATOM 2502 N N . THR B 1 97 ? -13.789 -8.867 1.776 1 71.31 97 THR B N 1
ATOM 2503 C CA . THR B 1 97 ? -13.43 -8.359 0.455 1 71.31 97 THR B CA 1
ATOM 2504 C C . THR B 1 97 ? -13.656 -9.43 -0.611 1 71.31 97 THR B C 1
ATOM 2506 O O . THR B 1 97 ? -13.727 -10.625 -0.298 1 71.31 97 THR B O 1
ATOM 2509 N N . ASP B 1 98 ? -13.781 -9.055 -1.763 1 73.62 98 ASP B N 1
ATOM 2510 C CA . ASP B 1 98 ? -13.977 -9.984 -2.869 1 73.62 98 ASP B CA 1
ATOM 2511 C C . ASP B 1 98 ? -12.828 -10.992 -2.943 1 73.62 98 ASP B C 1
ATOM 2513 O O . ASP B 1 98 ? -13.055 -12.188 -3.152 1 73.62 98 ASP B O 1
ATOM 2517 N N . LEU B 1 99 ? -11.641 -10.609 -2.662 1 79.12 99 LEU B N 1
ATOM 2518 C CA . LEU B 1 99 ? -10.492 -11.508 -2.693 1 79.12 99 LEU B CA 1
ATOM 2519 C C . LEU B 1 99 ? -10.578 -12.539 -1.578 1 79.12 99 LEU B C 1
ATOM 2521 O O . LEU B 1 99 ? -10.258 -13.711 -1.788 1 79.12 99 LEU B O 1
ATOM 2525 N N . SER B 1 100 ? -10.984 -12.07 -0.432 1 81 100 SER B N 1
ATOM 2526 C CA . SER B 1 100 ? -11.102 -12.992 0.692 1 81 100 SER B CA 1
ATOM 2527 C C . SER B 1 100 ? -12.109 -14.102 0.396 1 81 100 SER B C 1
ATOM 2529 O O . SER B 1 100 ? -11.891 -15.258 0.768 1 81 100 SER B O 1
ATOM 2531 N N . LEU B 1 101 ? -13.094 -13.734 -0.316 1 79.19 101 LEU B N 1
ATOM 2532 C CA . LEU B 1 101 ? -14.117 -14.719 -0.667 1 79.19 101 LEU B CA 1
ATOM 2533 C C . LEU B 1 101 ? -13.57 -15.742 -1.651 1 79.19 101 LEU B C 1
ATOM 2535 O O . LEU B 1 101 ? -13.844 -16.938 -1.522 1 79.19 101 LEU B O 1
ATOM 2539 N N . VAL B 1 102 ? -12.859 -15.328 -2.611 1 81.56 102 VAL B N 1
ATOM 2540 C CA . VAL B 1 102 ? -12.219 -16.234 -3.568 1 81.56 102 VAL B CA 1
ATOM 2541 C C . VAL B 1 102 ? -11.305 -17.203 -2.832 1 81.56 102 VAL B C 1
ATOM 2543 O O . VAL B 1 102 ? -11.352 -18.406 -3.07 1 81.56 102 VAL B O 1
ATOM 2546 N N . LEU B 1 103 ? -10.539 -16.719 -1.884 1 85.5 103 LEU B N 1
ATOM 2547 C CA . LEU B 1 103 ? -9.531 -17.516 -1.195 1 85.5 103 LEU B CA 1
ATOM 2548 C C . LEU B 1 103 ? -10.188 -18.531 -0.262 1 85.5 103 LEU B C 1
ATOM 2550 O O . LEU B 1 103 ? -9.602 -19.578 0.044 1 85.5 103 LEU B O 1
ATOM 2554 N N . GLN B 1 104 ? -11.352 -18.172 0.147 1 82.25 104 GLN B N 1
ATOM 2555 C CA . GLN B 1 104 ? -12.094 -19.109 0.986 1 82.25 104 GLN B CA 1
ATOM 2556 C C . GLN B 1 104 ? -12.68 -20.25 0.156 1 82.25 104 GLN B C 1
ATOM 2558 O O . GLN B 1 104 ? -12.945 -21.328 0.678 1 82.25 104 GLN B O 1
ATOM 2563 N N . ASP B 1 105 ? -12.867 -19.984 -1.118 1 82.31 105 ASP B N 1
ATOM 2564 C CA . ASP B 1 105 ? -13.562 -20.922 -1.99 1 82.31 105 ASP B CA 1
ATOM 2565 C C . ASP B 1 105 ? -12.578 -21.859 -2.695 1 82.31 105 ASP B C 1
ATOM 2567 O O . ASP B 1 105 ? -12.984 -22.797 -3.387 1 82.31 105 ASP B O 1
ATOM 2571 N N . ILE B 1 106 ? -11.312 -21.625 -2.574 1 81.62 106 ILE B N 1
ATOM 2572 C CA . ILE B 1 106 ? -10.344 -22.469 -3.268 1 81.62 106 ILE B CA 1
ATOM 2573 C C . ILE B 1 106 ? -9.648 -23.391 -2.268 1 81.62 106 ILE B C 1
ATOM 2575 O O . ILE B 1 106 ? -9.625 -23.109 -1.068 1 81.62 106 ILE B O 1
ATOM 2579 N N . PRO B 1 107 ? -9.156 -24.5 -2.789 1 79.19 107 PRO B N 1
ATOM 2580 C CA . PRO B 1 107 ? -8.398 -25.375 -1.888 1 79.19 107 PRO B CA 1
ATOM 2581 C C . PRO B 1 107 ? -7.23 -24.656 -1.214 1 79.19 107 PRO B C 1
ATOM 2583 O O . PRO B 1 107 ? -6.578 -23.812 -1.836 1 79.19 107 PRO B O 1
ATOM 2586 N N . GLY B 1 108 ? -6.961 -24.953 0.055 1 78.88 108 GLY B N 1
ATOM 2587 C CA . GLY B 1 108 ? -6.012 -24.234 0.895 1 78.88 108 GLY B CA 1
ATOM 2588 C C . GLY B 1 108 ? -4.566 -24.469 0.491 1 78.88 108 GLY B C 1
ATOM 2589 O O . GLY B 1 108 ? -3.666 -23.781 0.983 1 78.88 108 GLY B O 1
ATOM 2590 N N . ASN B 1 109 ? -4.324 -25.344 -0.455 1 82.88 109 ASN B N 1
ATOM 2591 C CA . ASN B 1 109 ? -2.941 -25.641 -0.81 1 82.88 109 ASN B CA 1
ATOM 2592 C C . ASN B 1 109 ? -2.58 -25.094 -2.186 1 82.88 109 ASN B C 1
ATOM 2594 O O . ASN B 1 109 ? -1.503 -25.375 -2.711 1 82.88 109 ASN B O 1
ATOM 2598 N N . ARG B 1 110 ? -3.385 -24.312 -2.713 1 89.44 110 ARG B N 1
ATOM 2599 C CA . ARG B 1 110 ? -3.117 -23.766 -4.039 1 89.44 110 ARG B CA 1
ATOM 2600 C C . ARG B 1 110 ? -2.084 -22.656 -3.969 1 89.44 110 ARG B C 1
ATOM 2602 O O . ARG B 1 110 ? -1.873 -22.062 -2.908 1 89.44 110 ARG B O 1
ATOM 2609 N N . THR B 1 111 ? -1.422 -22.516 -5.098 1 93.75 111 THR B N 1
ATOM 2610 C CA . THR B 1 111 ? -0.596 -21.328 -5.289 1 93.75 111 THR B CA 1
ATOM 2611 C C . THR B 1 111 ? -1.356 -20.25 -6.074 1 93.75 111 THR B C 1
ATOM 2613 O O . THR B 1 111 ? -1.767 -20.484 -7.211 1 93.75 111 THR B O 1
ATOM 2616 N N . VAL B 1 112 ? -1.523 -19.125 -5.473 1 95.06 112 VAL B N 1
ATOM 2617 C CA . VAL B 1 112 ? -2.352 -18.078 -6.07 1 95.06 112 VAL B CA 1
ATOM 2618 C C . VAL B 1 112 ? -1.461 -17 -6.672 1 95.06 112 VAL B C 1
ATOM 2620 O O . VAL B 1 112 ? -0.634 -16.406 -5.973 1 95.06 112 VAL B O 1
ATOM 2623 N N . LEU B 1 113 ? -1.575 -16.766 -7.957 1 96.56 113 LEU B N 1
ATOM 2624 C CA . LEU B 1 113 ? -1.097 -15.555 -8.609 1 96.56 113 LEU B CA 1
ATOM 2625 C C . LEU B 1 113 ? -2.186 -14.492 -8.641 1 96.56 113 LEU B C 1
ATOM 2627 O O . LEU B 1 113 ? -3.145 -14.602 -9.406 1 96.56 113 LEU B O 1
ATOM 2631 N N . ALA B 1 114 ? -2.051 -13.523 -7.859 1 96.69 114 ALA B N 1
ATOM 2632 C CA . ALA B 1 114 ? -3.018 -12.43 -7.832 1 96.69 114 ALA B CA 1
ATOM 2633 C C . ALA B 1 114 ? -2.582 -11.289 -8.75 1 96.69 114 ALA B C 1
ATOM 2635 O O . ALA B 1 114 ? -1.481 -10.758 -8.602 1 96.69 114 ALA B O 1
ATOM 2636 N N . THR B 1 115 ? -3.426 -10.93 -9.688 1 96.88 115 THR B N 1
ATOM 2637 C CA . THR B 1 115 ? -3.158 -9.82 -10.594 1 96.88 115 THR B CA 1
ATOM 2638 C C . THR B 1 115 ? -4.348 -8.867 -10.648 1 96.88 115 THR B C 1
ATOM 2640 O O . THR B 1 115 ? -5.387 -9.125 -10.039 1 96.88 115 THR B O 1
ATOM 2643 N N . GLY B 1 116 ? -4.125 -7.652 -11.25 1 93.94 116 GLY B N 1
ATOM 2644 C CA . GLY B 1 116 ? -5.156 -6.633 -11.117 1 93.94 116 GLY B CA 1
ATOM 2645 C C . GLY B 1 116 ? -5.355 -6.168 -9.688 1 93.94 116 GLY B C 1
ATOM 2646 O O . GLY B 1 116 ? -6.465 -5.789 -9.305 1 93.94 116 GLY B O 1
ATOM 2647 N N . ILE B 1 117 ? -4.355 -6.32 -8.945 1 91.88 117 ILE B N 1
ATOM 2648 C CA . ILE B 1 117 ? -4.473 -6.09 -7.508 1 91.88 117 ILE B CA 1
ATOM 2649 C C . ILE B 1 117 ? -3.752 -4.797 -7.133 1 91.88 117 ILE B C 1
ATOM 2651 O O . ILE B 1 117 ? -3.918 -4.285 -6.02 1 91.88 117 ILE B O 1
ATOM 2655 N N . TRP B 1 118 ? -2.891 -4.352 -8.016 1 90.75 118 TRP B N 1
ATOM 2656 C CA . TRP B 1 118 ? -2.1 -3.146 -7.781 1 90.75 118 TRP B CA 1
ATOM 2657 C C . TRP B 1 118 ? -2.883 -1.896 -8.164 1 90.75 118 TRP B C 1
ATOM 2659 O O . TRP B 1 118 ? -3.885 -1.979 -8.883 1 90.75 118 TRP B O 1
ATOM 2669 N N . GLY B 1 119 ? -2.361 -0.813 -7.621 1 81.56 119 GLY B N 1
ATOM 2670 C CA . GLY B 1 119 ? -2.938 0.456 -8.031 1 81.56 119 GLY B CA 1
ATOM 2671 C C . GLY B 1 119 ? -4.328 0.689 -7.477 1 81.56 119 GLY B C 1
ATOM 2672 O O . GLY B 1 119 ? -4.781 -0.043 -6.594 1 81.56 119 GLY B O 1
ATOM 2673 N N . GLY B 1 120 ? -4.98 1.776 -7.801 1 80.19 120 GLY B N 1
ATOM 2674 C CA . GLY B 1 120 ? -6.309 2.137 -7.34 1 80.19 120 GLY B CA 1
ATOM 2675 C C . GLY B 1 120 ? -6.332 2.639 -5.91 1 80.19 120 GLY B C 1
ATOM 2676 O O . GLY B 1 120 ? -5.57 3.543 -5.551 1 80.19 120 GLY B O 1
ATOM 2677 N N . ARG B 1 121 ? -7.258 2.043 -5.172 1 88.31 121 ARG B N 1
ATOM 2678 C CA . ARG B 1 121 ? -7.445 2.467 -3.789 1 88.31 121 ARG B CA 1
ATOM 2679 C C . ARG B 1 121 ? -6.398 1.838 -2.877 1 88.31 121 ARG B C 1
ATOM 2681 O O . ARG B 1 121 ? -6.203 0.621 -2.896 1 88.31 121 ARG B O 1
ATOM 2688 N N . ALA B 1 122 ? -5.797 2.662 -2.07 1 93 122 ALA B N 1
ATOM 2689 C CA . ALA B 1 122 ? -4.734 2.193 -1.181 1 93 122 ALA B CA 1
ATOM 2690 C C . ALA B 1 122 ? -5.293 1.263 -0.108 1 93 122 ALA B C 1
ATOM 2692 O O . ALA B 1 122 ? -4.602 0.353 0.355 1 93 122 ALA B O 1
ATOM 2693 N N . ASP B 1 123 ? -6.527 1.471 0.309 1 92.94 123 ASP B N 1
ATOM 2694 C CA . ASP B 1 123 ? -7.109 0.6 1.326 1 92.94 123 ASP B CA 1
ATOM 2695 C C . ASP B 1 123 ? -7.336 -0.808 0.779 1 92.94 123 ASP B C 1
ATOM 2697 O O . ASP B 1 123 ? -7.137 -1.795 1.49 1 92.94 123 ASP B O 1
ATOM 2701 N N . HIS B 1 124 ? -7.699 -0.872 -0.493 1 89.56 124 HIS B N 1
ATOM 2702 C CA . HIS B 1 124 ? -7.836 -2.178 -1.13 1 89.56 124 HIS B CA 1
ATOM 2703 C C . HIS B 1 124 ? -6.484 -2.869 -1.262 1 89.56 124 HIS B C 1
ATOM 2705 O O . HIS B 1 124 ? -6.363 -4.066 -0.983 1 89.56 124 HIS B O 1
ATOM 2711 N N . LEU B 1 125 ? -5.516 -2.131 -1.725 1 92.19 125 LEU B N 1
ATOM 2712 C CA . LEU B 1 125 ? -4.184 -2.713 -1.864 1 92.19 125 LEU B CA 1
ATOM 2713 C C . LEU B 1 125 ? -3.684 -3.254 -0.529 1 92.19 125 LEU B C 1
ATOM 2715 O O . LEU B 1 125 ? -3.166 -4.371 -0.463 1 92.19 125 LEU B O 1
ATOM 2719 N N . PHE B 1 126 ? -3.842 -2.48 0.51 1 94.12 126 PHE B N 1
ATOM 2720 C CA . PHE B 1 126 ? -3.449 -2.908 1.848 1 94.12 126 PHE B CA 1
ATOM 2721 C C . PHE B 1 126 ? -4.18 -4.184 2.244 1 94.12 126 PHE B C 1
ATOM 2723 O O . PHE B 1 126 ? -3.555 -5.156 2.67 1 94.12 126 PHE B O 1
ATOM 2730 N N . GLY B 1 127 ? -5.453 -4.172 2.109 1 91.94 127 GLY B N 1
ATOM 2731 C CA . GLY B 1 127 ? -6.258 -5.336 2.443 1 91.94 127 GLY B CA 1
ATOM 2732 C C . GLY B 1 127 ? -5.867 -6.574 1.664 1 91.94 127 GLY B C 1
ATOM 2733 O O . GLY B 1 127 ? -5.746 -7.66 2.234 1 91.94 127 GLY B O 1
ATOM 2734 N N . ASN B 1 128 ? -5.688 -6.402 0.37 1 90.94 128 ASN B N 1
ATOM 2735 C CA . ASN B 1 128 ? -5.328 -7.531 -0.483 1 90.94 128 ASN B CA 1
ATOM 2736 C C . ASN B 1 128 ? -3.965 -8.109 -0.105 1 90.94 128 ASN B C 1
ATOM 2738 O O . ASN B 1 128 ? -3.791 -9.328 -0.071 1 90.94 128 ASN B O 1
ATOM 2742 N N . LEU B 1 129 ? -3.025 -7.23 0.163 1 95.12 129 LEU B N 1
ATOM 2743 C CA . LEU B 1 129 ? -1.685 -7.648 0.562 1 95.12 129 LEU B CA 1
ATOM 2744 C C . LEU B 1 129 ? -1.739 -8.555 1.784 1 95.12 129 LEU B C 1
ATOM 2746 O O . LEU B 1 129 ? -1.188 -9.664 1.768 1 95.12 129 LEU B O 1
ATOM 2750 N N . TYR B 1 130 ? -2.465 -8.211 2.736 1 95 130 TYR B N 1
ATOM 2751 C CA . TYR B 1 130 ? -2.443 -8.945 3.998 1 95 130 TYR B CA 1
ATOM 2752 C C . TYR B 1 130 ? -3.418 -10.109 3.969 1 95 130 TYR B C 1
ATOM 2754 O O . TYR B 1 130 ? -3.203 -11.125 4.637 1 95 130 TYR B O 1
ATOM 2762 N N . THR B 1 131 ? -4.473 -9.984 3.199 1 92.69 131 THR B N 1
ATOM 2763 C CA . THR B 1 131 ? -5.344 -11.133 2.994 1 92.69 131 THR B CA 1
ATOM 2764 C C . THR B 1 131 ? -4.582 -12.281 2.342 1 92.69 131 THR B C 1
ATOM 2766 O O . THR B 1 131 ? -4.691 -13.43 2.773 1 92.69 131 THR B O 1
ATOM 2769 N N . LEU B 1 132 ? -3.812 -11.977 1.359 1 94.94 132 LEU B N 1
ATOM 2770 C CA . LEU B 1 132 ? -2.998 -12.984 0.687 1 94.94 132 LEU B CA 1
ATOM 2771 C C . LEU B 1 132 ? -1.916 -13.516 1.618 1 94.94 132 LEU B C 1
ATOM 2773 O O . LEU B 1 132 ? -1.603 -14.711 1.593 1 94.94 132 LEU B O 1
ATOM 2777 N N . LEU B 1 133 ? -1.362 -12.617 2.389 1 95.69 133 LEU B N 1
ATOM 2778 C CA . LEU B 1 133 ? -0.378 -13.055 3.373 1 95.69 133 LEU B CA 1
ATOM 2779 C C . LEU B 1 133 ? -1.001 -14.023 4.371 1 95.69 133 LEU B C 1
ATOM 2781 O O . LEU B 1 133 ? -0.392 -15.039 4.719 1 95.69 133 LEU B O 1
ATOM 2785 N N . ALA B 1 134 ? -2.201 -13.719 4.809 1 93.56 134 ALA B N 1
ATOM 2786 C CA . ALA B 1 134 ? -2.908 -14.609 5.727 1 93.56 134 ALA B CA 1
ATOM 2787 C C . ALA B 1 134 ? -3.139 -15.977 5.094 1 93.56 134 ALA B C 1
ATOM 2789 O O . ALA B 1 134 ? -2.992 -17 5.758 1 93.56 134 ALA B O 1
ATOM 2790 N N . TYR B 1 135 ? -3.5 -15.961 3.838 1 93.19 135 TYR B N 1
ATOM 2791 C CA . TYR B 1 135 ? -3.664 -17.203 3.092 1 93.19 135 TYR B CA 1
ATOM 2792 C C . TYR B 1 135 ? -2.371 -18.016 3.08 1 93.19 135 TYR B C 1
ATOM 2794 O O . TYR B 1 135 ? -2.387 -19.219 3.295 1 93.19 135 TYR B O 1
ATOM 2802 N N . ALA B 1 136 ? -1.262 -17.344 2.887 1 92.75 136 ALA B N 1
ATOM 2803 C CA . ALA B 1 136 ? 0.048 -18 2.879 1 92.75 136 ALA B CA 1
ATOM 2804 C C . ALA B 1 136 ? 0.391 -18.547 4.254 1 92.75 136 ALA B C 1
ATOM 2806 O O . ALA B 1 136 ? 0.951 -19.641 4.363 1 92.75 136 ALA B O 1
ATOM 2807 N N . ARG B 1 137 ? 0.029 -17.891 5.25 1 92.31 137 ARG B N 1
ATOM 2808 C CA . ARG B 1 137 ? 0.34 -18.281 6.617 1 92.31 137 ARG B CA 1
ATOM 2809 C C . ARG B 1 137 ? -0.473 -19.516 7.023 1 92.31 137 ARG B C 1
ATOM 2811 O O . ARG B 1 137 ? -0.107 -20.219 7.961 1 92.31 137 ARG B O 1
ATOM 2818 N N . ARG B 1 138 ? -1.56 -19.703 6.367 1 89.75 138 ARG B N 1
ATOM 2819 C CA . ARG B 1 138 ? -2.412 -20.828 6.695 1 89.75 138 ARG B CA 1
ATOM 2820 C C . ARG B 1 138 ? -2.076 -22.047 5.828 1 89.75 138 ARG B C 1
ATOM 2822 O O . ARG B 1 138 ? -2.826 -23.016 5.797 1 89.75 138 ARG B O 1
ATOM 2829 N N . GLY B 1 139 ? -1.028 -21.969 5.074 1 87.69 139 GLY B N 1
ATOM 2830 C CA . GLY B 1 139 ? -0.547 -23.141 4.367 1 87.69 139 GLY B CA 1
ATOM 2831 C C . GLY B 1 139 ? -0.601 -23 2.859 1 87.69 139 GLY B C 1
ATOM 2832 O O . GLY B 1 139 ? -0.03 -23.812 2.131 1 87.69 139 GLY B O 1
ATOM 2833 N N . GLY B 1 140 ? -1.303 -22 2.365 1 90.12 140 GLY B N 1
ATOM 2834 C CA . GLY B 1 140 ? -1.298 -21.719 0.936 1 90.12 140 GLY B CA 1
ATOM 2835 C C . GLY B 1 140 ? -0.043 -21.016 0.469 1 90.12 140 GLY B C 1
ATOM 2836 O O . GLY B 1 140 ? 0.929 -20.891 1.22 1 90.12 140 GLY B O 1
ATOM 2837 N N . SER B 1 141 ? -0.006 -20.781 -0.822 1 92 141 SER B N 1
ATOM 2838 C CA . SER B 1 141 ? 1.025 -19.938 -1.416 1 92 141 SER B CA 1
ATOM 2839 C C . SER B 1 141 ? 0.413 -18.812 -2.26 1 92 141 SER B C 1
ATOM 2841 O O . SER B 1 141 ? -0.621 -19.016 -2.902 1 92 141 SER B O 1
ATOM 2843 N N . ALA B 1 142 ? 1.021 -17.688 -2.154 1 94.12 142 ALA B N 1
ATOM 2844 C CA . ALA B 1 142 ? 0.466 -16.578 -2.932 1 94.12 142 ALA B CA 1
ATOM 2845 C C . ALA B 1 142 ? 1.548 -15.57 -3.287 1 94.12 142 ALA B C 1
ATOM 2847 O O . ALA B 1 142 ? 2.551 -15.445 -2.58 1 94.12 142 ALA B O 1
ATOM 2848 N N . PHE B 1 143 ? 1.383 -14.906 -4.387 1 96.25 143 PHE B N 1
ATOM 2849 C CA . PHE B 1 143 ? 2.18 -13.742 -4.766 1 96.25 143 PHE B CA 1
ATOM 2850 C C . PHE B 1 143 ? 1.376 -12.797 -5.648 1 96.25 143 PHE B C 1
ATOM 2852 O O . PHE B 1 143 ? 0.368 -13.195 -6.234 1 96.25 143 PHE B O 1
ATOM 2859 N N . MET B 1 144 ? 1.744 -11.586 -5.695 1 97.44 144 MET B N 1
ATOM 2860 C CA . MET B 1 144 ? 1.114 -10.523 -6.48 1 97.44 144 MET B CA 1
ATOM 2861 C C . MET B 1 144 ? 1.967 -10.164 -7.691 1 97.44 144 MET B C 1
ATOM 2863 O O . MET B 1 144 ? 3.178 -9.969 -7.57 1 97.44 144 MET B O 1
ATOM 2867 N N . ALA B 1 145 ? 1.323 -10.086 -8.859 1 97.62 145 ALA B N 1
ATOM 2868 C CA . ALA B 1 145 ? 2.145 -9.797 -10.031 1 97.62 145 ALA B CA 1
ATOM 2869 C C . ALA B 1 145 ? 1.32 -9.117 -11.117 1 97.62 145 ALA B C 1
ATOM 2871 O O . ALA B 1 145 ? 0.134 -9.406 -11.289 1 97.62 145 ALA B O 1
ATOM 2872 N N . ASP B 1 146 ? 1.838 -8.219 -11.789 1 96.94 146 ASP B N 1
ATOM 2873 C CA . ASP B 1 146 ? 1.419 -7.754 -13.109 1 96.94 146 ASP B CA 1
ATOM 2874 C C . ASP B 1 146 ? 2.625 -7.359 -13.961 1 96.94 146 ASP B C 1
ATOM 2876 O O . ASP B 1 146 ? 3.756 -7.75 -13.656 1 96.94 146 ASP B O 1
ATOM 2880 N N . ASP B 1 147 ? 2.402 -6.695 -15.047 1 96.44 147 ASP B N 1
ATOM 2881 C CA . ASP B 1 147 ? 3.469 -6.367 -15.992 1 96.44 147 ASP B CA 1
ATOM 2882 C C . ASP B 1 147 ? 4.449 -5.367 -15.383 1 96.44 147 ASP B C 1
ATOM 2884 O O . ASP B 1 147 ? 5.59 -5.25 -15.836 1 96.44 147 ASP B O 1
ATOM 2888 N N . GLN B 1 148 ? 4.102 -4.715 -14.297 1 95.88 148 GLN B N 1
ATOM 2889 C CA . GLN B 1 148 ? 4.918 -3.621 -13.781 1 95.88 148 GLN B CA 1
ATOM 2890 C C . GLN B 1 148 ? 5.641 -4.027 -12.5 1 95.88 148 GLN B C 1
ATOM 2892 O O . GLN B 1 148 ? 6.723 -3.52 -12.203 1 95.88 148 GLN B O 1
ATOM 2897 N N . GLU B 1 149 ? 5.066 -4.836 -11.719 1 96.56 149 GLU B N 1
ATOM 2898 C CA . GLU B 1 149 ? 5.676 -5.137 -10.422 1 96.56 149 GLU B CA 1
ATOM 2899 C C . GLU B 1 149 ? 5.246 -6.508 -9.914 1 96.56 149 GLU B C 1
ATOM 2901 O O . GLU B 1 149 ? 4.215 -7.035 -10.336 1 96.56 149 GLU B O 1
ATOM 2906 N N . VAL B 1 150 ? 6.066 -7.16 -9.07 1 97.69 150 VAL B N 1
ATOM 2907 C CA . VAL B 1 150 ? 5.855 -8.461 -8.445 1 97.69 150 VAL B CA 1
ATOM 2908 C C . VAL B 1 150 ? 6.211 -8.383 -6.961 1 97.69 150 VAL B C 1
ATOM 2910 O O . VAL B 1 150 ? 7.199 -7.742 -6.586 1 97.69 150 VAL B O 1
ATOM 2913 N N . LEU B 1 151 ? 5.383 -8.969 -6.117 1 98.25 151 LEU B N 1
ATOM 2914 C CA . LEU B 1 151 ? 5.68 -9.109 -4.695 1 98.25 151 LEU B CA 1
ATOM 2915 C C . LEU B 1 151 ? 5.516 -10.562 -4.246 1 98.25 151 LEU B C 1
ATOM 2917 O O . LEU B 1 151 ? 4.445 -11.148 -4.422 1 98.25 151 LEU B O 1
ATOM 2921 N N . CYS B 1 152 ? 6.535 -11.164 -3.693 1 97.5 152 CYS B N 1
ATOM 2922 C CA . CYS B 1 152 ? 6.539 -12.516 -3.146 1 97.5 152 CYS B CA 1
ATOM 2923 C C . CYS B 1 152 ? 6.695 -12.492 -1.632 1 97.5 152 CYS B C 1
ATOM 2925 O O . CYS B 1 152 ? 7.469 -11.703 -1.097 1 97.5 152 CYS B O 1
ATOM 2927 N N . TYR B 1 153 ? 5.977 -13.32 -0.964 1 97.19 153 TYR B N 1
ATOM 2928 C CA . TYR B 1 153 ? 6.082 -13.438 0.486 1 97.19 153 TYR B CA 1
ATOM 2929 C C . TYR B 1 153 ? 7.145 -14.461 0.875 1 97.19 153 TYR B C 1
ATOM 2931 O O . TYR B 1 153 ? 7.191 -15.562 0.32 1 97.19 153 TYR B O 1
ATOM 2939 N N . LEU B 1 154 ? 7.973 -14.109 1.795 1 97.31 154 LEU B N 1
ATOM 2940 C CA . LEU B 1 154 ? 8.898 -15.055 2.406 1 97.31 154 LEU B CA 1
ATOM 2941 C C . LEU B 1 154 ? 8.594 -15.234 3.889 1 97.31 154 LEU B C 1
ATOM 2943 O O . LEU B 1 154 ? 8.82 -14.328 4.691 1 97.31 154 LEU B O 1
ATOM 2947 N N . LEU B 1 155 ? 8.055 -16.391 4.227 1 97 155 LEU B N 1
ATOM 2948 C CA . LEU B 1 155 ? 7.836 -16.766 5.621 1 97 155 LEU B CA 1
ATOM 2949 C C . LEU B 1 155 ? 9.133 -17.234 6.27 1 97 155 LEU B C 1
ATOM 2951 O O . LEU B 1 155 ? 10.141 -17.438 5.586 1 97 155 LEU B O 1
ATOM 2955 N N . PRO B 1 156 ? 9.148 -17.375 7.609 1 97.5 156 PRO B N 1
ATOM 2956 C CA . PRO B 1 156 ? 10.383 -17.828 8.273 1 97.5 156 PRO B CA 1
ATOM 2957 C C . PRO B 1 156 ? 10.922 -19.125 7.703 1 97.5 156 PRO B C 1
ATOM 2959 O O . PRO B 1 156 ? 10.18 -20.094 7.559 1 97.5 156 PRO B O 1
ATOM 2962 N N . GLY B 1 157 ? 12.219 -19.094 7.328 1 97 157 GLY B N 1
ATOM 2963 C CA . GLY B 1 157 ? 12.883 -20.281 6.828 1 97 157 GLY B CA 1
ATOM 2964 C C . GLY B 1 157 ? 12.742 -20.453 5.328 1 97 157 GLY B C 1
ATOM 2965 O O . GLY B 1 157 ? 13.234 -21.438 4.766 1 97 157 GLY B O 1
ATOM 2966 N N . GLU B 1 158 ? 12.117 -19.484 4.691 1 96.56 158 GLU B N 1
ATOM 2967 C CA . GLU B 1 158 ? 11.891 -19.641 3.258 1 96.56 158 GLU B CA 1
ATOM 2968 C C . GLU B 1 158 ? 12.922 -18.844 2.453 1 96.56 158 GLU B C 1
ATOM 2970 O O . GLU B 1 158 ? 13.43 -17.828 2.912 1 96.56 158 GLU B O 1
ATOM 2975 N N . GLY B 1 159 ? 13.18 -19.359 1.225 1 97.25 159 GLY B N 1
ATOM 2976 C CA . GLY B 1 159 ? 14.062 -18.734 0.257 1 97.25 159 GLY B CA 1
ATOM 2977 C C . GLY B 1 159 ? 13.438 -18.578 -1.115 1 97.25 159 GLY B C 1
ATOM 2978 O O . GLY B 1 159 ? 12.492 -19.297 -1.451 1 97.25 159 GLY B O 1
ATOM 2979 N N . LEU B 1 160 ? 13.969 -17.609 -1.859 1 97.12 160 LEU B N 1
ATOM 2980 C CA . LEU B 1 160 ? 13.492 -17.328 -3.207 1 97.12 160 LEU B CA 1
ATOM 2981 C C . LEU B 1 160 ? 14.656 -16.984 -4.137 1 97.12 160 LEU B C 1
ATOM 2983 O O . LEU B 1 160 ? 15.523 -16.203 -3.779 1 97.12 160 LEU B O 1
ATOM 2987 N N . ARG B 1 161 ? 14.68 -17.672 -5.211 1 97.94 161 ARG B N 1
ATOM 2988 C CA . ARG B 1 161 ? 15.586 -17.328 -6.297 1 97.94 161 ARG B CA 1
ATOM 2989 C C . ARG B 1 161 ? 14.828 -16.734 -7.48 1 97.94 161 ARG B C 1
ATOM 2991 O O . ARG B 1 161 ? 13.844 -17.328 -7.941 1 97.94 161 ARG B O 1
ATOM 2998 N N . PHE B 1 162 ? 15.18 -15.586 -7.895 1 98.25 162 PHE B N 1
ATOM 2999 C CA . PHE B 1 162 ? 14.609 -14.984 -9.094 1 98.25 162 PHE B CA 1
ATOM 3000 C C . PHE B 1 162 ? 15.648 -14.891 -10.203 1 98.25 162 PHE B C 1
ATOM 3002 O O . PHE B 1 162 ? 16.719 -14.312 -10.016 1 98.25 162 PHE B O 1
ATOM 3009 N N . THR B 1 163 ? 15.375 -15.492 -11.289 1 98.31 163 THR B N 1
ATOM 3010 C CA . THR B 1 163 ? 16.188 -15.383 -12.492 1 98.31 163 THR B CA 1
ATOM 3011 C C . THR B 1 163 ? 15.516 -14.469 -13.516 1 98.31 163 THR B C 1
ATOM 3013 O O . THR B 1 163 ? 14.414 -14.75 -13.984 1 98.31 163 THR B O 1
ATOM 3016 N N . SER B 1 164 ? 16.188 -13.43 -13.875 1 97.5 164 SER B N 1
ATOM 3017 C CA . SER B 1 164 ? 15.602 -12.406 -14.734 1 97.5 164 SER B CA 1
ATOM 3018 C C . SER B 1 164 ? 15.43 -12.922 -16.156 1 97.5 164 SER B C 1
ATOM 3020 O O . SER B 1 164 ? 16.25 -13.688 -16.656 1 97.5 164 SER B O 1
ATOM 3022 N N . GLY B 1 165 ? 14.359 -12.508 -16.766 1 95.75 165 GLY B N 1
ATOM 3023 C CA . GLY B 1 165 ? 14.203 -12.727 -18.203 1 95.75 165 GLY B CA 1
ATOM 3024 C C . GLY B 1 165 ? 14.977 -11.727 -19.047 1 95.75 165 GLY B C 1
ATOM 3025 O O . GLY B 1 165 ? 16.125 -11.414 -18.75 1 95.75 165 GLY B O 1
ATOM 3026 N N . LYS B 1 166 ? 14.344 -11.297 -20.109 1 92.44 166 LYS B N 1
ATOM 3027 C CA . LYS B 1 166 ? 14.992 -10.406 -21.062 1 92.44 166 LYS B CA 1
ATOM 3028 C C . LYS B 1 166 ? 15.336 -9.062 -20.422 1 92.44 166 LYS B C 1
ATOM 3030 O O . LYS B 1 166 ? 16.391 -8.492 -20.672 1 92.44 166 LYS B O 1
ATOM 3035 N N . LYS B 1 167 ? 14.469 -8.586 -19.625 1 93.56 167 LYS B N 1
ATOM 3036 C CA . LYS B 1 167 ? 14.688 -7.297 -18.984 1 93.56 167 LYS B CA 1
ATOM 3037 C C . LYS B 1 167 ? 14.82 -7.461 -17.469 1 93.56 167 LYS B C 1
ATOM 3039 O O . LYS B 1 167 ? 13.938 -8.031 -16.828 1 93.56 167 LYS B O 1
ATOM 3044 N N . ARG B 1 168 ? 15.852 -6.902 -16.953 1 95.38 168 ARG B N 1
ATOM 3045 C CA . ARG B 1 168 ? 16.016 -6.891 -15.5 1 95.38 168 ARG B CA 1
ATOM 3046 C C . ARG B 1 168 ? 15.055 -5.895 -14.852 1 95.38 168 ARG B C 1
ATOM 3048 O O . ARG B 1 168 ? 14.688 -4.891 -15.469 1 95.38 168 ARG B O 1
ATOM 3055 N N . PRO B 1 169 ? 14.656 -6.234 -13.602 1 97.06 169 PRO B N 1
ATOM 3056 C CA . PRO B 1 169 ? 13.867 -5.215 -12.914 1 97.06 169 PRO B CA 1
ATOM 3057 C C . PRO B 1 169 ? 14.648 -3.92 -12.68 1 97.06 169 PRO B C 1
ATOM 3059 O O . PRO B 1 169 ? 15.867 -3.947 -12.547 1 97.06 169 PRO B O 1
ATOM 3062 N N . ARG B 1 170 ? 13.898 -2.857 -12.648 1 94.31 170 ARG B N 1
ATOM 3063 C CA . ARG B 1 170 ? 14.477 -1.548 -12.367 1 94.31 170 ARG B CA 1
ATOM 3064 C C . ARG B 1 170 ? 14.922 -1.443 -10.914 1 94.31 170 ARG B C 1
ATOM 3066 O O . ARG B 1 170 ? 15.883 -0.738 -10.602 1 94.31 170 ARG B O 1
ATOM 3073 N N . ALA B 1 171 ? 14.211 -2.127 -10.07 1 94.12 171 ALA B N 1
ATOM 3074 C CA . ALA B 1 171 ? 14.547 -2.104 -8.648 1 94.12 171 ALA B CA 1
ATOM 3075 C C . ALA B 1 171 ? 14.047 -3.361 -7.945 1 94.12 171 ALA B C 1
ATOM 3077 O O . ALA B 1 171 ? 13.094 -3.998 -8.406 1 94.12 171 ALA B O 1
ATOM 3078 N N . VAL B 1 172 ? 14.719 -3.717 -6.918 1 96.75 172 VAL B N 1
ATOM 3079 C CA . VAL B 1 172 ? 14.336 -4.785 -6.008 1 96.75 172 VAL B CA 1
ATOM 3080 C C . VAL B 1 172 ? 14.297 -4.258 -4.574 1 96.75 172 VAL B C 1
ATOM 3082 O O . VAL B 1 172 ? 15.219 -3.564 -4.141 1 96.75 172 VAL B O 1
ATOM 3085 N N . SER B 1 173 ? 13.219 -4.523 -3.889 1 96.31 173 SER B N 1
ATOM 3086 C CA . SER B 1 173 ? 13.086 -4.082 -2.504 1 96.31 173 SER B CA 1
ATOM 3087 C C . SER B 1 173 ? 12.727 -5.246 -1.586 1 96.31 173 SER B C 1
ATOM 3089 O O . SER B 1 173 ? 12.07 -6.199 -2.01 1 96.31 173 SER B O 1
ATOM 3091 N N . LEU B 1 174 ? 13.219 -5.227 -0.367 1 97.69 174 LEU B N 1
ATOM 3092 C CA . LEU B 1 174 ? 12.781 -6.105 0.709 1 97.69 174 LEU B CA 1
ATOM 3093 C C . LEU B 1 174 ? 11.914 -5.344 1.708 1 97.69 174 LEU B C 1
ATOM 3095 O O . LEU B 1 174 ? 12.352 -4.348 2.285 1 97.69 174 LEU B O 1
ATOM 3099 N N . LEU B 1 175 ? 10.711 -5.812 1.876 1 97.5 175 LEU B N 1
ATOM 3100 C CA . LEU B 1 175 ? 9.75 -5.117 2.721 1 97.5 175 LEU B CA 1
ATOM 3101 C C . LEU B 1 175 ? 9.43 -5.938 3.969 1 97.5 175 LEU B C 1
ATOM 3103 O O . LEU B 1 175 ? 9.039 -7.102 3.869 1 97.5 175 LEU B O 1
ATOM 3107 N N . PRO B 1 176 ? 9.602 -5.363 5.164 1 97.69 176 PRO B N 1
ATOM 3108 C CA . PRO B 1 176 ? 9.148 -6.055 6.371 1 97.69 176 PRO B CA 1
ATOM 3109 C C . PRO B 1 176 ? 7.629 -6.059 6.516 1 97.69 176 PRO B C 1
ATOM 3111 O O . PRO B 1 176 ? 7.035 -5.031 6.855 1 97.69 176 PRO B O 1
ATOM 3114 N N . LEU B 1 177 ? 7.016 -7.219 6.355 1 97.25 177 LEU B N 1
ATOM 3115 C CA . LEU B 1 177 ? 5.562 -7.324 6.418 1 97.25 177 LEU B CA 1
ATOM 3116 C C . LEU B 1 177 ? 5.102 -7.656 7.832 1 97.25 177 LEU B C 1
ATOM 3118 O O . LEU B 1 177 ? 3.898 -7.742 8.094 1 97.25 177 LEU B O 1
ATOM 3122 N N . THR B 1 178 ? 6.008 -7.906 8.688 1 96.75 178 THR B N 1
ATOM 3123 C CA . THR B 1 178 ? 5.855 -7.902 10.133 1 96.75 178 THR B CA 1
ATOM 3124 C C . THR B 1 178 ? 6.668 -6.773 10.766 1 96.75 178 THR B C 1
ATOM 3126 O O . THR B 1 178 ? 7.469 -6.125 10.086 1 96.7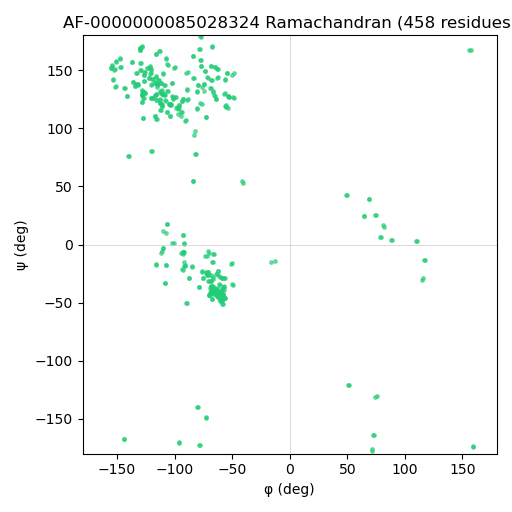5 178 THR B O 1
ATOM 3129 N N . PRO B 1 179 ? 6.414 -6.469 12.055 1 94.88 179 PRO B N 1
ATOM 3130 C CA . PRO B 1 179 ? 7.137 -5.332 12.633 1 94.88 179 PRO B CA 1
ATOM 3131 C C . PRO B 1 179 ? 8.641 -5.406 12.383 1 94.88 179 PRO B C 1
ATOM 3133 O O . PRO B 1 179 ? 9.289 -4.375 12.203 1 94.88 179 PRO B O 1
ATOM 3136 N N . SER B 1 180 ? 9.125 -6.594 12.375 1 96.69 180 SER B N 1
ATOM 3137 C CA . SER B 1 180 ? 10.523 -6.836 12.047 1 96.69 180 SER B CA 1
ATOM 3138 C C . SER B 1 180 ? 10.703 -8.172 11.328 1 96.69 180 SER B C 1
ATOM 3140 O O . SER B 1 180 ? 9.852 -9.055 11.438 1 96.69 180 SER B O 1
ATOM 3142 N N . CYS B 1 181 ? 11.766 -8.227 10.508 1 97.75 181 CYS B N 1
ATOM 3143 C CA . CYS B 1 181 ? 12.188 -9.484 9.922 1 97.75 181 CYS B CA 1
ATOM 3144 C C . CYS B 1 181 ? 13.703 -9.516 9.734 1 97.75 181 CYS B C 1
ATOM 3146 O O . CYS B 1 181 ? 14.367 -8.484 9.812 1 97.75 181 CYS B O 1
ATOM 3148 N N . ARG B 1 182 ? 14.242 -10.664 9.609 1 98.62 182 ARG B N 1
ATOM 3149 C CA . ARG B 1 182 ? 15.656 -10.867 9.328 1 98.62 182 ARG B CA 1
ATOM 3150 C C . ARG B 1 182 ? 15.867 -11.523 7.969 1 98.62 182 ARG B C 1
ATOM 3152 O O . ARG B 1 182 ? 15.344 -12.609 7.711 1 98.62 182 ARG B O 1
ATOM 3159 N N . VAL B 1 183 ? 16.656 -10.844 7.16 1 98.44 183 VAL B N 1
ATOM 3160 C CA . VAL B 1 183 ? 16.703 -11.281 5.77 1 98.44 183 VAL B CA 1
ATOM 3161 C C . VAL B 1 183 ? 18.156 -11.281 5.277 1 98.44 183 VAL B C 1
ATOM 3163 O O . VAL B 1 183 ? 19.016 -10.617 5.859 1 98.44 183 VAL B O 1
ATOM 3166 N N . SER B 1 184 ? 18.375 -12.078 4.262 1 98.75 184 SER B N 1
ATOM 3167 C CA . SER B 1 184 ? 19.562 -12.062 3.432 1 98.75 184 SER B CA 1
ATOM 3168 C C . SER B 1 184 ? 19.219 -11.93 1.954 1 98.75 184 SER B C 1
ATOM 3170 O O . SER B 1 184 ? 18.156 -12.383 1.518 1 98.75 184 SER B O 1
ATOM 3172 N N . ILE B 1 185 ? 20.078 -11.289 1.199 1 98.62 185 ILE B N 1
ATOM 3173 C CA . ILE B 1 185 ? 19.875 -11.172 -0.242 1 98.62 185 ILE B CA 1
ATOM 3174 C C . ILE B 1 185 ? 21.219 -11.055 -0.941 1 98.62 185 ILE B C 1
ATOM 3176 O O . ILE B 1 185 ? 22.125 -10.359 -0.458 1 98.62 185 ILE B O 1
ATOM 3180 N N . THR B 1 186 ? 21.406 -11.742 -1.997 1 98.69 186 THR B N 1
ATOM 3181 C CA . THR B 1 186 ? 22.594 -11.695 -2.836 1 98.69 186 THR B CA 1
ATOM 3182 C C . THR B 1 186 ? 22.219 -11.508 -4.301 1 98.69 186 THR B C 1
ATOM 3184 O O . THR B 1 186 ? 21.047 -11.578 -4.66 1 98.69 186 THR B O 1
ATOM 3187 N N . GLY B 1 187 ? 23.281 -11.227 -5.113 1 98.38 187 GLY B N 1
ATOM 3188 C CA . GLY B 1 187 ? 23.031 -10.969 -6.523 1 98.38 187 GLY B CA 1
ATOM 3189 C C . GLY B 1 187 ? 22.578 -9.547 -6.805 1 98.38 187 GLY B C 1
ATOM 3190 O O . GLY B 1 187 ? 21.984 -9.273 -7.848 1 98.38 187 GLY B O 1
ATOM 3191 N N . VAL B 1 188 ? 22.766 -8.656 -5.84 1 97.5 188 VAL B N 1
ATOM 3192 C CA . VAL B 1 188 ? 22.328 -7.27 -5.926 1 97.5 188 VAL B CA 1
ATOM 3193 C C . VAL B 1 188 ? 23.484 -6.332 -5.605 1 97.5 188 VAL B C 1
ATOM 3195 O O . VAL B 1 188 ? 24.547 -6.777 -5.145 1 97.5 188 VAL B O 1
ATOM 3198 N N . ARG B 1 189 ? 23.297 -5.105 -5.824 1 95.81 189 ARG B N 1
ATOM 3199 C CA . ARG B 1 189 ? 24.328 -4.098 -5.625 1 95.81 189 ARG B CA 1
ATOM 3200 C C . ARG B 1 189 ? 24.672 -3.947 -4.145 1 95.81 189 ARG B C 1
ATOM 3202 O O . ARG B 1 189 ? 25.828 -3.785 -3.781 1 95.81 189 ARG B O 1
ATOM 3209 N N . TRP B 1 190 ? 23.672 -3.982 -3.213 1 94.88 190 TRP B N 1
ATOM 3210 C CA . TRP B 1 190 ? 23.844 -3.861 -1.771 1 94.88 190 TRP B CA 1
ATOM 3211 C C . TRP B 1 190 ? 23.328 -5.102 -1.052 1 94.88 190 TRP B C 1
ATOM 3213 O O . TRP B 1 190 ? 22.219 -5.09 -0.507 1 94.88 190 TRP B O 1
ATOM 3223 N N . PRO B 1 191 ? 24.156 -6.105 -1.049 1 97.38 191 PRO B N 1
ATOM 3224 C CA . PRO B 1 191 ? 23.719 -7.352 -0.404 1 97.38 191 PRO B CA 1
ATOM 3225 C C . PRO B 1 191 ? 23.516 -7.191 1.102 1 97.38 191 PRO B C 1
ATOM 3227 O O . PRO B 1 191 ? 24.047 -6.25 1.704 1 97.38 191 PRO B O 1
ATOM 3230 N N . LEU B 1 192 ? 22.672 -7.988 1.64 1 97.5 192 LEU B N 1
ATOM 3231 C CA . LEU B 1 192 ? 22.422 -8.086 3.072 1 97.5 192 LEU B CA 1
ATOM 3232 C C . LEU B 1 192 ? 22.656 -9.508 3.568 1 97.5 192 LEU B C 1
ATOM 3234 O O . LEU B 1 192 ? 22.344 -10.477 2.861 1 97.5 192 LEU B O 1
ATOM 3238 N N . ASP B 1 193 ? 23.156 -9.672 4.695 1 98.25 193 ASP B N 1
ATOM 3239 C CA . ASP B 1 193 ? 23.359 -10.953 5.363 1 98.25 193 ASP B CA 1
ATOM 3240 C C . ASP B 1 193 ? 22.75 -10.945 6.766 1 98.25 193 ASP B C 1
ATOM 3242 O O . ASP B 1 193 ? 23.297 -10.328 7.684 1 98.25 193 ASP B O 1
ATOM 3246 N N . ASN B 1 194 ? 21.703 -11.664 6.895 1 98.19 194 ASN B N 1
ATOM 3247 C CA . ASN B 1 194 ? 20.984 -11.758 8.156 1 98.19 194 ASN B CA 1
ATOM 3248 C C . ASN B 1 194 ? 20.703 -10.383 8.75 1 98.19 194 ASN B C 1
ATOM 3250 O O . ASN B 1 194 ? 20.906 -10.164 9.945 1 98.19 194 ASN B O 1
ATOM 3254 N N . ALA B 1 195 ? 20.328 -9.5 7.973 1 97.38 195 ALA B N 1
ATOM 3255 C CA . ALA B 1 195 ? 20.078 -8.125 8.383 1 97.38 195 ALA B CA 1
ATOM 3256 C C . ALA B 1 195 ? 18.656 -7.973 8.953 1 97.38 195 ALA B C 1
ATOM 3258 O O . ALA B 1 195 ? 17.719 -8.586 8.461 1 97.38 195 ALA B O 1
ATOM 3259 N N . GLU B 1 196 ? 18.562 -7.164 9.922 1 97.5 196 GLU B N 1
ATOM 3260 C CA . GLU B 1 196 ? 17.234 -6.859 10.477 1 97.5 196 GLU B CA 1
ATOM 3261 C C . GLU B 1 196 ? 16.594 -5.684 9.75 1 97.5 196 GLU B C 1
ATOM 3263 O O . GLU B 1 196 ? 17.219 -4.637 9.57 1 97.5 196 GLU B O 1
ATOM 3268 N N . LEU B 1 197 ? 15.445 -5.914 9.25 1 95.94 197 LEU B N 1
ATOM 3269 C CA . LEU B 1 197 ? 14.586 -4.855 8.727 1 95.94 197 LEU B CA 1
ATOM 3270 C C . LEU B 1 197 ? 13.398 -4.617 9.641 1 95.94 197 LEU B C 1
ATOM 3272 O O . LEU B 1 197 ? 12.812 -5.562 10.172 1 95.94 197 LEU B O 1
ATOM 3276 N N . THR B 1 198 ? 13.047 -3.361 9.891 1 95.25 198 THR B N 1
ATOM 3277 C CA . THR B 1 198 ? 11.875 -3.023 10.688 1 95.25 198 THR B CA 1
ATOM 3278 C C . THR B 1 198 ? 10.93 -2.123 9.898 1 95.25 198 THR B C 1
ATOM 3280 O O . THR B 1 198 ? 11.359 -1.386 9.008 1 95.25 198 THR B O 1
ATOM 3283 N N . GLN B 1 199 ? 9.672 -2.199 10.195 1 93.69 199 GLN B N 1
ATOM 3284 C CA . GLN B 1 199 ? 8.703 -1.298 9.586 1 93.69 199 GLN B CA 1
ATOM 3285 C C . GLN B 1 199 ? 8.984 0.153 9.969 1 93.69 199 GLN B C 1
ATOM 3287 O O . GLN B 1 199 ? 8.688 1.071 9.195 1 93.69 199 GLN B O 1
ATOM 3292 N N . ALA B 1 200 ? 9.594 0.344 11.055 1 89.31 200 ALA B N 1
ATOM 3293 C CA . ALA B 1 200 ? 9.93 1.685 11.531 1 89.31 200 ALA B CA 1
ATOM 3294 C C . ALA B 1 200 ? 11.062 2.287 10.711 1 89.31 200 ALA B C 1
ATOM 3296 O O . ALA B 1 200 ? 11.227 3.51 10.664 1 89.31 200 ALA B O 1
ATOM 3297 N N . ASN B 1 201 ? 11.828 1.434 10.141 1 86.94 201 ASN B N 1
ATOM 3298 C CA . ASN B 1 201 ? 12.938 1.838 9.289 1 86.94 201 ASN B CA 1
ATOM 3299 C C . ASN B 1 201 ? 13.062 0.943 8.055 1 86.94 201 ASN B C 1
ATOM 3301 O O . ASN B 1 201 ? 13.992 0.148 7.949 1 86.94 201 ASN B O 1
ATOM 3305 N N . PRO B 1 202 ? 12.164 1.162 7.074 1 85.44 202 PRO B N 1
ATOM 3306 C CA . PRO B 1 202 ? 12.18 0.329 5.871 1 85.44 202 PRO B CA 1
ATOM 3307 C C . PRO B 1 202 ? 13.227 0.787 4.855 1 85.44 202 PRO B C 1
ATOM 3309 O O . PRO B 1 202 ? 12.875 1.222 3.754 1 85.44 202 PRO B O 1
ATOM 3312 N N . TYR B 1 203 ? 14.484 0.469 5.074 1 86.19 203 TYR B N 1
ATOM 3313 C CA . TYR B 1 203 ? 15.578 1.07 4.316 1 86.19 203 TYR B CA 1
ATOM 3314 C C . TYR B 1 203 ? 15.922 0.225 3.096 1 86.19 203 TYR B C 1
ATOM 3316 O O . TYR B 1 203 ? 16.625 0.689 2.189 1 86.19 203 TYR B O 1
ATOM 3324 N N . ALA B 1 204 ? 15.539 -1.016 3.029 1 92.06 204 ALA B N 1
ATOM 3325 C CA . ALA B 1 204 ? 15.977 -1.933 1.98 1 92.06 204 ALA B CA 1
ATOM 3326 C C . ALA B 1 204 ? 15.1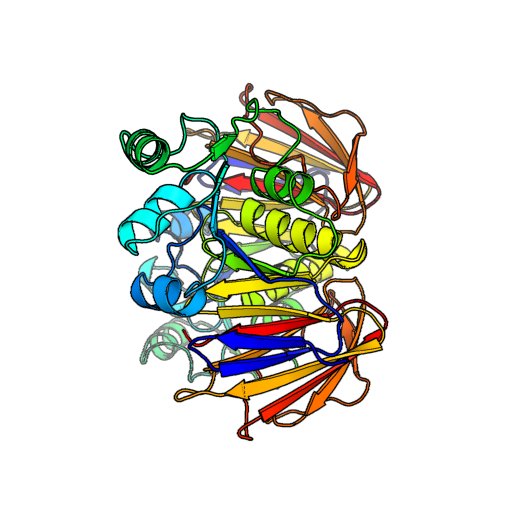17 -1.786 0.728 1 92.06 204 ALA B C 1
ATOM 3328 O O . ALA B 1 204 ? 14.539 -2.762 0.249 1 92.06 204 ALA B O 1
ATOM 3329 N N . VAL B 1 205 ? 15.031 -0.559 0.218 1 91.69 205 VAL B N 1
ATOM 3330 C CA . VAL B 1 205 ? 14.195 -0.246 -0.937 1 91.69 205 VAL B CA 1
ATOM 3331 C C . VAL B 1 205 ? 15.078 0.169 -2.113 1 91.69 205 VAL B C 1
ATOM 3333 O O . VAL B 1 205 ? 16.109 0.814 -1.926 1 91.69 205 VAL B O 1
ATOM 3336 N N . SER B 1 206 ? 14.695 -0.256 -3.316 1 91.19 206 SER B N 1
ATOM 3337 C CA . SER B 1 206 ? 15.266 0.19 -4.582 1 91.19 206 SER B CA 1
ATOM 3338 C C . SER B 1 206 ? 16.703 -0.307 -4.746 1 91.19 206 SER B C 1
ATOM 3340 O O . SER B 1 206 ? 17.578 0.451 -5.156 1 91.19 206 SER B O 1
ATOM 3342 N N . ASN B 1 207 ? 16.953 -1.519 -4.34 1 93.25 207 ASN B N 1
ATOM 3343 C CA . ASN B 1 207 ? 18.203 -2.186 -4.699 1 93.25 207 ASN B CA 1
ATOM 3344 C C . ASN B 1 207 ? 18.266 -2.48 -6.195 1 93.25 207 ASN B C 1
ATOM 3346 O O . ASN B 1 207 ? 17.297 -2.258 -6.922 1 93.25 207 ASN B O 1
ATOM 3350 N N . LYS B 1 208 ? 19.469 -2.916 -6.652 1 94.94 208 LYS B N 1
ATOM 3351 C CA . LYS B 1 208 ? 19.656 -3.213 -8.07 1 94.94 208 LYS B CA 1
ATOM 3352 C C . LYS B 1 208 ? 20.25 -4.602 -8.266 1 94.94 208 LYS B C 1
ATOM 3354 O O . LYS B 1 208 ? 21.219 -4.973 -7.586 1 94.94 208 LYS B O 1
ATOM 3359 N N . MET B 1 209 ? 19.625 -5.344 -9.203 1 96.12 209 MET B N 1
ATOM 3360 C CA . MET B 1 209 ? 20.203 -6.641 -9.547 1 96.12 209 MET B CA 1
ATOM 3361 C C . MET B 1 209 ? 21.531 -6.465 -10.289 1 96.12 209 MET B C 1
ATOM 3363 O O . MET B 1 209 ? 21.625 -5.652 -11.211 1 96.12 209 MET B O 1
ATOM 3367 N N . THR B 1 210 ? 22.516 -7.188 -9.945 1 96.75 210 THR B N 1
ATOM 3368 C CA . THR B 1 210 ? 23.812 -7.113 -10.594 1 96.75 210 THR B CA 1
ATOM 3369 C C . THR B 1 210 ? 24.156 -8.43 -11.297 1 96.75 210 THR B C 1
ATOM 3371 O O . THR B 1 210 ? 25.062 -8.484 -12.125 1 96.75 210 THR B O 1
ATOM 3374 N N . GLU B 1 211 ? 23.484 -9.5 -10.953 1 97.25 211 GLU B N 1
ATOM 3375 C CA . GLU B 1 211 ? 23.625 -10.828 -11.531 1 97.25 211 GLU B CA 1
ATOM 3376 C C . GLU B 1 211 ? 22.344 -11.258 -12.234 1 97.25 211 GLU B C 1
ATOM 3378 O O . GLU B 1 211 ? 21.281 -10.633 -12.055 1 97.25 211 GLU B O 1
ATOM 3383 N N . PRO B 1 212 ? 22.5 -12.289 -13.062 1 97.19 212 PRO B N 1
ATOM 3384 C CA . PRO B 1 212 ? 21.297 -12.75 -13.758 1 97.19 212 PRO B CA 1
ATOM 3385 C C . PRO B 1 212 ? 20.219 -13.266 -12.797 1 97.19 212 PRO B C 1
ATOM 3387 O O . PRO B 1 212 ? 19.047 -13.32 -13.148 1 97.19 212 PRO B O 1
ATOM 3390 N N . ALA B 1 213 ? 20.719 -13.648 -11.633 1 98.19 213 ALA B N 1
ATOM 3391 C CA . ALA B 1 213 ? 19.812 -14.148 -10.609 1 98.19 213 ALA B CA 1
ATOM 3392 C C . ALA B 1 213 ? 20.094 -13.516 -9.25 1 98.19 213 ALA B C 1
ATOM 3394 O O . ALA B 1 213 ? 21.219 -13.094 -8.984 1 98.19 213 ALA B O 1
ATOM 3395 N N . LEU B 1 214 ? 19.016 -13.352 -8.469 1 98.12 214 LEU B N 1
ATOM 3396 C CA . LEU B 1 214 ? 19.203 -12.977 -7.066 1 98.12 214 LEU B CA 1
ATOM 3397 C C . LEU B 1 214 ? 18.609 -14.031 -6.141 1 98.12 214 LEU B C 1
ATOM 3399 O O . LEU B 1 214 ? 17.719 -14.789 -6.539 1 98.12 214 LEU B O 1
ATOM 3403 N N . ASN B 1 215 ? 19.188 -14.148 -4.977 1 98.62 215 ASN B N 1
ATOM 3404 C CA . ASN B 1 215 ? 18.703 -15.039 -3.924 1 98.62 215 ASN B CA 1
ATOM 3405 C C . ASN B 1 215 ? 18.328 -14.266 -2.664 1 98.62 215 ASN B C 1
ATOM 3407 O O . ASN B 1 215 ? 19.109 -13.453 -2.174 1 98.62 215 ASN B O 1
ATOM 3411 N N . ALA B 1 216 ? 17.125 -14.484 -2.213 1 98.56 216 ALA B N 1
ATOM 3412 C CA . ALA B 1 216 ? 16.656 -13.891 -0.964 1 98.56 216 ALA B CA 1
ATOM 3413 C C . ALA B 1 216 ? 16.234 -14.969 0.033 1 98.56 216 ALA B C 1
ATOM 3415 O O . ALA B 1 216 ? 15.781 -16.047 -0.36 1 98.56 216 ALA B O 1
ATOM 3416 N N . PHE B 1 217 ? 16.438 -14.719 1.276 1 98.62 217 PHE B N 1
ATOM 3417 C CA . PHE B 1 217 ? 16.094 -15.648 2.348 1 98.62 217 PHE B CA 1
ATOM 3418 C C . PHE B 1 217 ? 15.586 -14.898 3.572 1 98.62 217 PHE B C 1
ATOM 3420 O O . PHE B 1 217 ? 16.125 -13.852 3.938 1 98.62 217 PHE B O 1
ATOM 3427 N N . CYS B 1 218 ? 14.477 -15.391 4.168 1 98.5 218 CYS B N 1
ATOM 3428 C CA . CYS B 1 218 ? 13.922 -14.812 5.387 1 98.5 218 CYS B CA 1
ATOM 3429 C C . CYS B 1 218 ? 14.094 -15.758 6.57 1 98.5 218 CYS B C 1
ATOM 3431 O O . CYS B 1 218 ? 13.539 -16.859 6.582 1 98.5 218 CYS B O 1
ATOM 3433 N N . ARG B 1 219 ? 14.797 -15.32 7.574 1 98.38 219 ARG B N 1
ATOM 3434 C CA . ARG B 1 219 ? 15.086 -16.156 8.734 1 98.38 219 ARG B CA 1
ATOM 3435 C C . ARG B 1 219 ? 14 -16 9.797 1 98.38 219 ARG B C 1
ATOM 3437 O O . ARG B 1 219 ? 13.594 -16.984 10.422 1 98.38 219 ARG B O 1
ATOM 3444 N N . GLU B 1 220 ? 13.68 -14.812 10.133 1 98.25 220 GLU B N 1
ATOM 3445 C CA . GLU B 1 220 ? 12.672 -14.453 11.125 1 98.25 220 GLU B CA 1
ATOM 3446 C C . GLU B 1 220 ? 11.703 -13.414 10.57 1 98.25 220 GLU B C 1
ATOM 3448 O O . GLU B 1 220 ? 12.062 -12.617 9.703 1 98.25 220 GLU B O 1
ATOM 3453 N N . GLY B 1 221 ? 10.438 -13.516 11.125 1 97.75 221 GLY B N 1
ATOM 3454 C CA . GLY B 1 221 ? 9.445 -12.594 10.602 1 97.75 221 GLY B CA 1
ATOM 3455 C C . GLY B 1 221 ? 8.984 -12.945 9.195 1 97.75 221 GLY B C 1
ATOM 3456 O O . GLY B 1 221 ? 9.102 -14.094 8.766 1 97.75 221 GLY B O 1
ATOM 3457 N N . ILE B 1 222 ? 8.359 -12.008 8.562 1 98 222 ILE B N 1
ATOM 3458 C CA . ILE B 1 222 ? 7.883 -12.203 7.195 1 98 222 ILE B CA 1
ATOM 3459 C C . ILE B 1 222 ? 8.375 -11.055 6.312 1 98 222 ILE B C 1
ATOM 3461 O O . ILE B 1 222 ? 8.234 -9.883 6.668 1 98 222 ILE B O 1
ATOM 3465 N N . ALA B 1 223 ? 8.969 -11.391 5.211 1 98.19 223 ALA B N 1
ATOM 3466 C CA . ALA B 1 223 ? 9.492 -10.398 4.277 1 98.19 223 ALA B CA 1
ATOM 3467 C C . ALA B 1 223 ? 8.766 -10.469 2.938 1 98.19 223 ALA B C 1
ATOM 3469 O O . ALA B 1 223 ? 8.305 -11.539 2.531 1 98.19 223 ALA B O 1
ATOM 3470 N N . GLY B 1 224 ? 8.578 -9.359 2.326 1 98.25 224 GLY B N 1
ATOM 3471 C CA . GLY B 1 224 ? 8.203 -9.281 0.925 1 98.25 224 GLY B CA 1
ATOM 3472 C C . GLY B 1 224 ? 9.375 -9 0.005 1 98.25 224 GLY B C 1
ATOM 3473 O O . GLY B 1 224 ? 10.18 -8.094 0.269 1 98.25 224 GLY B O 1
ATOM 3474 N N . VAL B 1 225 ? 9.57 -9.781 -0.992 1 98.44 225 VAL B N 1
ATOM 3475 C CA . VAL B 1 225 ? 10.5 -9.469 -2.074 1 98.44 225 VAL B CA 1
ATOM 3476 C C . VAL B 1 225 ? 9.75 -8.797 -3.223 1 98.44 225 VAL B C 1
ATOM 3478 O O . VAL B 1 225 ? 8.922 -9.43 -3.883 1 98.44 225 VAL B O 1
ATOM 3481 N N . TYR B 1 226 ? 10.07 -7.59 -3.438 1 98.06 226 TYR B N 1
ATOM 3482 C CA . TYR B 1 226 ? 9.336 -6.754 -4.383 1 98.06 226 TYR B CA 1
ATOM 3483 C C . TYR B 1 226 ? 10.203 -6.406 -5.586 1 98.06 226 TYR B C 1
ATOM 3485 O O . TYR B 1 226 ? 11.367 -6.012 -5.434 1 98.06 226 TYR B O 1
ATOM 3493 N N . PHE B 1 227 ? 9.664 -6.574 -6.789 1 98 227 PHE B N 1
ATOM 3494 C CA . PHE B 1 227 ? 10.297 -6.211 -8.047 1 98 227 PHE B CA 1
ATOM 3495 C C . PHE B 1 227 ? 9.461 -5.184 -8.805 1 98 227 PHE B C 1
ATOM 3497 O O . PHE B 1 227 ? 8.234 -5.277 -8.836 1 98 227 PHE B O 1
ATOM 3504 N N . THR B 1 228 ? 10.156 -4.258 -9.445 1 96.81 228 THR B N 1
ATOM 3505 C CA . THR B 1 228 ? 9.422 -3.348 -10.32 1 96.81 228 THR B CA 1
ATOM 3506 C C . THR B 1 228 ? 10.164 -3.158 -11.641 1 96.81 228 THR B C 1
ATOM 3508 O O . THR B 1 228 ? 11.391 -3.104 -11.672 1 96.81 228 THR B O 1
ATOM 3511 N N . TRP B 1 229 ? 9.461 -3.113 -12.758 1 96.25 229 TRP B N 1
ATOM 3512 C CA . TRP B 1 229 ? 9.984 -2.867 -14.102 1 96.25 229 TRP B CA 1
ATOM 3513 C C . TRP B 1 229 ? 9.539 -1.5 -14.617 1 96.25 229 TRP B C 1
ATOM 3515 O O . TRP B 1 229 ? 9.852 -1.127 -15.75 1 96.25 229 TRP B O 1
ATOM 3525 N N . LYS B 1 230 ? 8.742 -0.821 -13.836 1 83.62 230 LYS B N 1
ATOM 3526 C CA . LYS B 1 230 ? 8.281 0.516 -14.203 1 83.62 230 LYS B CA 1
ATOM 3527 C C . LYS B 1 230 ? 8.781 1.56 -13.211 1 83.62 230 LYS B C 1
ATOM 3529 O O . LYS B 1 230 ? 8.898 1.28 -12.016 1 83.62 230 LYS B O 1
ATOM 3534 N N . GLU B 1 231 ? 9.203 2.764 -13.773 1 66.62 231 GLU B N 1
ATOM 3535 C CA . GLU B 1 231 ? 9.641 3.859 -12.914 1 66.62 231 GLU B CA 1
ATOM 3536 C C . GLU B 1 231 ? 8.445 4.629 -12.359 1 66.62 231 GLU B C 1
ATOM 3538 O O . GLU B 1 231 ? 7.398 4.715 -13 1 66.62 231 GLU B O 1
#